Protein AF-0000000078832182 (afdb_homodimer)

Secondary structure (DSSP, 8-state):
------HHHHHHHHHTTT-SEE----SPPPPBHHHHHTT--HHHHHHHHT-B-SPPPTT--HHHHHHHHTTSTT--GGGEEEESSHHHHHHHHHHHH--TT-EEEEEES--THHHHHHHHTT-EEEEEE-BGGGTSB--HHHHHHH--TTEEEEEEESS-TTT-----HHHHHHHHHHHHHHT-EEEEE-TTTT-BSSGGGPPPPHHHH-TTEEEEEESSSTTS-GGG--EEEEES-HHHHHHHHHHHTTTTSS--HHHHHHHHHHHHTHHHHHHHHHHHHHHHHHHHHHHHHH-TTTEE----SBSSEE--EE-SSS-HHHHHHHHHHHH-EE-EEGGGGT--SSBEEEE---TTHHHHHHHHHHHHHHHH-/------HHHHHHHHHTTT-SEE----SPPPPBHHHHHTT--HHHHHHHHT-B-SPPPTT--HHHHHHHHTTSTT--GGGEEEESSHHHHHHHHHHHH--TT-EEEEEES--THHHHHHHHTT-EEEEEE-BGGGTSB--HHHHHHH--TTEEEEEEESS-TTT-----HHHHHHHHHHHHHHT-EEEEE-TTTT-BSSGGGPPPPHHHH-TTEEEEEESSSTTS-GGG--EEEEES-HHHHHHHHHHHTTTTSS--HHHHHHHHHHHHTHHHHHHHHHHHHHHHHHHHHHHHHH-TTTEE----SBSSEE--EE-SSS-HHHHHHHHHHHH-EE-EEGGGGT-SSSBEEEE---TTHHHHHHHHHHHHHHHH-

Organism: Myxococcus xanthus (strain DK1622) (NCBI:txid246197)

Nearest PDB structures (foldseek):
  8fft-assembly2_D  TM=9.452E-01  e=1.404E-37  Dolichospermum flos-aquae
  1xi9-assembly1_C  TM=8.621E-01  e=2.543E-28  Pyrococcus furiosus DSM 3638
  6l1n-assembly1_A  TM=8.353E-01  e=5.484E-27  Bacillus subtilis
  6l1l-assembly1_B  TM=8.359E-01  e=3.767E-26  Bacillus subtilis
  6l1l-assembly1_A  TM=8.232E-01  e=3.547E-26  Bacillus subtilis

pLDDT: mean 96.17, std 4.82, range [64.12, 98.94]

Sequence (746 aa):
MRIPDFKLERYFARWEFAAPYLLCSSDIEGWRMADLLALAGPDERARWEGLTLGYTESTGLPALREEIAALYPGLSPEQVLTFAGAEEALFVLVNVLLGPGDHAVVTWPGYQSLHEVARATGADVTLLRLREEDGWALDLDALRRALTPRTRLLLVNFPHNPTGALLDRAAFDALCELSRERGIHLLSDEVYRLLEYDTRDTLPPAASHTPHGISLGVMSKAFGLAGLRVGWLACRDVELLRRCAAYKDYTTICNSAPSEVLSLIALRAKARVLARSRELLAANLSLLDGFFARHPDTFQWVRPRAGSVAFPRLLRETPVARFTEELREREGVLLLPGDVYDFPGNHFRLGLGRTNLPDALERLERYVVDTSRMRIPDFKLERYFARWEFAAPYLLCSSDIEGWRMADLLALAGPDERARWEGLTLGYTESTGLPALREEIAALYPGLSPEQVLTFAGAEEALFVLVNVLLGPGDHAVVTWPGYQSLHEVARATGADVTLLRLREEDGWALDLDALRRALTPRTRLLLVNFPHNPTGALLDRAAFDALCELSRERGIHLLSDEVYRLLEYDTRDTLPPAASHTPHGISLGVMSKAFGLAGLRVGWLACRDVELLRRCAAYKDYTTICNSAPSEVLSLIALRAKARVLARSRELLAANLSLLDGFFARHPDTFQWVRPRAGSVAFPRLLRETPVARFTEELREREGVLLLPGDVYDFPGNHFRLGLGRTNLPDALERLERYVVDTSR

Solvent-accessible surface area (backbone atoms only — not comparable to full-atom values): 36980 Å² total; per-residue (Å²): 82,74,66,79,70,48,52,60,57,55,51,43,73,69,40,56,87,74,28,86,26,75,38,37,44,67,34,33,57,36,42,45,47,59,66,55,60,70,60,40,50,72,68,51,43,51,50,60,66,66,30,53,24,29,73,48,51,52,57,40,53,67,73,36,29,44,58,55,18,68,75,34,68,92,50,49,39,82,28,35,40,46,29,46,14,43,47,29,37,51,46,40,47,44,32,72,76,41,27,70,76,30,25,33,41,25,51,28,64,35,61,62,65,71,52,47,53,45,40,38,30,49,19,48,72,45,76,41,65,43,36,66,93,61,68,45,34,80,49,64,68,60,49,61,69,66,57,54,97,45,44,49,38,39,41,41,54,46,32,20,55,48,42,1,29,64,71,52,70,67,61,47,50,49,52,44,48,50,25,57,75,68,70,19,38,31,41,34,38,28,40,24,49,89,30,37,75,50,70,93,63,59,70,79,54,39,29,55,72,28,84,43,14,28,25,34,32,39,34,29,29,37,57,12,29,33,5,39,32,40,12,25,41,33,28,69,52,46,67,60,52,50,52,34,52,39,54,34,56,50,35,48,45,39,45,35,39,69,35,49,53,54,49,36,30,44,59,76,37,35,71,61,42,38,48,55,44,51,52,48,36,53,56,41,49,53,53,48,52,52,52,46,66,74,34,61,81,46,34,47,77,63,82,48,51,17,44,29,29,23,44,35,31,49,63,51,89,64,53,30,62,57,54,34,50,49,40,29,74,74,58,26,33,37,51,37,40,28,62,62,44,74,36,90,66,40,23,30,32,35,27,38,25,47,90,60,45,68,62,39,49,52,41,51,48,51,51,52,57,62,65,73,104,80,74,66,79,70,48,52,61,58,54,52,42,72,66,39,57,86,72,29,88,25,74,38,36,44,68,36,31,55,37,41,45,48,58,65,55,59,69,60,40,53,73,70,49,43,50,50,61,67,66,29,54,24,28,72,48,49,50,55,41,55,66,71,37,30,43,58,55,18,68,76,35,67,92,50,49,39,81,28,36,41,46,29,46,14,43,47,29,37,52,43,40,47,43,34,71,74,42,29,70,76,29,26,35,42,24,51,29,63,35,62,61,64,71,51,47,53,44,40,38,30,50,18,48,71,45,74,42,66,44,36,65,93,61,68,44,34,81,49,63,67,60,50,61,68,67,58,53,98,45,44,50,36,37,41,41,54,49,32,21,54,48,42,1,28,64,72,54,68,68,60,47,51,50,51,45,48,51,25,56,76,69,71,18,37,32,40,34,39,28,40,25,50,89,30,37,76,50,70,88,63,60,70,79,54,38,29,56,70,28,84,43,14,29,26,33,32,40,34,30,28,38,56,11,28,33,4,40,31,41,11,25,42,32,28,68,51,46,67,60,52,51,53,35,52,38,53,34,55,50,36,50,44,38,45,36,37,69,35,48,52,53,50,36,33,45,60,77,37,36,70,62,42,38,48,55,45,52,53,50,37,53,56,41,49,54,53,48,52,53,53,44,67,73,34,60,80,46,35,47,76,62,80,50,52,17,44,30,30,23,45,36,26,50,62,52,88,65,53,31,63,57,52,34,50,49,38,29,74,75,60,27,31,36,50,39,40,29,63,62,45,75,43,90,76,40,24,30,32,36,27,38,24,47,91,59,46,66,63,37,48,51,42,52,48,50,52,53,58,62,64,72,103

Foldseek 3Di:
DDFDDQLVVVVCVVAVVVFPAEFFDQAFAADDLVVLLVLFDPVLVCCLVVPDFDDDALQADQLLLQLVQVLAPPFHSLQKGKDLALLLVLLLLLLLFAAAQAEEEEEPLARPSQFRSNVVRNYHYHYQYFDVVVLREGDVVSVVVRDDLRYAEYEYEPVGPAALAHYAAVVVLVVQVVCQVSVHAYEYECQFALFFLPVVRGYRQSQNRHQRYKYKYGCGHLQNHVVLSMIMIGHPPSVSVVSSSVSCCVPPSHGGRNSSSSSSSCSVVVVVSNVVQSVLLVVLLVVVVVLCVVPVQQKDFSRRRTGFKRKIAGNDPDALVVVQVVLCVPQSYHWAAPVSSVDDGSIIMTGRNDNCSVVNSVSSSVSVVVVVD/DDFDDQLVVVVCVVAVVVFPAEFFDQAFAADDLVVLLVLFDPVLVCCLVVPDFDDDALQADQLLLQLVQVLAPPFHSLQKGKDLALLLVLLLLLLLFAAAQAEEEEEPLARPSQFRSNVVRNYHYHYQYQDVVVLREGDVVSVVVRDDLRYAEYEYEPVGPAALAHYAAVSVLVVQVVCQVSVHAYEYECQFQLFFLDVVRGYRASQNRHQRYKYKYGCGHLQNHVVLSMIMIGHPPSVSVVSSSVSCCVPPSHGGRNSSSSSSSCSVVVVVSNVVQSVLLVVLLVVVVVLCVVPVQQWDFSRRRTGFKRKIAGNDPDALVVVQVVLCVPQSYHWAFPVSSVDDGRIIMTGRNDPCSVVNSVSSSVSVVVVVD

Radius of gyration: 26.7 Å; Cα contacts (8 Å, |Δi|>4): 1679; chains: 2; bounding box: 58×74×70 Å

InterPro domains:
  IPR004839 Aminotransferase, class I/classII, large domain [PF00155] (51-352)
  IPR015421 Pyridoxal phosphate-dependent transferase, major domain [G3DSA:3.40.640.10] (54-271)
  IPR015422 Pyridoxal phosphate-dependent transferase, small domain [G3DSA:3.90.1150.10] (21-361)
  IPR015424 Pyridoxal phosphate-dependent transferase [SSF53383] (50-367)

Structure (mmCIF, N/CA/C/O backbone):
data_AF-0000000078832182-model_v1
#
loop_
_entity.id
_entity.type
_entity.pdbx_description
1 polymer 'Aminotransferase, classes I and II'
#
loop_
_atom_site.group_PDB
_atom_site.id
_atom_site.type_symbol
_atom_site.label_atom_id
_atom_site.label_alt_id
_atom_site.label_comp_id
_atom_site.label_asym_id
_atom_site.label_entity_id
_atom_site.label_seq_id
_atom_site.pdbx_PDB_ins_code
_atom_site.Cartn_x
_atom_site.Cartn_y
_atom_site.Cartn_z
_atom_site.occupancy
_atom_site.B_iso_or_equiv
_atom_site.auth_seq_id
_atom_site.auth_comp_id
_atom_site.auth_asym_id
_atom_site.auth_atom_id
_atom_site.pdbx_PDB_model_num
ATOM 1 N N . MET A 1 1 ? 14.844 -2.988 7.617 1 82.75 1 MET A N 1
ATOM 2 C CA . MET A 1 1 ? 14.836 -4.383 7.184 1 82.75 1 MET A CA 1
ATOM 3 C C . MET A 1 1 ? 15.539 -4.543 5.84 1 82.75 1 MET A C 1
ATOM 5 O O . MET A 1 1 ? 15.18 -3.877 4.867 1 82.75 1 MET A O 1
ATOM 9 N N . ARG A 1 2 ? 16.609 -5.266 5.766 1 79.38 2 ARG A N 1
ATOM 10 C CA . ARG A 1 2 ? 17.281 -5.559 4.508 1 79.38 2 ARG A CA 1
ATOM 11 C C . ARG A 1 2 ? 16.703 -6.801 3.846 1 79.38 2 ARG A C 1
ATOM 13 O O . ARG A 1 2 ? 16.594 -7.855 4.477 1 79.38 2 ARG A O 1
ATOM 20 N N . ILE A 1 3 ? 16.141 -6.617 2.672 1 85.19 3 ILE A N 1
ATOM 21 C CA . ILE A 1 3 ? 15.508 -7.703 1.93 1 85.19 3 ILE A CA 1
ATOM 22 C C . ILE A 1 3 ? 16.062 -7.746 0.508 1 85.19 3 ILE A C 1
ATOM 24 O O . ILE A 1 3 ? 16.25 -6.703 -0.121 1 85.19 3 ILE A O 1
ATOM 28 N N . PRO A 1 4 ? 16.422 -8.961 -0.067 1 87.62 4 PRO A N 1
ATOM 29 C CA . PRO A 1 4 ? 16.953 -9.031 -1.424 1 87.62 4 PRO A CA 1
ATOM 30 C C . PRO A 1 4 ? 15.953 -8.594 -2.488 1 87.62 4 PRO A C 1
ATOM 32 O O . PRO A 1 4 ? 14.75 -8.633 -2.254 1 87.62 4 PRO A O 1
ATOM 35 N N . ASP A 1 5 ? 16.516 -8.211 -3.578 1 85.19 5 ASP A N 1
ATOM 36 C CA . ASP A 1 5 ? 15.664 -7.836 -4.699 1 85.19 5 ASP A CA 1
ATOM 37 C C . ASP A 1 5 ? 14.758 -8.992 -5.109 1 85.19 5 ASP A C 1
ATOM 39 O O . ASP A 1 5 ? 15.18 -10.156 -5.086 1 85.19 5 ASP A O 1
ATOM 43 N N . PHE A 1 6 ? 13.586 -8.641 -5.398 1 85.5 6 PHE A N 1
ATOM 44 C CA . PHE A 1 6 ? 12.609 -9.609 -5.883 1 85.5 6 PHE A CA 1
ATOM 45 C C . PHE A 1 6 ? 12.922 -10.023 -7.316 1 85.5 6 PHE A C 1
ATOM 47 O O . PHE A 1 6 ? 12.648 -9.273 -8.258 1 85.5 6 PHE A O 1
ATOM 54 N N . LYS A 1 7 ? 13.398 -11.203 -7.512 1 82.69 7 LYS A N 1
ATOM 55 C CA . LYS A 1 7 ? 13.938 -11.641 -8.789 1 82.69 7 LYS A CA 1
ATOM 56 C C . LYS A 1 7 ? 12.867 -11.625 -9.883 1 82.69 7 LYS A C 1
ATOM 58 O O . LYS A 1 7 ? 13.117 -11.156 -10.992 1 82.69 7 LYS A O 1
ATOM 63 N N . LEU A 1 8 ? 11.734 -12.117 -9.555 1 81.38 8 LEU A N 1
ATOM 64 C CA . LEU A 1 8 ? 10.625 -12.164 -10.5 1 81.38 8 LEU A CA 1
ATOM 65 C C . LEU A 1 8 ? 10.258 -10.766 -10.984 1 81.38 8 LEU A C 1
ATOM 67 O O . LEU A 1 8 ? 10.102 -10.539 -12.188 1 81.38 8 LEU A O 1
ATOM 71 N N . GLU A 1 9 ? 10.203 -9.859 -10.086 1 80.12 9 GLU A N 1
ATOM 72 C CA . GLU A 1 9 ? 9.789 -8.508 -10.445 1 80.12 9 GLU A CA 1
ATOM 73 C C . GLU A 1 9 ? 10.883 -7.785 -11.227 1 80.12 9 GLU A C 1
ATOM 75 O O . GLU A 1 9 ? 10.586 -6.98 -12.117 1 80.12 9 GLU A O 1
ATOM 80 N N . ARG A 1 10 ? 12.109 -8.078 -10.898 1 79.69 10 ARG A N 1
ATOM 81 C CA . ARG A 1 10 ? 13.219 -7.512 -11.664 1 79.69 10 ARG A CA 1
ATOM 82 C C . ARG A 1 10 ? 13.211 -8.031 -13.102 1 79.69 10 ARG A C 1
ATOM 84 O O . ARG A 1 10 ? 13.492 -7.277 -14.039 1 79.69 10 ARG A O 1
ATOM 91 N N . TYR A 1 11 ? 12.867 -9.297 -13.172 1 80.75 11 TYR A N 1
ATOM 92 C CA . TYR A 1 11 ? 12.766 -9.898 -14.492 1 80.75 11 TYR A CA 1
ATOM 93 C C . TYR A 1 11 ? 11.68 -9.219 -15.32 1 80.75 11 TYR A C 1
ATOM 95 O O . TYR A 1 11 ? 11.906 -8.844 -16.469 1 80.75 11 TYR A O 1
ATOM 103 N N . PHE A 1 12 ? 10.547 -8.992 -14.734 1 79.56 12 PHE A N 1
ATOM 104 C CA . PHE A 1 12 ? 9.43 -8.375 -15.438 1 79.56 12 PHE A CA 1
ATOM 105 C C . PHE A 1 12 ? 9.719 -6.918 -15.758 1 79.56 12 PHE A C 1
ATOM 107 O O . PHE A 1 12 ? 9.367 -6.43 -16.828 1 79.56 12 PHE A O 1
ATOM 114 N N . ALA A 1 13 ? 10.289 -6.266 -14.891 1 73.12 13 ALA A N 1
ATOM 115 C CA . ALA A 1 13 ? 10.625 -4.859 -15.109 1 73.12 13 ALA A CA 1
ATOM 116 C C . ALA A 1 13 ? 11.539 -4.695 -16.312 1 73.12 13 ALA A C 1
ATOM 118 O O . ALA A 1 13 ? 11.438 -3.707 -17.047 1 73.12 13 ALA A O 1
ATOM 119 N N . ARG A 1 14 ? 12.32 -5.688 -16.594 1 72.38 14 ARG A N 1
ATOM 120 C CA . ARG A 1 14 ? 13.297 -5.621 -17.672 1 72.38 14 ARG A CA 1
ATOM 121 C C . ARG A 1 14 ? 12.656 -5.965 -19 1 72.38 14 ARG A C 1
ATOM 123 O O . ARG A 1 14 ? 12.969 -5.344 -20.031 1 72.38 14 ARG A O 1
ATOM 130 N N . TRP A 1 15 ? 11.617 -6.824 -18.891 1 77.69 15 TRP A N 1
ATOM 131 C CA . TRP A 1 15 ? 11.336 -7.441 -20.188 1 77.69 15 TRP A CA 1
ATOM 132 C C . TRP A 1 15 ? 9.859 -7.309 -20.547 1 77.69 15 TRP A C 1
ATOM 134 O O . TRP A 1 15 ? 9.484 -7.469 -21.719 1 77.69 15 TRP A O 1
ATOM 144 N N . GLU A 1 16 ? 9.055 -7.051 -19.578 1 73.81 16 GLU A N 1
ATOM 145 C CA . GLU A 1 16 ? 7.609 -7.129 -19.766 1 73.81 16 GLU A CA 1
ATOM 146 C C . GLU A 1 16 ? 7.137 -6.148 -20.828 1 73.81 16 GLU A C 1
ATOM 148 O O . GLU A 1 16 ? 6.297 -6.492 -21.672 1 73.81 16 GLU A O 1
ATOM 153 N N . PHE A 1 17 ? 7.793 -5.055 -20.859 1 69.88 17 PHE A N 1
ATOM 154 C CA . PHE A 1 17 ? 7.324 -4.043 -21.797 1 69.88 17 PHE A CA 1
ATOM 155 C C . PHE A 1 17 ? 8.125 -4.098 -23.094 1 69.88 17 PHE A C 1
ATOM 157 O O . PHE A 1 17 ? 7.773 -3.445 -24.078 1 69.88 17 PHE A O 1
ATOM 164 N N . ALA A 1 18 ? 9.055 -4.961 -23.094 1 73.81 18 ALA A N 1
ATOM 165 C CA . ALA A 1 18 ? 9.891 -5.105 -24.297 1 73.81 18 ALA A CA 1
ATOM 166 C C . ALA A 1 18 ? 9.43 -6.285 -25.141 1 73.81 18 ALA A C 1
ATOM 168 O O . ALA A 1 18 ? 9.812 -6.402 -26.312 1 73.81 18 ALA A O 1
ATOM 169 N N . ALA A 1 19 ? 8.594 -7.137 -24.547 1 83.81 19 ALA A N 1
ATOM 170 C CA . ALA A 1 19 ? 8.125 -8.32 -25.25 1 83.81 19 ALA A CA 1
ATOM 171 C C . ALA A 1 19 ? 6.652 -8.195 -25.625 1 83.81 19 ALA A C 1
ATOM 173 O O . ALA A 1 19 ? 5.797 -8.055 -24.75 1 83.81 19 ALA A O 1
ATOM 174 N N . PRO A 1 20 ? 6.41 -8.359 -26.891 1 85.94 20 PRO A N 1
ATOM 175 C CA . PRO A 1 20 ? 5.027 -8.188 -27.344 1 85.94 20 PRO A CA 1
ATOM 176 C C . PRO A 1 20 ? 4.109 -9.312 -26.875 1 85.94 20 PRO A C 1
ATOM 178 O O . PRO A 1 20 ? 2.893 -9.125 -26.781 1 85.94 20 PRO A O 1
ATOM 181 N N . TYR A 1 21 ? 4.668 -10.523 -26.578 1 94.56 21 TYR A N 1
ATOM 182 C CA . TYR A 1 21 ? 3.854 -11.656 -26.172 1 94.56 21 TYR A CA 1
ATOM 183 C C . TYR A 1 21 ? 4.27 -12.156 -24.797 1 94.56 21 TYR A C 1
ATOM 185 O O . TYR A 1 21 ? 5.348 -12.727 -24.625 1 94.56 21 TYR A O 1
ATOM 193 N N . LEU A 1 22 ? 3.348 -11.945 -23.859 1 94.06 22 LEU A N 1
ATOM 194 C CA . LEU A 1 22 ? 3.592 -12.406 -22.484 1 94.06 22 LEU A CA 1
ATOM 195 C C . LEU A 1 22 ? 2.984 -13.789 -22.266 1 94.06 22 LEU A C 1
ATOM 197 O O . LEU A 1 22 ? 1.762 -13.938 -22.25 1 94.06 22 LEU A O 1
ATOM 201 N N . LEU A 1 23 ? 3.826 -14.766 -22.109 1 97 23 LEU A N 1
ATOM 202 C CA . LEU A 1 23 ? 3.361 -16.141 -21.922 1 97 23 LEU A CA 1
ATOM 203 C C . LEU A 1 23 ? 3.754 -16.656 -20.547 1 97 23 LEU A C 1
ATOM 205 O O . LEU A 1 23 ? 3.932 -17.859 -20.359 1 97 23 LEU A O 1
ATOM 209 N N . CYS A 1 24 ? 3.98 -15.688 -19.594 1 95.94 24 CYS A N 1
ATOM 210 C CA . CYS A 1 24 ? 4.414 -16.125 -18.281 1 95.94 24 CYS A CA 1
ATOM 211 C C . CYS A 1 24 ? 3.623 -15.398 -17.188 1 95.94 24 CYS A C 1
ATOM 213 O O . CYS A 1 24 ? 3.936 -15.523 -16 1 95.94 24 CYS A O 1
ATOM 215 N N . SER A 1 25 ? 2.605 -14.617 -17.531 1 94.94 25 SER A N 1
ATOM 216 C CA . SER A 1 25 ? 1.843 -13.844 -16.562 1 94.94 25 SER A CA 1
ATOM 217 C C . SER A 1 25 ? 1.139 -14.758 -15.562 1 94.94 25 SER A C 1
ATOM 219 O O . SER A 1 25 ? 0.649 -15.828 -15.93 1 94.94 25 SER A O 1
ATOM 221 N N . SER A 1 26 ? 1.091 -14.242 -14.352 1 96.5 26 SER A N 1
ATOM 222 C CA . SER A 1 26 ? 0.511 -15.07 -13.297 1 96.5 26 SER A CA 1
ATOM 223 C C . SER A 1 26 ? -0.976 -14.773 -13.125 1 96.5 26 SER A C 1
ATOM 225 O O . SER A 1 26 ? -1.695 -15.547 -12.484 1 96.5 26 SER A O 1
ATOM 227 N N . ASP A 1 27 ? -1.436 -13.672 -13.664 1 97 27 ASP A N 1
ATOM 228 C CA . ASP A 1 27 ? -2.809 -13.219 -13.453 1 97 27 ASP A CA 1
ATOM 229 C C . ASP A 1 27 ? -3.672 -13.484 -14.68 1 97 27 ASP A C 1
ATOM 231 O O . ASP A 1 27 ? -3.154 -13.812 -15.75 1 97 27 ASP A O 1
ATOM 235 N N . ILE A 1 28 ? -4.969 -13.438 -14.461 1 97.88 28 ILE A N 1
ATOM 236 C CA . ILE A 1 28 ? -5.941 -13.422 -15.547 1 97.88 28 ILE A CA 1
ATOM 237 C C . ILE A 1 28 ? -5.957 -12.039 -16.203 1 97.88 28 ILE A C 1
ATOM 239 O O . ILE A 1 28 ? -5.863 -11.023 -15.516 1 97.88 28 ILE A O 1
ATOM 243 N N . GLU A 1 29 ? -6.086 -12.055 -17.516 1 97.44 29 GLU A N 1
ATOM 244 C CA . GLU A 1 29 ? -6.168 -10.789 -18.234 1 97.44 29 GLU A CA 1
ATOM 245 C C . GLU A 1 29 ? -7.16 -9.836 -17.562 1 97.44 29 GLU A C 1
ATOM 247 O O . GLU A 1 29 ? -8.273 -10.242 -17.219 1 97.44 29 GLU A O 1
ATOM 252 N N . GLY A 1 30 ? -6.766 -8.625 -17.375 1 98.19 30 GLY A N 1
ATOM 253 C CA . GLY A 1 30 ? -7.547 -7.66 -16.625 1 98.19 30 GLY A CA 1
ATOM 254 C C . GLY A 1 30 ? -8.836 -7.262 -17.312 1 98.19 30 GLY A C 1
ATOM 255 O O . GLY A 1 30 ? -8.875 -7.152 -18.547 1 98.19 30 GLY A O 1
ATOM 256 N N . TRP A 1 31 ? -9.852 -7.023 -16.562 1 98.62 31 TRP A N 1
ATOM 257 C CA . TRP A 1 31 ? -11.117 -6.492 -17.062 1 98.62 31 TRP A CA 1
ATOM 258 C C . TRP A 1 31 ? -10.938 -5.086 -17.609 1 98.62 31 TRP A C 1
ATOM 260 O O . TRP A 1 31 ? -10.141 -4.305 -17.094 1 98.62 31 TRP A O 1
ATOM 270 N N . ARG A 1 32 ? -11.695 -4.793 -18.719 1 98.5 32 ARG A N 1
ATOM 271 C CA . ARG A 1 32 ? -11.953 -3.381 -18.984 1 98.5 32 ARG A CA 1
ATOM 272 C C . ARG A 1 32 ? -12.836 -2.777 -17.891 1 98.5 32 ARG A C 1
ATOM 274 O O . ARG A 1 32 ? -13.852 -3.359 -17.516 1 98.5 32 ARG A O 1
ATOM 281 N N . MET A 1 33 ? -12.445 -1.616 -17.359 1 98.81 33 MET A N 1
ATOM 282 C CA . MET A 1 33 ? -13.195 -1.015 -16.25 1 98.81 33 MET A CA 1
ATOM 283 C C . MET A 1 33 ? -14.656 -0.812 -16.641 1 98.81 33 MET A C 1
ATOM 285 O O . MET A 1 33 ? -15.562 -1.089 -15.852 1 98.81 33 MET A O 1
ATOM 289 N N . ALA A 1 34 ? -14.898 -0.363 -17.891 1 98.56 34 ALA A N 1
ATOM 290 C CA . ALA A 1 34 ? -16.25 -0.117 -18.375 1 98.56 34 ALA A CA 1
ATOM 291 C C . ALA A 1 34 ? -17.094 -1.393 -18.328 1 98.56 34 ALA A C 1
ATOM 293 O O . ALA A 1 34 ? -18.281 -1.353 -18.016 1 98.56 34 ALA A O 1
ATOM 294 N N . ASP A 1 35 ? -16.5 -2.529 -18.688 1 98.75 35 ASP A N 1
ATOM 295 C CA . ASP A 1 35 ? -17.203 -3.805 -18.688 1 98.75 35 ASP A CA 1
ATOM 296 C C . ASP A 1 35 ? -17.547 -4.242 -17.266 1 98.75 35 ASP A C 1
ATOM 298 O O . ASP A 1 35 ? -18.609 -4.801 -17.016 1 98.75 35 ASP A O 1
ATOM 302 N N . LEU A 1 36 ? -16.641 -4.031 -16.328 1 98.81 36 LEU A N 1
ATOM 303 C CA . LEU A 1 36 ? -16.906 -4.352 -14.93 1 98.81 36 LEU A CA 1
ATOM 304 C C . LEU A 1 36 ? -18.031 -3.473 -14.391 1 98.81 36 LEU A C 1
ATOM 306 O O . LEU A 1 36 ? -18.938 -3.963 -13.703 1 98.81 36 LEU A O 1
ATOM 310 N N . LEU A 1 37 ? -17.953 -2.152 -14.695 1 98.75 37 LEU A N 1
ATOM 311 C CA . LEU A 1 37 ? -18.953 -1.2 -14.227 1 98.75 37 LEU A CA 1
ATOM 312 C C . LEU A 1 37 ? -20.344 -1.574 -14.734 1 98.75 37 LEU A C 1
ATOM 314 O O . LEU A 1 37 ? -21.344 -1.32 -14.062 1 98.75 37 LEU A O 1
ATOM 318 N N . ALA A 1 38 ? -20.391 -2.199 -15.891 1 98.75 38 ALA A N 1
ATOM 319 C CA . ALA A 1 38 ? -21.672 -2.609 -16.484 1 98.75 38 ALA A CA 1
ATOM 320 C C . ALA A 1 38 ? -22.328 -3.697 -15.648 1 98.75 38 ALA A C 1
ATOM 322 O O . ALA A 1 38 ? -23.531 -3.945 -15.789 1 98.75 38 ALA A O 1
ATOM 323 N N . LEU A 1 39 ? -21.594 -4.352 -14.703 1 98.75 39 LEU A N 1
ATOM 324 C CA . LEU A 1 39 ? -22.125 -5.414 -13.859 1 98.75 39 LEU A CA 1
ATOM 325 C C . LEU A 1 39 ? -22.734 -4.84 -12.578 1 98.75 39 LEU A C 1
ATOM 327 O O . LEU A 1 39 ? -23.344 -5.566 -11.797 1 98.75 39 LEU A O 1
ATOM 331 N N . ALA A 1 40 ? -22.609 -3.559 -12.344 1 98.75 40 ALA A N 1
ATOM 332 C CA . ALA A 1 40 ? -22.984 -2.938 -11.078 1 98.75 40 ALA A CA 1
ATOM 333 C C . ALA A 1 40 ? -24.5 -2.963 -10.891 1 98.75 40 ALA A C 1
ATOM 335 O O . ALA A 1 40 ? -25.25 -2.611 -11.805 1 98.75 40 ALA A O 1
ATOM 336 N N . GLY A 1 41 ? -24.922 -3.393 -9.695 1 98.5 41 GLY A N 1
ATOM 337 C CA . GLY A 1 41 ? -26.297 -3.207 -9.297 1 98.5 41 GLY A CA 1
ATOM 338 C C . GLY A 1 41 ? -26.594 -1.8 -8.812 1 98.5 41 GLY A C 1
ATOM 339 O O . GLY A 1 41 ? -25.734 -0.924 -8.867 1 98.5 41 GLY A O 1
ATOM 340 N N . PRO A 1 42 ? -27.828 -1.527 -8.344 1 98.31 42 PRO A N 1
ATOM 341 C CA . PRO A 1 42 ? -28.234 -0.175 -7.957 1 98.31 42 PRO A CA 1
ATOM 342 C C . PRO A 1 42 ? -27.391 0.393 -6.812 1 98.31 42 PRO A C 1
ATOM 344 O O . PRO A 1 42 ? -27 1.562 -6.848 1 98.31 42 PRO A O 1
ATOM 347 N N . ASP A 1 43 ? -27.125 -0.406 -5.824 1 98.5 43 ASP A N 1
ATOM 348 C CA . ASP A 1 43 ? -26.344 0.06 -4.676 1 98.5 43 ASP A CA 1
ATOM 349 C C . ASP A 1 43 ? -24.922 0.434 -5.086 1 98.5 43 ASP A C 1
ATOM 351 O O . ASP A 1 43 ? -24.438 1.506 -4.73 1 98.5 43 ASP A O 1
ATOM 355 N N . GLU A 1 44 ? -24.266 -0.498 -5.863 1 98.38 44 GLU A N 1
ATOM 356 C CA . GLU A 1 44 ? -22.891 -0.255 -6.309 1 98.38 44 GLU A CA 1
ATOM 357 C C . GLU A 1 44 ? -22.812 0.966 -7.219 1 98.38 44 GLU A C 1
ATOM 359 O O . GLU A 1 44 ? -21.875 1.75 -7.137 1 98.38 44 GLU A O 1
ATOM 364 N N . ARG A 1 45 ? -23.828 1.102 -8.094 1 98.31 45 ARG A N 1
ATOM 365 C CA . ARG A 1 45 ? -23.875 2.248 -8.992 1 98.31 45 ARG A CA 1
ATOM 366 C C . ARG A 1 45 ? -23.984 3.555 -8.211 1 98.31 45 ARG A C 1
ATOM 368 O O . ARG A 1 45 ? -23.297 4.531 -8.531 1 98.31 45 ARG A O 1
ATOM 375 N N . ALA A 1 46 ? -24.828 3.572 -7.23 1 98.62 46 ALA A N 1
ATOM 376 C CA . ALA A 1 46 ? -24.984 4.758 -6.391 1 98.62 46 ALA A CA 1
ATOM 377 C C . ALA A 1 46 ? -23.688 5.094 -5.668 1 98.62 46 ALA A C 1
ATOM 379 O O . ALA A 1 46 ? -23.312 6.262 -5.566 1 98.62 46 ALA A O 1
ATOM 380 N N . ARG A 1 47 ? -23.016 4.105 -5.152 1 98.5 47 ARG A N 1
ATOM 381 C CA . ARG A 1 47 ? -21.719 4.305 -4.488 1 98.5 47 ARG A CA 1
ATOM 382 C C . ARG A 1 47 ? -20.688 4.867 -5.453 1 98.5 47 ARG A C 1
ATOM 384 O O . ARG A 1 47 ? -19.922 5.758 -5.094 1 98.5 47 ARG A O 1
ATOM 391 N N . TRP A 1 48 ? -20.688 4.293 -6.66 1 98.69 48 TRP A N 1
ATOM 392 C CA . TRP A 1 48 ? -19.719 4.703 -7.668 1 98.69 48 TRP A CA 1
ATOM 393 C C . TRP A 1 48 ? -19.969 6.148 -8.102 1 98.69 48 TRP A C 1
ATOM 395 O O . TRP A 1 48 ? -19.031 6.957 -8.125 1 98.69 48 TRP A O 1
ATOM 405 N N . GLU A 1 49 ? -21.172 6.473 -8.383 1 98.19 49 GLU A N 1
ATOM 406 C CA . GLU A 1 49 ? -21.531 7.801 -8.875 1 98.19 49 GLU A CA 1
ATOM 407 C C . GLU A 1 49 ? -21.406 8.852 -7.777 1 98.19 49 GLU A C 1
ATOM 409 O O . GLU A 1 49 ? -21.141 10.023 -8.055 1 98.19 49 GLU A O 1
ATOM 414 N N . GLY A 1 50 ? -21.609 8.484 -6.512 1 98.44 50 GLY A N 1
ATOM 415 C CA . GLY A 1 50 ? -21.547 9.398 -5.379 1 98.44 50 GLY A CA 1
ATOM 416 C C . GLY A 1 50 ? -20.203 9.352 -4.66 1 98.44 50 GLY A C 1
ATOM 417 O O . GLY A 1 50 ? -20.047 9.945 -3.588 1 98.44 50 GLY A O 1
ATOM 418 N N . LEU A 1 51 ? -19.234 8.727 -5.258 1 98.62 51 LEU A N 1
ATOM 419 C CA . LEU A 1 51 ? -17.969 8.438 -4.574 1 98.62 51 LEU A CA 1
ATOM 420 C C . LEU A 1 51 ? -17.219 9.727 -4.262 1 98.62 51 LEU A C 1
ATOM 422 O O . LEU A 1 51 ? -17.078 10.594 -5.129 1 98.62 51 LEU A O 1
ATOM 426 N N . THR A 1 52 ? -16.797 9.875 -3.002 1 98 52 THR A N 1
ATOM 427 C CA . THR A 1 52 ? -15.891 10.93 -2.584 1 98 52 THR A CA 1
ATOM 428 C C . THR A 1 52 ? -14.469 10.391 -2.434 1 98 52 THR A C 1
ATOM 430 O O . THR A 1 52 ? -14.273 9.266 -1.984 1 98 52 THR A O 1
ATOM 433 N N . LEU A 1 53 ? -13.562 11.188 -2.811 1 98.5 53 LEU A N 1
ATOM 434 C CA . LEU A 1 53 ? -12.172 10.75 -2.883 1 98.5 53 LEU A CA 1
ATOM 435 C C . LEU A 1 53 ? -11.391 11.195 -1.651 1 98.5 53 LEU A C 1
ATOM 437 O O . LEU A 1 53 ? -10.25 11.656 -1.765 1 98.5 53 LEU A O 1
ATOM 441 N N . GLY A 1 54 ? -12 11.148 -0.415 1 96.88 54 GLY A N 1
ATOM 442 C CA . GLY A 1 54 ? -11.328 11.242 0.869 1 96.88 54 GLY A CA 1
ATOM 443 C C . GLY A 1 54 ? -10.82 9.906 1.378 1 96.88 54 GLY A C 1
ATOM 444 O O . GLY A 1 54 ? -10.977 8.883 0.709 1 96.88 54 GLY A O 1
ATOM 445 N N . TYR A 1 55 ? -10.188 9.883 2.506 1 94.62 55 TYR A N 1
ATOM 446 C CA . TYR A 1 55 ? -9.711 8.648 3.117 1 94.62 55 TYR A CA 1
ATOM 447 C C . TYR A 1 55 ? -10.852 7.645 3.285 1 94.62 55 TYR A C 1
ATOM 449 O O . TYR A 1 55 ? -11.992 8.031 3.531 1 94.62 55 TYR A O 1
ATOM 457 N N . THR A 1 56 ? -10.516 6.418 3.143 1 95.31 56 THR A N 1
ATOM 458 C CA . THR A 1 56 ? -11.453 5.336 3.432 1 95.31 56 THR A CA 1
ATOM 459 C C . THR A 1 56 ? -11.188 4.75 4.816 1 95.31 56 THR A C 1
ATOM 461 O O . THR A 1 56 ? -10.258 5.168 5.504 1 95.31 56 THR A O 1
ATOM 464 N N . GLU A 1 57 ? -12.102 3.875 5.219 1 93.94 57 GLU A N 1
ATOM 465 C CA . GLU A 1 57 ? -11.844 3.166 6.469 1 93.94 57 GLU A CA 1
ATOM 466 C C . GLU A 1 57 ? -10.594 2.303 6.367 1 93.94 57 GLU A C 1
ATOM 468 O O . GLU A 1 57 ? -10.398 1.596 5.379 1 93.94 57 GLU A O 1
ATOM 473 N N . SER A 1 58 ? -9.781 2.336 7.383 1 94.5 58 SER A N 1
ATOM 474 C CA . SER A 1 58 ? -8.508 1.633 7.383 1 94.5 58 SER A CA 1
ATOM 475 C C . SER A 1 58 ? -8.695 0.132 7.195 1 94.5 58 SER A C 1
ATOM 477 O O . SER A 1 58 ? -7.855 -0.538 6.594 1 94.5 58 SER A O 1
ATOM 479 N N . THR A 1 59 ? -9.828 -0.418 7.727 1 95.88 59 THR A N 1
ATOM 480 C CA . THR A 1 59 ? -10.062 -1.856 7.652 1 95.88 59 THR A CA 1
ATOM 481 C C . THR A 1 59 ? -10.633 -2.244 6.293 1 95.88 59 THR A C 1
ATOM 483 O O . THR A 1 59 ? -10.609 -3.418 5.914 1 95.88 59 THR A O 1
ATOM 486 N N . GLY A 1 60 ? -11.195 -1.295 5.598 1 96.94 60 GLY A N 1
ATOM 487 C CA . GLY A 1 60 ? -11.867 -1.514 4.324 1 96.94 60 GLY A CA 1
ATOM 488 C C . GLY A 1 60 ? -13.32 -1.083 4.336 1 96.94 60 GLY A C 1
ATOM 489 O O . GLY A 1 60 ? -13.93 -0.961 5.402 1 96.94 60 GLY A O 1
ATOM 490 N N . LEU A 1 61 ? -13.875 -0.808 3.18 1 97.94 61 LEU A N 1
ATOM 491 C CA . LEU A 1 61 ? -15.289 -0.506 3.014 1 97.94 61 LEU A CA 1
ATOM 492 C C . LEU A 1 61 ? -16.156 -1.591 3.648 1 97.94 61 LEU A C 1
ATOM 494 O O . LEU A 1 61 ? -16 -2.775 3.344 1 97.94 61 LEU A O 1
ATOM 498 N N . PRO A 1 62 ? -17.031 -1.215 4.578 1 97.69 62 PRO A N 1
ATOM 499 C CA . PRO A 1 62 ? -17.828 -2.219 5.297 1 97.69 62 PRO A CA 1
ATOM 500 C C . PRO A 1 62 ? -18.547 -3.18 4.355 1 97.69 62 PRO A C 1
ATOM 502 O O . PRO A 1 62 ? -18.484 -4.398 4.547 1 97.69 62 PRO A O 1
ATOM 505 N N . ALA A 1 63 ? -19.172 -2.668 3.32 1 98.69 63 ALA A N 1
ATOM 506 C CA . ALA A 1 63 ? -19.875 -3.518 2.365 1 98.69 63 ALA A CA 1
ATOM 507 C C . ALA A 1 63 ? -18.906 -4.477 1.667 1 98.69 63 ALA A C 1
ATOM 509 O O . ALA A 1 63 ? -19.281 -5.613 1.36 1 98.69 63 ALA A O 1
ATOM 510 N N . LEU A 1 64 ? -17.719 -4.023 1.412 1 98.88 64 LEU A N 1
ATOM 511 C CA . LEU A 1 64 ? -16.703 -4.871 0.799 1 98.88 64 LEU A CA 1
ATOM 512 C C . LEU A 1 64 ? -16.281 -5.988 1.75 1 98.88 64 LEU A C 1
ATOM 514 O O . LEU A 1 64 ? -16.156 -7.145 1.341 1 98.88 64 LEU A O 1
ATOM 518 N N . ARG A 1 65 ? -16.031 -5.648 3.008 1 98.81 65 ARG A N 1
ATOM 519 C CA . ARG A 1 65 ? -15.648 -6.641 4.008 1 98.81 65 ARG A CA 1
ATOM 520 C C . ARG A 1 65 ? -16.734 -7.703 4.172 1 98.81 65 ARG A C 1
ATOM 522 O O . ARG A 1 65 ? -16.438 -8.875 4.402 1 98.81 65 ARG A O 1
ATOM 529 N N . GLU A 1 66 ? -17.984 -7.258 4.043 1 98.81 66 GLU A N 1
ATOM 530 C CA . GLU A 1 66 ? -19.094 -8.203 4.094 1 98.81 66 GLU A CA 1
ATOM 531 C C . GLU A 1 66 ? -19.016 -9.211 2.949 1 98.81 66 GLU A C 1
ATOM 533 O O . GLU A 1 66 ? -19.156 -10.414 3.162 1 98.81 66 GLU A O 1
ATOM 538 N N . GLU A 1 67 ? -18.797 -8.727 1.75 1 98.88 67 GLU A N 1
ATOM 539 C CA . GLU A 1 67 ? -18.719 -9.609 0.589 1 98.88 67 GLU A CA 1
ATOM 540 C C . GLU A 1 67 ? -17.5 -10.516 0.666 1 98.88 67 GLU A C 1
ATOM 542 O O . GLU A 1 67 ? -17.562 -11.68 0.252 1 98.88 67 GLU A O 1
ATOM 547 N N . ILE A 1 68 ? -16.375 -10.016 1.182 1 98.94 68 ILE A N 1
ATOM 548 C CA . ILE A 1 68 ? -15.188 -10.844 1.341 1 98.94 68 ILE A CA 1
ATOM 549 C C . ILE A 1 68 ? -15.453 -11.93 2.383 1 98.94 68 ILE A C 1
ATOM 551 O O . ILE A 1 68 ? -15.117 -13.094 2.17 1 98.94 68 ILE A O 1
ATOM 555 N N . ALA A 1 69 ? -16.031 -11.539 3.504 1 98.88 69 ALA A N 1
ATOM 556 C CA . ALA A 1 69 ? -16.328 -12.5 4.562 1 98.88 69 ALA A CA 1
ATOM 557 C C . ALA A 1 69 ? -17.203 -13.641 4.039 1 98.88 69 ALA A C 1
ATOM 559 O O . ALA A 1 69 ? -17.078 -14.781 4.473 1 98.88 69 ALA A O 1
ATOM 560 N N . ALA A 1 70 ? -18.062 -13.352 3.115 1 98.62 70 ALA A N 1
ATOM 561 C CA . ALA A 1 70 ? -18.984 -14.336 2.559 1 98.62 70 ALA A CA 1
ATOM 562 C C . ALA A 1 70 ? -18.234 -15.43 1.806 1 98.62 70 ALA A C 1
ATOM 564 O O . ALA A 1 70 ? -18.766 -16.516 1.565 1 98.62 70 ALA A O 1
ATOM 565 N N . LEU A 1 71 ? -17.016 -15.219 1.427 1 98.44 71 LEU A N 1
ATOM 566 C CA . LEU A 1 71 ? -16.188 -16.234 0.774 1 98.44 71 LEU A CA 1
ATOM 567 C C . LEU A 1 71 ? -15.68 -17.25 1.788 1 98.44 71 LEU A C 1
ATOM 569 O O . LEU A 1 71 ? -15.172 -18.312 1.409 1 98.44 71 LEU A O 1
ATOM 573 N N . TYR A 1 72 ? -15.766 -16.938 3.045 1 98.56 72 TYR A N 1
ATOM 574 C CA . TYR A 1 72 ? -15.195 -17.734 4.121 1 98.56 72 TYR A CA 1
ATOM 575 C C . TYR A 1 72 ? -16.266 -18.188 5.102 1 98.56 72 TYR A C 1
ATOM 577 O O . TYR A 1 72 ? -16.5 -17.531 6.125 1 98.56 72 TYR A O 1
ATOM 585 N N . PRO A 1 73 ? -16.828 -19.406 4.867 1 97.88 73 PRO A N 1
ATOM 586 C CA . PRO A 1 73 ? -17.891 -19.891 5.758 1 97.88 73 PRO A CA 1
ATOM 587 C C . PRO A 1 73 ? -17.5 -19.828 7.23 1 97.88 73 PRO A C 1
ATOM 589 O O . PRO A 1 73 ? -16.422 -20.297 7.605 1 97.88 73 PRO A O 1
ATOM 592 N N . GLY A 1 74 ? -18.375 -19.141 7.977 1 97.75 74 GLY A N 1
ATOM 593 C CA . GLY A 1 74 ? -18.156 -19.078 9.414 1 97.75 74 GLY A CA 1
ATOM 594 C C . GLY A 1 74 ? -17.484 -17.812 9.875 1 97.75 74 GLY A C 1
ATOM 595 O O . GLY A 1 74 ? -17.375 -17.547 11.078 1 97.75 74 GLY A O 1
ATOM 596 N N . LEU A 1 75 ? -17.047 -17.016 8.961 1 98.38 75 LEU A N 1
ATOM 597 C CA . LEU A 1 75 ? -16.391 -15.766 9.344 1 98.38 75 LEU A CA 1
ATOM 598 C C . LEU A 1 75 ? -17.344 -14.578 9.203 1 98.38 75 LEU A C 1
ATOM 600 O O . LEU A 1 75 ? -18.281 -14.625 8.406 1 98.38 75 LEU A O 1
ATOM 604 N N . SER A 1 76 ? -17.125 -13.562 10.047 1 98.56 76 SER A N 1
ATOM 605 C CA . SER A 1 76 ? -17.828 -12.281 9.977 1 98.56 76 SER A CA 1
ATOM 606 C C . SER A 1 76 ? -16.922 -11.203 9.375 1 98.56 76 SER A C 1
ATOM 608 O O . SER A 1 76 ? -15.719 -11.406 9.219 1 98.56 76 SER A O 1
ATOM 610 N N . PRO A 1 77 ? -17.516 -10.07 8.992 1 98.56 77 PRO A N 1
ATOM 611 C CA . PRO A 1 77 ? -16.719 -8.992 8.414 1 98.56 77 PRO A CA 1
ATOM 612 C C . PRO A 1 77 ? -15.594 -8.523 9.336 1 98.56 77 PRO A C 1
ATOM 614 O O . PRO A 1 77 ? -14.547 -8.078 8.867 1 98.56 77 PRO A O 1
ATOM 617 N N . GLU A 1 78 ? -15.758 -8.633 10.656 1 97.88 78 GLU A N 1
ATOM 618 C CA . GLU A 1 78 ? -14.742 -8.227 11.617 1 97.88 78 GLU A CA 1
ATOM 619 C C . GLU A 1 78 ? -13.5 -9.109 11.516 1 97.88 78 GLU A C 1
ATOM 621 O O . GLU A 1 78 ? -12.43 -8.75 12.016 1 97.88 78 GLU A O 1
ATOM 626 N N . GLN A 1 79 ? -13.656 -10.227 10.852 1 98.75 79 GLN A N 1
ATOM 627 C CA . GLN A 1 79 ? -12.578 -11.203 10.711 1 98.75 79 GLN A CA 1
ATOM 628 C C . GLN A 1 79 ? -11.93 -11.109 9.328 1 98.75 79 GLN A C 1
ATOM 630 O O . GLN A 1 79 ? -11.328 -12.078 8.852 1 98.75 79 GLN A O 1
ATOM 635 N N . VAL A 1 80 ? -12.133 -9.938 8.711 1 98.88 80 VAL A N 1
ATOM 636 C CA . VAL A 1 80 ? -11.523 -9.617 7.426 1 98.88 80 VAL A CA 1
ATOM 637 C C . VAL A 1 80 ? -10.82 -8.266 7.508 1 98.88 80 VAL A C 1
ATOM 639 O O . VAL A 1 80 ? -11.383 -7.293 8.008 1 98.88 80 VAL A O 1
ATOM 642 N N . LEU A 1 81 ? -9.57 -8.188 7.086 1 98.88 81 LEU A N 1
ATOM 643 C CA . LEU A 1 81 ? -8.812 -6.945 6.957 1 98.88 81 LEU A CA 1
ATOM 644 C C . LEU A 1 81 ? -8.289 -6.777 5.535 1 98.88 81 LEU A C 1
ATOM 646 O O . LEU A 1 81 ? -7.633 -7.676 5 1 98.88 81 LEU A O 1
ATOM 650 N N . THR A 1 82 ? -8.633 -5.641 4.906 1 98.88 82 THR A N 1
ATOM 651 C CA . THR A 1 82 ? -8.227 -5.438 3.521 1 98.88 82 THR A CA 1
ATOM 652 C C . THR A 1 82 ? -6.887 -4.715 3.453 1 98.88 82 THR A C 1
ATOM 654 O O . THR A 1 82 ? -6.48 -4.051 4.41 1 98.88 82 THR A O 1
ATOM 657 N N . PHE A 1 83 ? -6.191 -4.883 2.357 1 98.81 83 PHE A N 1
ATOM 658 C CA . PHE A 1 83 ? -4.871 -4.328 2.1 1 98.81 83 PHE A CA 1
ATOM 659 C C . PHE A 1 83 ? -4.738 -3.898 0.642 1 98.81 83 PHE A C 1
ATOM 661 O O . PHE A 1 83 ? -5.598 -4.215 -0.183 1 98.81 83 PHE A O 1
ATOM 668 N N . ALA A 1 84 ? -3.662 -3.143 0.353 1 98.56 84 ALA A N 1
ATOM 669 C CA . ALA A 1 84 ? -3.307 -2.803 -1.022 1 98.56 84 ALA A CA 1
ATOM 670 C C . ALA A 1 84 ? -2.652 -3.988 -1.729 1 98.56 84 ALA A C 1
ATOM 672 O O . ALA A 1 84 ? -1.48 -3.926 -2.104 1 98.56 84 ALA A O 1
ATOM 673 N N . GLY A 1 85 ? -3.445 -5.035 -1.958 1 98.44 85 GLY A N 1
ATOM 674 C CA . GLY A 1 85 ? -2.977 -6.27 -2.57 1 98.44 85 GLY A CA 1
ATOM 675 C C . GLY A 1 85 ? -2.549 -7.312 -1.558 1 98.44 85 GLY A C 1
ATOM 676 O O . GLY A 1 85 ? -2.412 -7.016 -0.37 1 98.44 85 GLY A O 1
ATOM 677 N N . ALA A 1 86 ? -2.328 -8.547 -2.055 1 98.56 86 ALA A N 1
ATOM 678 C CA . ALA A 1 86 ? -1.899 -9.656 -1.2 1 98.56 86 ALA A CA 1
ATOM 679 C C . ALA A 1 86 ? -0.469 -9.445 -0.711 1 98.56 86 ALA A C 1
ATOM 681 O O . ALA A 1 86 ? -0.112 -9.883 0.387 1 98.56 86 ALA A O 1
ATOM 682 N N . GLU A 1 87 ? 0.316 -8.766 -1.503 1 97.81 87 GLU A N 1
ATOM 683 C CA . GLU A 1 87 ? 1.713 -8.523 -1.151 1 97.81 87 GLU A CA 1
ATOM 684 C C . GLU A 1 87 ? 1.827 -7.762 0.165 1 97.81 87 GLU A C 1
ATOM 686 O O . GLU A 1 87 ? 2.602 -8.148 1.045 1 97.81 87 GLU A O 1
ATOM 691 N N . GLU A 1 88 ? 1.015 -6.723 0.302 1 98.69 88 GLU A N 1
ATOM 692 C CA . GLU A 1 88 ? 1.048 -5.949 1.543 1 98.69 88 GLU A CA 1
ATOM 693 C C . GLU A 1 88 ? 0.553 -6.785 2.723 1 98.69 88 GLU A C 1
ATOM 695 O O . GLU A 1 88 ? 1.104 -6.703 3.822 1 98.69 88 GLU A O 1
ATOM 700 N N . ALA A 1 89 ? -0.5 -7.547 2.502 1 98.88 89 ALA A N 1
ATOM 701 C CA . ALA A 1 89 ? -1.052 -8.391 3.555 1 98.88 89 ALA A CA 1
ATOM 702 C C . ALA A 1 89 ? 0.002 -9.359 4.086 1 98.88 89 ALA A C 1
ATOM 704 O O . ALA A 1 89 ? 0.163 -9.508 5.301 1 98.88 89 ALA A O 1
ATOM 705 N N . LEU A 1 90 ? 0.704 -10 3.162 1 98.75 90 LEU A N 1
ATOM 706 C CA . LEU A 1 90 ? 1.763 -10.938 3.52 1 98.75 90 LEU A CA 1
ATOM 707 C C . LEU A 1 90 ? 2.879 -10.227 4.281 1 98.75 90 LEU A C 1
ATOM 709 O O . LEU A 1 90 ? 3.32 -10.711 5.328 1 98.75 90 LEU A O 1
ATOM 713 N N . PHE A 1 91 ? 3.324 -9.086 3.742 1 98.75 91 PHE A N 1
ATOM 714 C CA . PHE A 1 91 ? 4.402 -8.305 4.348 1 98.75 91 PHE A CA 1
ATOM 715 C C . PHE A 1 91 ? 4.062 -7.938 5.785 1 98.75 91 PHE A C 1
ATOM 717 O O . PHE A 1 91 ? 4.867 -8.148 6.695 1 98.75 91 PHE A O 1
ATOM 724 N N . VAL A 1 92 ? 2.852 -7.441 6.004 1 98.69 92 VAL A N 1
ATOM 725 C CA . VAL A 1 92 ? 2.393 -6.973 7.309 1 98.69 92 VAL A CA 1
ATOM 726 C C . VAL A 1 92 ? 2.248 -8.164 8.258 1 98.69 92 VAL A C 1
ATOM 728 O O . VAL A 1 92 ? 2.785 -8.141 9.367 1 98.69 92 VAL A O 1
ATOM 731 N N . LEU A 1 93 ? 1.586 -9.203 7.836 1 98.81 93 LEU A N 1
ATOM 732 C CA . LEU A 1 93 ? 1.318 -10.352 8.695 1 98.81 93 LEU A CA 1
ATOM 733 C C . LEU A 1 93 ? 2.619 -10.977 9.195 1 98.81 93 LEU A C 1
ATOM 735 O O . LEU A 1 93 ? 2.758 -11.273 10.383 1 98.81 93 LEU A O 1
ATOM 739 N N . VAL A 1 94 ? 3.516 -11.203 8.281 1 98.62 94 VAL A N 1
ATOM 740 C CA . VAL A 1 94 ? 4.762 -11.883 8.609 1 98.62 94 VAL A CA 1
ATOM 741 C C . VAL A 1 94 ? 5.57 -11.031 9.586 1 98.62 94 VAL A C 1
ATOM 743 O O . VAL A 1 94 ? 6.141 -11.547 10.547 1 98.62 94 VAL A O 1
ATOM 746 N N . ASN A 1 95 ? 5.598 -9.719 9.398 1 98.12 95 ASN A N 1
ATOM 747 C CA . ASN A 1 95 ? 6.305 -8.836 10.32 1 98.12 95 ASN A CA 1
ATOM 748 C C . ASN A 1 95 ? 5.652 -8.828 11.695 1 98.12 95 ASN A C 1
ATOM 750 O O . ASN A 1 95 ? 6.332 -8.641 12.711 1 98.12 95 ASN A O 1
ATOM 754 N N . VAL A 1 96 ? 4.359 -9 11.734 1 98.06 96 VAL A N 1
ATOM 755 C CA . VAL A 1 96 ? 3.629 -9.008 12.992 1 98.06 96 VAL A CA 1
ATOM 756 C C . VAL A 1 96 ? 3.891 -10.32 13.734 1 98.06 96 VAL A C 1
ATOM 758 O O . VAL A 1 96 ? 3.982 -10.328 14.969 1 98.06 96 VAL A O 1
ATOM 761 N N . LEU A 1 97 ? 4.086 -11.422 13.031 1 98.12 97 LEU A N 1
ATOM 762 C CA . LEU A 1 97 ? 4.105 -12.742 13.641 1 98.12 97 LEU A CA 1
ATOM 763 C C . LEU A 1 97 ? 5.531 -13.18 13.953 1 98.12 97 LEU A C 1
ATOM 765 O O . LEU A 1 97 ? 5.758 -13.945 14.898 1 98.12 97 LEU A O 1
ATOM 769 N N . LEU A 1 98 ? 6.496 -12.719 13.125 1 98.19 98 LEU A N 1
ATOM 770 C CA . LEU A 1 98 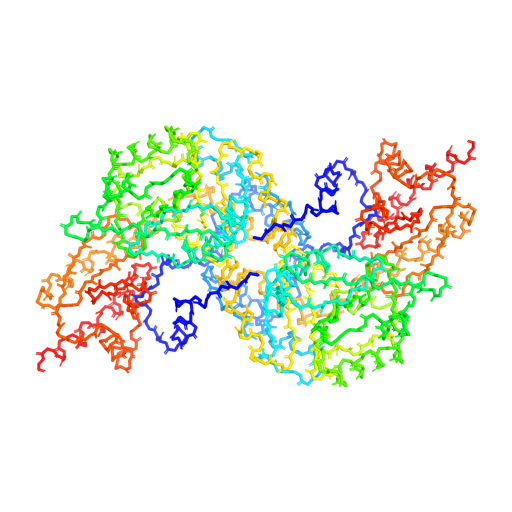? 7.816 -13.336 13.211 1 98.19 98 LEU A CA 1
ATOM 771 C C . LEU A 1 98 ? 8.867 -12.312 13.641 1 98.19 98 LEU A C 1
ATOM 773 O O . LEU A 1 98 ? 8.656 -11.102 13.484 1 98.19 98 LEU A O 1
ATOM 777 N N . GLY A 1 99 ? 9.945 -12.719 14.133 1 96.94 99 GLY A N 1
ATOM 778 C CA . GLY A 1 99 ? 11.148 -11.992 14.508 1 96.94 99 GLY A CA 1
ATOM 779 C C . GLY A 1 99 ? 12.32 -12.906 14.82 1 96.94 99 GLY A C 1
ATOM 780 O O . GLY A 1 99 ? 12.25 -14.117 14.602 1 96.94 99 GLY A O 1
ATOM 781 N N . PRO A 1 100 ? 13.469 -12.266 15.289 1 96.5 100 PRO A N 1
ATOM 782 C CA . PRO A 1 100 ? 14.617 -13.086 15.672 1 96.5 100 PRO A CA 1
ATOM 783 C C . PRO A 1 100 ? 14.258 -14.172 16.688 1 96.5 100 PRO A C 1
ATOM 785 O O . PRO A 1 100 ? 13.562 -13.906 17.656 1 96.5 100 PRO A O 1
ATOM 788 N N . GLY A 1 101 ? 14.656 -15.398 16.406 1 97.56 101 GLY A N 1
ATOM 789 C CA . GLY A 1 101 ? 14.391 -16.516 17.281 1 97.56 101 GLY A CA 1
ATOM 790 C C . GLY A 1 101 ? 13.219 -17.375 16.828 1 97.56 101 GLY A C 1
ATOM 791 O O . GLY A 1 101 ? 13.062 -18.516 17.281 1 97.56 101 GLY A O 1
ATOM 792 N N . ASP A 1 102 ? 12.43 -16.859 15.906 1 98.25 102 ASP A N 1
ATOM 793 C CA . ASP A 1 102 ? 11.297 -17.609 15.375 1 98.25 102 ASP A CA 1
ATOM 794 C C . ASP A 1 102 ? 11.711 -18.438 14.164 1 98.25 102 ASP A C 1
ATOM 796 O O . ASP A 1 102 ? 12.805 -18.266 13.633 1 98.25 102 ASP A O 1
ATOM 800 N N . HIS A 1 103 ? 10.867 -19.422 13.844 1 98.81 103 HIS A N 1
ATOM 801 C CA . HIS A 1 103 ? 11.086 -20.312 12.711 1 98.81 103 HIS A CA 1
ATOM 802 C C . HIS A 1 103 ? 9.82 -20.453 11.867 1 98.81 103 HIS A C 1
ATOM 804 O O . HIS A 1 103 ? 8.711 -20.516 12.398 1 98.81 103 HIS A O 1
ATOM 810 N N . ALA A 1 104 ? 9.984 -20.359 10.555 1 98.81 104 ALA A N 1
ATOM 811 C CA . ALA A 1 104 ? 8.898 -20.594 9.602 1 98.81 104 ALA A CA 1
ATOM 812 C C . ALA A 1 104 ? 9.25 -21.703 8.625 1 98.81 104 ALA A C 1
ATOM 814 O O . ALA A 1 104 ? 10.422 -21.906 8.289 1 98.81 104 ALA A O 1
ATOM 815 N N . VAL A 1 105 ? 8.234 -22.469 8.203 1 98.88 105 VAL A N 1
ATOM 816 C CA . VAL A 1 105 ? 8.352 -23.438 7.121 1 98.88 105 VAL A CA 1
ATOM 817 C C . VAL A 1 105 ? 7.52 -22.984 5.926 1 98.88 105 VAL A C 1
ATOM 819 O O . VAL A 1 105 ? 6.348 -22.625 6.07 1 98.88 105 VAL A O 1
ATOM 822 N N . VAL A 1 106 ? 8.125 -22.938 4.719 1 98.62 106 VAL A N 1
ATOM 823 C CA . VAL A 1 106 ? 7.5 -22.359 3.531 1 98.62 106 VAL A CA 1
ATOM 824 C C . VAL A 1 106 ? 7.582 -23.359 2.375 1 98.62 106 VAL A C 1
ATOM 826 O O . VAL A 1 106 ? 8.633 -23.969 2.145 1 98.62 106 VAL A O 1
ATOM 829 N N . THR A 1 107 ? 6.516 -23.547 1.663 1 97.81 107 THR A N 1
ATOM 830 C CA . THR A 1 107 ? 6.539 -24.406 0.48 1 97.81 107 THR A CA 1
ATOM 831 C C . THR A 1 107 ? 7.488 -23.828 -0.574 1 97.81 107 THR A C 1
ATOM 833 O O . THR A 1 107 ? 7.594 -22.609 -0.731 1 97.81 107 THR A O 1
ATOM 836 N N . TRP A 1 108 ? 8.102 -24.734 -1.372 1 97.06 108 TRP A N 1
ATOM 837 C CA . TRP A 1 108 ? 9.102 -24.391 -2.365 1 97.06 108 TRP A CA 1
ATOM 838 C C . TRP A 1 108 ? 9.07 -25.344 -3.549 1 97.06 108 TRP A C 1
ATOM 840 O O . TRP A 1 108 ? 8.914 -26.562 -3.369 1 97.06 108 TRP A O 1
ATOM 850 N N . PRO A 1 109 ? 9.234 -24.922 -4.906 1 96.19 109 PRO A N 1
ATOM 851 C CA . PRO A 1 109 ? 9.406 -23.516 -5.289 1 96.19 109 PRO A CA 1
ATOM 852 C C . PRO A 1 109 ? 8.195 -22.656 -4.938 1 96.19 109 PRO A C 1
ATOM 854 O O . PRO A 1 109 ? 7.129 -23.188 -4.613 1 96.19 109 PRO A O 1
ATOM 857 N N . GLY A 1 110 ? 8.406 -21.359 -4.867 1 95.31 110 GLY A N 1
ATOM 858 C CA . GLY A 1 110 ? 7.297 -20.484 -4.523 1 95.31 110 GLY A CA 1
ATOM 859 C C . GLY A 1 110 ? 7.609 -19.016 -4.727 1 95.31 110 GLY A C 1
ATOM 860 O O . GLY A 1 110 ? 8.75 -18.656 -5.027 1 95.31 110 GLY A O 1
ATOM 861 N N . TYR A 1 111 ? 6.566 -18.281 -4.641 1 94.19 111 TYR A N 1
ATOM 862 C CA . TYR A 1 111 ? 6.668 -16.828 -4.73 1 94.19 111 TYR A CA 1
ATOM 863 C C . TYR A 1 111 ? 7.656 -16.297 -3.705 1 94.19 111 TYR A C 1
ATOM 865 O O . TYR A 1 111 ? 7.582 -16.625 -2.521 1 94.19 111 TYR A O 1
ATOM 873 N N . GLN A 1 112 ? 8.578 -15.5 -4.066 1 94.75 112 GLN A N 1
ATOM 874 C CA . GLN A 1 112 ? 9.758 -15.094 -3.303 1 94.75 112 GLN A CA 1
ATOM 875 C C . GLN A 1 112 ? 9.359 -14.43 -1.991 1 94.75 112 GLN A C 1
ATOM 877 O O . GLN A 1 112 ? 10.031 -14.594 -0.972 1 94.75 112 GLN A O 1
ATOM 882 N N . SER A 1 113 ? 8.328 -13.656 -1.984 1 95.88 113 SER A N 1
ATOM 883 C CA . SER A 1 113 ? 7.906 -12.914 -0.8 1 95.88 113 SER A CA 1
ATOM 884 C C . SER A 1 113 ? 7.547 -13.859 0.342 1 95.88 113 SER A C 1
ATOM 886 O O . SER A 1 113 ? 7.684 -13.5 1.515 1 95.88 113 SER A O 1
ATOM 888 N N . LEU A 1 114 ? 7.145 -15.055 0.044 1 97.12 114 LEU A N 1
ATOM 889 C CA . LEU A 1 114 ? 6.695 -16 1.063 1 97.12 114 LEU A CA 1
ATOM 890 C C . LEU A 1 114 ? 7.844 -16.391 1.981 1 97.12 114 LEU A C 1
ATOM 892 O O . LEU A 1 114 ? 7.629 -16.703 3.156 1 97.12 114 LEU A O 1
ATOM 896 N N . HIS A 1 115 ? 9.094 -16.422 1.447 1 97.31 115 HIS A N 1
ATOM 897 C CA . HIS A 1 115 ? 10.188 -16.875 2.297 1 97.31 115 HIS A CA 1
ATOM 898 C C . HIS A 1 115 ? 11.148 -15.727 2.609 1 97.31 115 HIS A C 1
ATOM 900 O O . HIS A 1 115 ? 11.742 -15.688 3.688 1 97.31 115 HIS A O 1
ATOM 906 N N . GLU A 1 116 ? 11.273 -14.727 1.684 1 97.12 116 GLU A N 1
ATOM 907 C CA . GLU A 1 116 ? 12.266 -13.68 1.895 1 97.12 116 GLU A CA 1
ATOM 908 C C . GLU A 1 116 ? 11.797 -12.672 2.939 1 97.12 116 GLU A C 1
ATOM 910 O O . GLU A 1 116 ? 12.602 -12.125 3.691 1 97.12 116 GLU A O 1
ATOM 915 N N . VAL A 1 117 ? 10.5 -12.352 3.002 1 97.75 117 VAL A N 1
ATOM 916 C CA . VAL A 1 117 ? 10 -11.461 4.043 1 97.75 117 VAL A CA 1
ATOM 917 C C . VAL A 1 117 ? 10.242 -12.078 5.418 1 97.75 117 VAL A C 1
ATOM 919 O O . VAL A 1 117 ? 10.688 -11.398 6.344 1 97.75 117 VAL A O 1
ATOM 922 N N . ALA A 1 118 ? 9.922 -13.406 5.539 1 97.81 118 ALA A N 1
ATOM 923 C CA . ALA A 1 118 ? 10.172 -14.109 6.793 1 97.81 118 ALA A CA 1
ATOM 924 C C . ALA A 1 118 ? 11.641 -14.031 7.188 1 97.81 118 ALA A C 1
ATOM 926 O O . ALA A 1 118 ? 11.969 -13.719 8.336 1 97.81 118 ALA A O 1
ATOM 927 N N . ARG A 1 119 ? 12.555 -14.273 6.23 1 97.56 119 ARG A N 1
ATOM 928 C CA . ARG A 1 119 ? 13.984 -14.203 6.504 1 97.56 119 ARG A CA 1
ATOM 929 C C . ARG A 1 119 ? 14.391 -12.805 6.957 1 97.56 119 ARG A C 1
ATOM 931 O O . ARG A 1 119 ? 15.219 -12.656 7.855 1 97.56 119 ARG A O 1
ATOM 938 N N . ALA A 1 120 ? 13.781 -11.844 6.355 1 96.31 120 ALA A N 1
ATOM 939 C CA . ALA A 1 120 ? 14.148 -10.453 6.605 1 96.31 120 ALA A CA 1
ATOM 940 C C . ALA A 1 120 ? 13.758 -10.031 8.016 1 96.31 120 ALA A C 1
ATOM 942 O O . ALA A 1 120 ? 14.289 -9.055 8.547 1 96.31 120 ALA A O 1
ATOM 943 N N . THR A 1 121 ? 12.812 -10.703 8.656 1 96.5 121 THR A N 1
ATOM 944 C CA . THR A 1 121 ? 12.43 -10.398 10.031 1 96.5 121 THR A CA 1
ATOM 945 C C . THR A 1 121 ? 13.492 -10.891 11.008 1 96.5 121 THR A C 1
ATOM 947 O O . THR A 1 121 ? 13.461 -10.539 12.195 1 96.5 121 THR A O 1
ATOM 950 N N . GLY A 1 122 ? 14.414 -11.734 10.547 1 96.31 122 GLY A N 1
ATOM 951 C CA . GLY A 1 122 ? 15.406 -12.375 11.391 1 96.31 122 GLY A CA 1
ATOM 952 C C . GLY A 1 122 ? 15.047 -13.805 11.766 1 96.31 122 GLY A C 1
ATOM 953 O O . GLY A 1 122 ? 15.812 -14.484 12.453 1 96.31 122 GLY A O 1
ATOM 954 N N . ALA A 1 123 ? 13.914 -14.281 11.273 1 97.88 123 ALA A N 1
ATOM 955 C CA . ALA A 1 123 ? 13.492 -15.648 11.555 1 97.88 123 ALA A CA 1
ATOM 956 C C . ALA A 1 123 ? 14.266 -16.641 10.695 1 97.88 123 ALA A C 1
ATOM 958 O O . ALA A 1 123 ? 14.758 -16.297 9.617 1 97.88 123 ALA A O 1
ATOM 959 N N . ASP A 1 124 ? 14.391 -17.859 11.242 1 98.5 124 ASP A N 1
ATOM 960 C CA . ASP A 1 124 ? 14.875 -18.969 10.43 1 98.5 124 ASP A CA 1
ATOM 961 C C . ASP A 1 124 ? 13.781 -19.469 9.484 1 98.5 124 ASP A C 1
ATOM 963 O O . ASP A 1 124 ? 12.609 -19.5 9.852 1 98.5 124 ASP A O 1
ATOM 967 N N . VAL A 1 125 ? 14.188 -19.828 8.258 1 98.56 125 VAL A N 1
ATOM 968 C CA . VAL A 1 125 ? 13.211 -20.312 7.281 1 98.56 125 VAL A CA 1
ATOM 969 C C . VAL A 1 125 ? 13.664 -21.656 6.711 1 98.56 125 VAL A C 1
ATOM 971 O O . VAL A 1 125 ? 14.797 -21.781 6.246 1 98.56 125 VAL A O 1
ATOM 974 N N . THR A 1 126 ? 12.836 -22.641 6.832 1 98.75 126 THR A N 1
ATOM 975 C CA . THR A 1 126 ? 13.016 -23.922 6.148 1 98.75 126 THR A CA 1
ATOM 976 C C . THR A 1 126 ? 12.133 -24 4.906 1 98.75 126 THR A C 1
ATOM 978 O O . THR A 1 126 ? 10.922 -23.812 4.988 1 98.75 126 THR A O 1
ATOM 981 N N . LEU A 1 127 ? 12.773 -24.25 3.777 1 98.06 127 LEU A N 1
ATOM 982 C CA . LEU A 1 127 ? 12.031 -24.438 2.537 1 98.06 127 LEU A CA 1
ATOM 983 C C . LEU A 1 127 ? 11.586 -25.891 2.402 1 98.06 127 LEU A C 1
ATOM 985 O O . LEU A 1 127 ? 12.406 -26.812 2.459 1 98.06 127 LEU A O 1
ATOM 989 N N . LEU A 1 128 ? 10.305 -26.078 2.277 1 97.81 128 LEU A N 1
ATOM 990 C CA . LEU A 1 128 ? 9.711 -27.391 2.105 1 97.81 128 LEU A CA 1
ATOM 991 C C . LEU A 1 128 ? 9.516 -27.719 0.627 1 97.81 128 LEU A C 1
ATOM 993 O O . LEU A 1 128 ? 8.562 -27.234 0.007 1 97.81 128 LEU A O 1
ATOM 997 N N . ARG A 1 129 ? 10.297 -28.578 0.144 1 96.31 129 ARG A N 1
ATOM 998 C CA . ARG A 1 129 ? 10.297 -28.891 -1.279 1 96.31 129 ARG A CA 1
ATOM 999 C C . ARG A 1 129 ? 9.055 -29.703 -1.656 1 96.31 129 ARG A C 1
ATOM 1001 O O . ARG A 1 129 ? 8.734 -30.703 -1.011 1 96.31 129 ARG A O 1
ATOM 1008 N N . LEU A 1 130 ? 8.359 -29.203 -2.658 1 95.12 130 LEU A N 1
ATOM 1009 C CA . LEU A 1 130 ? 7.305 -30.016 -3.266 1 95.12 130 LEU A CA 1
ATOM 1010 C C . LEU A 1 130 ? 7.887 -31.031 -4.23 1 95.12 130 LEU A C 1
ATOM 1012 O O . LEU A 1 130 ? 8.898 -30.766 -4.887 1 95.12 130 LEU A O 1
ATOM 1016 N N . ARG A 1 131 ? 7.254 -32.125 -4.309 1 90.12 131 ARG A N 1
ATOM 1017 C CA . ARG A 1 131 ? 7.82 -33.25 -5.047 1 90.12 131 ARG A CA 1
ATOM 1018 C C . ARG A 1 131 ? 7.227 -33.344 -6.449 1 90.12 131 ARG A C 1
ATOM 1020 O O . ARG A 1 131 ? 6.102 -33.812 -6.625 1 90.12 131 ARG A O 1
ATOM 1027 N N . GLU A 1 132 ? 8.031 -33 -7.414 1 88.12 132 GLU A N 1
ATOM 1028 C CA . GLU A 1 132 ? 7.59 -33.062 -8.805 1 88.12 132 GLU A CA 1
ATOM 1029 C C . GLU A 1 132 ? 7.168 -34.469 -9.203 1 88.12 132 GLU A C 1
ATOM 1031 O O . GLU A 1 132 ? 6.18 -34.656 -9.914 1 88.12 132 GLU A O 1
ATOM 1036 N N . GLU A 1 133 ? 7.895 -35.469 -8.789 1 87.12 133 GLU A N 1
ATOM 1037 C CA . GLU A 1 133 ? 7.684 -36.844 -9.148 1 87.12 133 GLU A CA 1
ATOM 1038 C C . GLU A 1 133 ? 6.32 -37.344 -8.68 1 87.12 133 GLU A C 1
ATOM 1040 O O . GLU A 1 133 ? 5.809 -38.344 -9.188 1 87.12 133 GLU A O 1
ATOM 1045 N N . ASP A 1 134 ? 5.793 -36.688 -7.762 1 89.12 134 ASP A N 1
ATOM 1046 C CA . ASP A 1 134 ? 4.48 -37.031 -7.242 1 89.12 134 ASP A CA 1
ATOM 1047 C C . ASP A 1 134 ? 3.445 -35.969 -7.562 1 89.12 134 ASP A C 1
ATOM 1049 O O . ASP A 1 134 ? 2.559 -35.688 -6.754 1 89.12 134 ASP A O 1
ATOM 1053 N N . GLY A 1 135 ? 3.625 -35.219 -8.68 1 89.75 135 GLY A N 1
ATOM 1054 C CA . GLY A 1 135 ? 2.682 -34.188 -9.094 1 89.75 135 GLY A CA 1
ATOM 1055 C C . GLY A 1 135 ? 2.738 -32.969 -8.227 1 89.75 135 GLY A C 1
ATOM 1056 O O . GLY A 1 135 ? 1.708 -32.344 -7.957 1 89.75 135 GLY A O 1
ATOM 1057 N N . TRP A 1 136 ? 3.908 -32.75 -7.672 1 94.38 136 TRP A N 1
ATOM 1058 C CA . TRP A 1 136 ? 4.156 -31.578 -6.824 1 94.38 136 TRP A CA 1
ATOM 1059 C C . TRP A 1 136 ? 3.389 -31.688 -5.512 1 94.38 136 TRP A C 1
ATOM 1061 O O . TRP A 1 136 ? 2.914 -30.672 -4.98 1 94.38 136 TRP A O 1
ATOM 1071 N N . ALA A 1 137 ? 3.211 -32.844 -5.004 1 93.12 137 ALA A N 1
ATOM 1072 C CA . ALA A 1 137 ? 2.496 -33.094 -3.754 1 93.12 137 ALA A CA 1
ATOM 1073 C C . ALA A 1 137 ? 3.285 -32.594 -2.555 1 93.12 137 ALA A C 1
ATOM 1075 O O . ALA A 1 137 ? 4.516 -32.5 -2.607 1 93.12 137 ALA A O 1
ATOM 1076 N N . LEU A 1 138 ? 2.539 -32.25 -1.532 1 95.31 138 LEU A N 1
ATOM 1077 C CA . LEU A 1 138 ? 3.133 -31.875 -0.255 1 95.31 138 LEU A CA 1
ATOM 1078 C C . LEU A 1 138 ? 3.637 -33.094 0.498 1 95.31 138 LEU A C 1
ATOM 1080 O O . LEU A 1 138 ? 2.912 -34.094 0.639 1 95.31 138 LEU A O 1
ATOM 1084 N N . ASP A 1 139 ? 4.836 -33.062 0.916 1 94.69 139 ASP A N 1
ATOM 1085 C CA . ASP A 1 139 ? 5.41 -34.156 1.729 1 94.69 139 ASP A CA 1
ATOM 1086 C C . ASP A 1 139 ? 5.195 -33.875 3.217 1 94.69 139 ASP A C 1
ATOM 1088 O O . ASP A 1 139 ? 6.02 -33.219 3.863 1 94.69 139 ASP A O 1
ATOM 1092 N N . LEU A 1 140 ? 4.215 -34.531 3.791 1 96.06 140 LEU A N 1
ATOM 1093 C CA . LEU A 1 140 ? 3.834 -34.281 5.18 1 96.06 140 LEU A CA 1
ATOM 1094 C C . LEU A 1 140 ? 4.91 -34.781 6.137 1 96.06 140 LEU A C 1
ATOM 1096 O O . LEU A 1 140 ? 5.117 -34.188 7.203 1 96.06 140 LEU A O 1
ATOM 1100 N N . ASP A 1 141 ? 5.555 -35.875 5.746 1 96.44 141 ASP A N 1
ATOM 1101 C CA . ASP A 1 141 ? 6.637 -36.375 6.586 1 96.44 141 ASP A CA 1
ATOM 1102 C C . ASP A 1 141 ? 7.805 -35.375 6.625 1 96.44 141 ASP A C 1
ATOM 1104 O O . ASP A 1 141 ? 8.375 -35.125 7.691 1 96.44 141 ASP A O 1
ATOM 1108 N N . ALA A 1 142 ? 8.148 -34.906 5.461 1 96.94 142 ALA A N 1
ATOM 1109 C CA . ALA A 1 142 ? 9.188 -33.875 5.41 1 96.94 142 ALA A CA 1
ATOM 1110 C C . ALA A 1 142 ? 8.797 -32.656 6.23 1 96.94 142 ALA A C 1
ATOM 1112 O O . ALA A 1 142 ? 9.641 -32.031 6.887 1 96.94 142 ALA A O 1
ATOM 1113 N N . LEU A 1 143 ? 7.535 -32.281 6.191 1 97.88 143 LEU A N 1
ATOM 1114 C CA . LEU A 1 143 ? 7.027 -31.156 6.977 1 97.88 143 LEU A CA 1
ATOM 1115 C C . LEU A 1 143 ? 7.207 -31.422 8.469 1 97.88 143 LEU A C 1
ATOM 1117 O O . LEU A 1 143 ? 7.719 -30.562 9.195 1 97.88 143 LEU A O 1
ATOM 1121 N N . ARG A 1 144 ? 6.824 -32.562 8.898 1 97.69 144 ARG A N 1
ATOM 1122 C CA . ARG A 1 144 ? 6.945 -32.906 10.312 1 97.69 144 ARG A CA 1
ATOM 1123 C C . ARG A 1 144 ? 8.398 -32.844 10.766 1 97.69 144 ARG A C 1
ATOM 1125 O O . ARG A 1 144 ? 8.688 -32.375 11.867 1 97.69 144 ARG A O 1
ATOM 1132 N N . ARG A 1 145 ? 9.258 -33.281 9.898 1 97.81 145 ARG A N 1
ATOM 1133 C CA . ARG A 1 145 ? 10.68 -33.281 10.227 1 97.81 145 ARG A CA 1
ATOM 1134 C C . ARG A 1 145 ? 11.234 -31.859 10.281 1 97.81 145 ARG A C 1
ATOM 1136 O O . ARG A 1 145 ? 12.211 -31.594 10.992 1 97.81 145 ARG A O 1
ATOM 1143 N N . ALA A 1 146 ? 10.625 -31 9.539 1 98.06 146 ALA A N 1
ATOM 1144 C CA . ALA A 1 146 ? 11.109 -29.625 9.438 1 98.06 146 ALA A CA 1
ATOM 1145 C C . ALA A 1 146 ? 10.68 -28.797 10.648 1 98.06 146 ALA A C 1
ATOM 1147 O O . ALA A 1 146 ? 11.266 -27.75 10.938 1 98.06 146 ALA A O 1
ATOM 1148 N N . LEU A 1 147 ? 9.703 -29.219 11.398 1 97.94 147 LEU A N 1
ATOM 1149 C CA . LEU A 1 147 ? 9.164 -28.453 12.523 1 97.94 147 LEU A CA 1
ATOM 1150 C C . LEU A 1 147 ? 10.125 -28.484 13.703 1 97.94 147 LEU A C 1
ATOM 1152 O O . LEU A 1 147 ? 10.773 -29.516 13.961 1 97.94 147 LEU A O 1
ATOM 1156 N N . THR A 1 148 ? 10.289 -27.406 14.328 1 97.88 148 THR A N 1
ATOM 1157 C CA . THR A 1 148 ? 11.055 -27.25 15.562 1 97.88 148 THR A CA 1
ATOM 1158 C C . THR A 1 148 ? 10.203 -26.594 16.656 1 97.88 148 THR A C 1
ATOM 1160 O O . THR A 1 148 ? 9.117 -26.094 16.375 1 97.88 148 THR A O 1
ATOM 1163 N N . PRO A 1 149 ? 10.641 -26.594 17.906 1 97.38 149 PRO A N 1
ATOM 1164 C CA . PRO A 1 149 ? 9.891 -25.922 18.969 1 97.38 149 PRO A CA 1
ATOM 1165 C C . PRO A 1 149 ? 9.734 -24.422 18.734 1 97.38 149 PRO A C 1
ATOM 1167 O O . PRO A 1 149 ? 8.875 -23.781 19.359 1 97.38 149 PRO A O 1
ATOM 1170 N N . ARG A 1 150 ? 10.562 -23.891 17.844 1 98 150 ARG A N 1
ATOM 1171 C CA . ARG A 1 150 ? 10.539 -22.453 17.578 1 98 150 ARG A CA 1
ATOM 1172 C C . ARG A 1 150 ? 9.656 -22.141 16.391 1 98 150 ARG A C 1
ATOM 1174 O O . ARG A 1 150 ? 9.469 -20.969 16.047 1 98 150 ARG A O 1
ATOM 1181 N N . THR A 1 151 ? 9.047 -23.172 15.742 1 98.69 151 THR A N 1
ATOM 1182 C CA . THR A 1 151 ? 8.219 -22.922 14.57 1 98.69 151 THR A CA 1
ATOM 1183 C C . THR A 1 151 ? 6.938 -22.188 14.961 1 98.69 151 THR A C 1
ATOM 1185 O O . THR A 1 151 ? 6.188 -22.656 15.82 1 98.69 151 THR A O 1
ATOM 1188 N N . ARG A 1 152 ? 6.719 -21.016 14.297 1 98.38 152 ARG A N 1
ATOM 1189 C CA . ARG A 1 152 ? 5.57 -20.188 14.625 1 98.38 152 ARG A CA 1
ATOM 1190 C C . ARG A 1 152 ? 4.617 -20.062 13.438 1 98.38 152 ARG A C 1
ATOM 1192 O O . ARG A 1 152 ? 3.441 -19.75 13.617 1 98.38 152 ARG A O 1
ATOM 1199 N N . LEU A 1 153 ? 5.156 -20.328 12.242 1 98.75 153 LEU A N 1
ATOM 1200 C CA . LEU A 1 153 ? 4.375 -20.047 11.047 1 98.75 153 LEU A CA 1
ATOM 1201 C C . LEU A 1 153 ? 4.652 -21.062 9.953 1 98.75 153 LEU A C 1
ATOM 1203 O O . LEU A 1 153 ? 5.809 -21.359 9.656 1 98.75 153 LEU A O 1
ATOM 1207 N N . LEU A 1 154 ? 3.602 -21.703 9.445 1 98.69 154 LEU A N 1
ATOM 1208 C CA . LEU A 1 154 ? 3.605 -22.484 8.211 1 98.69 154 LEU A CA 1
ATOM 1209 C C . LEU A 1 154 ? 3.018 -21.672 7.059 1 98.69 154 LEU A C 1
ATOM 1211 O O . LEU A 1 154 ? 1.886 -21.188 7.145 1 98.69 154 LEU A O 1
ATOM 1215 N N . LEU A 1 155 ? 3.789 -21.453 5.992 1 98.69 155 LEU A N 1
ATOM 1216 C CA . LEU A 1 155 ? 3.344 -20.734 4.805 1 98.69 155 LEU A CA 1
ATOM 1217 C C . LEU A 1 155 ? 3.188 -21.688 3.619 1 98.69 155 LEU A C 1
ATOM 1219 O O . LEU A 1 155 ? 4.172 -22.25 3.135 1 98.69 155 LEU A O 1
ATOM 1223 N N . VAL A 1 156 ? 1.982 -21.859 3.17 1 98.31 156 VAL A N 1
ATOM 1224 C CA . VAL A 1 156 ? 1.731 -22.719 2.025 1 98.31 156 VAL A CA 1
ATOM 1225 C C . VAL A 1 156 ? 0.973 -21.953 0.948 1 98.31 156 VAL A C 1
ATOM 1227 O O . VAL A 1 156 ? 0.254 -21 1.248 1 98.31 156 VAL A O 1
ATOM 1230 N N . ASN A 1 157 ? 1.173 -22.312 -0.23 1 98.31 157 ASN A N 1
ATOM 1231 C CA . ASN A 1 157 ? 0.499 -21.703 -1.371 1 98.31 157 ASN A CA 1
ATOM 1232 C C . ASN A 1 157 ? -0.158 -22.75 -2.262 1 98.31 157 ASN A C 1
ATOM 1234 O O . ASN A 1 157 ? 0.528 -23.484 -2.979 1 98.31 157 ASN A O 1
ATOM 1238 N N . PHE A 1 158 ? -1.462 -22.859 -2.23 1 97.75 158 PHE A N 1
ATOM 1239 C CA . PHE A 1 158 ? -2.273 -23.734 -3.076 1 97.75 158 PHE A CA 1
ATOM 1240 C C . PHE A 1 158 ? -3.611 -23.078 -3.396 1 97.75 158 PHE A C 1
ATOM 1242 O O . PHE A 1 158 ? -4.336 -22.656 -2.492 1 97.75 158 PHE A O 1
ATOM 1249 N N . PRO A 1 159 ? -4.07 -23.031 -4.672 1 97.69 159 PRO A N 1
ATOM 1250 C CA . PRO A 1 159 ? -3.348 -23.5 -5.855 1 97.69 159 PRO A CA 1
ATOM 1251 C C . PRO A 1 159 ? -1.946 -22.906 -5.969 1 97.69 159 PRO A C 1
ATOM 1253 O O . PRO A 1 159 ? -1.734 -21.75 -5.605 1 97.69 159 PRO A O 1
ATOM 1256 N N . HIS A 1 160 ? -1.069 -23.734 -6.465 1 98.06 160 HIS A N 1
ATOM 1257 C CA . HIS A 1 160 ? 0.349 -23.453 -6.262 1 98.06 160 HIS A CA 1
ATOM 1258 C C . HIS A 1 160 ? 0.934 -22.672 -7.426 1 98.06 160 HIS A C 1
ATOM 1260 O O . HIS A 1 160 ? 0.66 -22.969 -8.586 1 98.06 160 HIS A O 1
ATOM 1266 N N . ASN A 1 161 ? 1.574 -21.594 -7.227 1 97.5 161 ASN A N 1
ATOM 1267 C CA . ASN A 1 161 ? 2.477 -20.891 -8.133 1 97.5 161 ASN A CA 1
ATOM 1268 C C . ASN A 1 161 ? 3.932 -21.297 -7.898 1 97.5 161 ASN A C 1
ATOM 1270 O O . ASN A 1 161 ? 4.469 -21.078 -6.812 1 97.5 161 ASN A O 1
ATOM 1274 N N . PRO A 1 162 ? 4.543 -21.969 -8.75 1 97.19 162 PRO A N 1
ATOM 1275 C CA . PRO A 1 162 ? 4.277 -21.812 -10.18 1 97.19 162 PRO A CA 1
ATOM 1276 C C . PRO A 1 162 ? 3.68 -23.078 -10.805 1 97.19 162 PRO A C 1
ATOM 1278 O O . PRO A 1 162 ? 3.422 -23.109 -12.016 1 97.19 162 PRO A O 1
ATOM 1281 N N . THR A 1 163 ? 3.338 -24.094 -10.078 1 97.31 163 THR A N 1
ATOM 1282 C CA . THR A 1 163 ? 3.152 -25.406 -10.68 1 97.31 163 THR A CA 1
ATOM 1283 C C . THR A 1 163 ? 1.688 -25.625 -11.055 1 97.31 163 THR A C 1
ATOM 1285 O O . THR A 1 163 ? 1.37 -26.531 -11.828 1 97.31 163 THR A O 1
ATOM 1288 N N . GLY A 1 164 ? 0.83 -24.875 -10.445 1 97.44 164 GLY A N 1
ATOM 1289 C CA . GLY A 1 164 ? -0.592 -25.109 -10.648 1 97.44 164 GLY A CA 1
ATOM 1290 C C . GLY A 1 164 ? -1.114 -26.312 -9.875 1 97.44 164 GLY A C 1
ATOM 1291 O O . GLY A 1 164 ? -2.25 -26.75 -10.078 1 97.44 164 GLY A O 1
ATOM 1292 N N . ALA A 1 165 ? -0.366 -26.812 -8.969 1 96.38 165 ALA A N 1
ATOM 1293 C CA . ALA A 1 165 ? -0.737 -28 -8.188 1 96.38 165 ALA A CA 1
ATOM 1294 C C . ALA A 1 165 ? -1.773 -27.641 -7.125 1 96.38 165 ALA A C 1
ATOM 1296 O O . ALA A 1 165 ? -1.925 -26.484 -6.754 1 96.38 165 ALA A O 1
ATOM 1297 N N . LEU A 1 166 ? -2.494 -28.688 -6.684 1 95.69 166 LEU A N 1
ATOM 1298 C CA . LEU A 1 166 ? -3.459 -28.609 -5.59 1 95.69 166 LEU A CA 1
ATOM 1299 C C . LEU A 1 166 ? -3.164 -29.672 -4.531 1 95.69 166 LEU A C 1
ATOM 1301 O O . LEU A 1 166 ? -2.736 -30.781 -4.859 1 95.69 166 LEU A O 1
ATOM 1305 N N . LEU A 1 167 ? -3.416 -29.25 -3.414 1 94.19 167 LEU A N 1
ATOM 1306 C CA . LEU A 1 167 ? -3.43 -30.266 -2.365 1 94.19 167 LEU A CA 1
ATOM 1307 C C . LEU A 1 167 ? -4.707 -31.094 -2.428 1 94.19 167 LEU A C 1
ATOM 1309 O O . LEU A 1 167 ? -5.785 -30.562 -2.717 1 94.19 167 LEU A O 1
ATOM 1313 N N . ASP A 1 168 ? -4.578 -32.375 -2.186 1 91.44 168 ASP A N 1
ATOM 1314 C CA . ASP A 1 168 ? -5.824 -33.094 -1.999 1 91.44 168 ASP A CA 1
ATOM 1315 C C . ASP A 1 168 ? -6.402 -32.844 -0.608 1 91.44 168 ASP A C 1
ATOM 1317 O O . ASP A 1 168 ? -5.73 -32.281 0.259 1 91.44 168 ASP A O 1
ATOM 1321 N N . ARG A 1 169 ? -7.633 -33.25 -0.416 1 95.19 169 ARG A N 1
ATOM 1322 C CA . ARG A 1 169 ? -8.375 -32.938 0.803 1 95.19 169 ARG A CA 1
ATOM 1323 C C . ARG A 1 169 ? -7.703 -33.562 2.021 1 95.19 169 ARG A C 1
ATOM 1325 O O . ARG A 1 169 ? -7.605 -32.938 3.074 1 95.19 169 ARG A O 1
ATOM 1332 N N . ALA A 1 170 ? -7.25 -34.781 1.9 1 96 170 ALA A N 1
ATOM 1333 C CA . ALA A 1 170 ? -6.629 -35.469 3.018 1 96 170 ALA A CA 1
ATOM 1334 C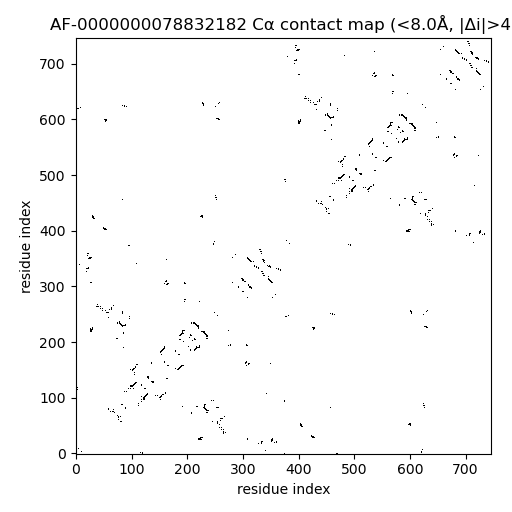 C . ALA A 1 170 ? -5.352 -34.781 3.473 1 96 170 ALA A C 1
ATOM 1336 O O . ALA A 1 170 ? -5.125 -34.625 4.672 1 96 170 ALA A O 1
ATOM 1337 N N . ALA A 1 171 ? -4.539 -34.438 2.514 1 95.62 171 ALA A N 1
ATOM 1338 C CA . ALA A 1 171 ? -3.303 -33.75 2.824 1 95.62 171 ALA A CA 1
ATOM 1339 C C . ALA A 1 171 ? -3.592 -32.375 3.469 1 95.62 171 ALA A C 1
ATOM 1341 O O . ALA A 1 171 ? -2.902 -31.984 4.406 1 95.62 171 ALA A O 1
ATOM 1342 N N . PHE A 1 172 ? -4.602 -31.734 2.98 1 97.06 172 PHE A N 1
ATOM 1343 C CA . PHE A 1 172 ? -4.992 -30.453 3.527 1 97.06 172 PHE A CA 1
ATOM 1344 C C . PHE A 1 172 ? -5.48 -30.594 4.965 1 97.06 172 PHE A C 1
ATOM 1346 O O . PHE A 1 172 ? -5.098 -29.812 5.836 1 97.06 172 PHE A O 1
ATOM 1353 N N . ASP A 1 173 ? -6.316 -31.562 5.184 1 97.69 173 ASP A N 1
ATOM 1354 C CA . ASP A 1 173 ? -6.816 -31.812 6.531 1 97.69 173 ASP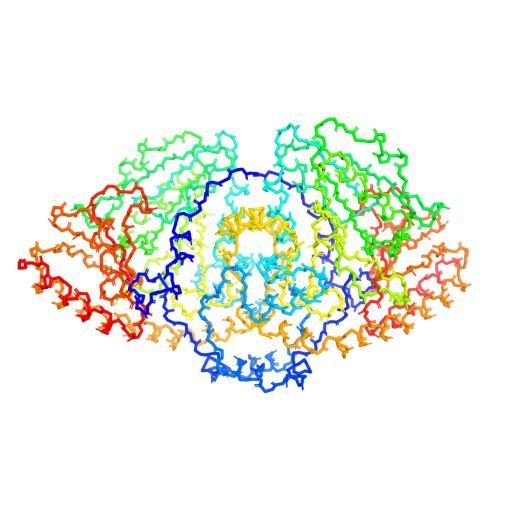 A CA 1
ATOM 1355 C C . ASP A 1 173 ? -5.668 -32.125 7.488 1 97.69 173 ASP A C 1
ATOM 1357 O O . ASP A 1 173 ? -5.664 -31.656 8.625 1 97.69 173 ASP A O 1
ATOM 1361 N N . ALA A 1 174 ? -4.746 -32.906 7.012 1 97.31 174 ALA A N 1
ATOM 1362 C CA . ALA A 1 174 ? -3.592 -33.25 7.832 1 97.31 174 ALA A CA 1
ATOM 1363 C C . ALA A 1 174 ? -2.756 -32.031 8.164 1 97.31 174 ALA A C 1
ATOM 1365 O O . ALA A 1 174 ? -2.262 -31.891 9.281 1 97.31 174 ALA A O 1
ATOM 1366 N N . LEU A 1 175 ? -2.566 -31.203 7.199 1 97.31 175 LEU A N 1
ATOM 1367 C CA . LEU A 1 175 ? -1.851 -29.938 7.387 1 97.31 175 LEU A CA 1
ATOM 1368 C C . LEU A 1 175 ? -2.525 -29.094 8.453 1 97.31 175 LEU A C 1
ATOM 1370 O O . LEU A 1 175 ? -1.857 -28.562 9.352 1 97.31 175 LEU A O 1
ATOM 1374 N N . CYS A 1 176 ? -3.826 -28.906 8.398 1 97.5 176 CYS A N 1
ATOM 1375 C CA . CYS A 1 176 ? -4.605 -28.125 9.344 1 97.5 176 CYS A CA 1
ATOM 1376 C C . CYS A 1 176 ? -4.543 -28.719 10.742 1 97.5 176 CYS A C 1
ATOM 1378 O O . CYS A 1 176 ? -4.414 -28 11.727 1 97.5 176 CYS A O 1
ATOM 1380 N N . GLU A 1 177 ? -4.613 -30.031 10.75 1 96.94 177 GLU A N 1
ATOM 1381 C CA . GLU A 1 177 ? -4.539 -30.734 12.031 1 96.94 177 GLU A CA 1
ATOM 1382 C C . GLU A 1 177 ? -3.174 -30.531 12.688 1 96.94 177 GLU A C 1
ATOM 1384 O O . GLU A 1 177 ? -3.086 -30.328 13.898 1 96.94 177 GLU A O 1
ATOM 1389 N N . LEU A 1 178 ? -2.189 -30.656 11.883 1 96.38 178 LEU A N 1
ATOM 1390 C CA . LEU A 1 178 ? -0.834 -30.453 12.383 1 96.38 178 LEU A CA 1
ATOM 1391 C C . LEU A 1 178 ? -0.677 -29.062 12.969 1 96.38 178 LEU A C 1
ATOM 1393 O O . LEU A 1 178 ? -0.08 -28.891 14.039 1 96.38 178 LEU A O 1
ATOM 1397 N N . SER A 1 179 ? -1.148 -28.047 12.266 1 95.94 179 SER A N 1
ATOM 1398 C CA . SER A 1 179 ? -1.108 -26.672 12.742 1 95.94 179 SER A CA 1
ATOM 1399 C C . SER A 1 179 ? -1.861 -26.516 14.062 1 95.94 179 SER A C 1
ATOM 1401 O O . SER A 1 179 ? -1.388 -25.844 14.977 1 95.94 179 SER A O 1
ATOM 1403 N N . ARG A 1 180 ? -2.984 -27.109 14.195 1 95.88 180 ARG A N 1
ATOM 1404 C CA . ARG A 1 180 ? -3.816 -27.062 15.398 1 95.88 180 ARG A CA 1
ATOM 1405 C C . ARG A 1 180 ? -3.121 -27.719 16.578 1 95.88 180 ARG A C 1
ATOM 1407 O O . ARG A 1 180 ? -3.039 -27.141 17.672 1 95.88 180 ARG A O 1
ATOM 1414 N N . GLU A 1 181 ? -2.611 -28.859 16.297 1 95.56 181 GLU A N 1
ATOM 1415 C CA . GLU A 1 181 ? -1.978 -29.656 17.344 1 95.56 181 GLU A CA 1
ATOM 1416 C C . GLU A 1 181 ? -0.764 -28.938 17.922 1 95.56 181 GLU A C 1
ATOM 1418 O O . GLU A 1 181 ? -0.509 -29 19.125 1 95.56 181 GLU A O 1
ATOM 1423 N N . ARG A 1 182 ? -0.094 -28.25 17.125 1 95.81 182 ARG A N 1
ATOM 1424 C CA . ARG A 1 182 ? 1.169 -27.656 17.531 1 95.81 182 ARG A CA 1
ATOM 1425 C C . ARG A 1 182 ? 0.982 -26.188 17.906 1 95.81 182 ARG A C 1
ATOM 1427 O O . ARG A 1 182 ? 1.896 -25.547 18.438 1 95.81 182 ARG A O 1
ATOM 1434 N N . GLY A 1 183 ? -0.191 -25.672 17.641 1 96.19 183 GLY A N 1
ATOM 1435 C CA . GLY A 1 183 ? -0.446 -24.281 17.906 1 96.19 183 GLY A CA 1
ATOM 1436 C C . GLY A 1 183 ? 0.33 -23.344 17 1 96.19 183 GLY A C 1
ATOM 1437 O O . GLY A 1 183 ? 0.812 -22.297 17.438 1 96.19 183 GLY A O 1
ATOM 1438 N N . ILE A 1 184 ? 0.598 -23.766 15.789 1 97.94 184 ILE A N 1
ATOM 1439 C CA . ILE A 1 184 ? 1.334 -23 14.789 1 97.94 184 ILE A CA 1
ATOM 1440 C C . ILE A 1 184 ? 0.354 -22.312 13.844 1 97.94 184 ILE A C 1
ATOM 1442 O O . ILE A 1 184 ? -0.638 -22.922 13.422 1 97.94 184 ILE A O 1
ATOM 1446 N N . HIS A 1 185 ? 0.574 -20.984 13.57 1 98.69 185 HIS A N 1
ATOM 1447 C CA . HIS A 1 185 ? -0.236 -20.328 12.562 1 98.69 185 HIS A CA 1
ATOM 1448 C C . HIS A 1 185 ? -0.032 -20.969 11.188 1 98.69 185 HIS A C 1
ATOM 1450 O O . HIS A 1 185 ? 1.094 -21.312 10.82 1 98.69 185 HIS A O 1
ATOM 1456 N N . LEU A 1 186 ? -1.104 -21.203 10.461 1 98.75 186 LEU A N 1
ATOM 1457 C CA . LEU A 1 186 ? -1.072 -21.641 9.07 1 98.75 186 LEU A CA 1
ATOM 1458 C C . LEU A 1 186 ? -1.532 -20.516 8.141 1 98.75 186 LEU A C 1
ATOM 1460 O O . LEU A 1 186 ? -2.73 -20.234 8.047 1 98.75 186 LEU A O 1
ATOM 1464 N N . LEU A 1 187 ? -0.606 -19.859 7.488 1 98.88 187 LEU A N 1
ATOM 1465 C CA . LEU A 1 187 ? -0.968 -18.953 6.41 1 98.88 187 LEU A CA 1
ATOM 1466 C C . LEU A 1 187 ? -1.126 -19.703 5.09 1 98.88 187 LEU A C 1
ATOM 1468 O O . LEU A 1 187 ? -0.146 -20.203 4.543 1 98.88 187 LEU A O 1
ATOM 1472 N N . SER A 1 188 ? -2.297 -19.797 4.656 1 98.81 188 SER A N 1
ATOM 1473 C CA . SER A 1 188 ? -2.596 -20.344 3.338 1 98.81 188 SER A CA 1
ATOM 1474 C C . SER A 1 188 ? -2.732 -19.25 2.295 1 98.81 188 SER A C 1
ATOM 1476 O O . SER A 1 188 ? -3.697 -18.469 2.32 1 98.81 188 SER A O 1
ATOM 1478 N N . ASP A 1 189 ? -1.716 -19.141 1.442 1 98.75 189 ASP A N 1
ATOM 1479 C CA . ASP A 1 189 ? -1.82 -18.25 0.289 1 98.75 189 ASP A CA 1
ATOM 1480 C C . ASP A 1 189 ? -2.805 -18.797 -0.741 1 98.75 189 ASP A C 1
ATOM 1482 O O . ASP A 1 189 ? -2.459 -19.688 -1.523 1 98.75 189 ASP A O 1
ATOM 1486 N N . GLU A 1 190 ? -3.955 -18.188 -0.753 1 98.75 190 GLU A N 1
ATOM 1487 C CA . GLU A 1 190 ? -5.074 -18.688 -1.543 1 98.75 190 GLU A CA 1
ATOM 1488 C C . GLU A 1 190 ? -5.414 -17.734 -2.689 1 98.75 190 GLU A C 1
ATOM 1490 O O . GLU A 1 190 ? -6.574 -17.625 -3.08 1 98.75 190 GLU A O 1
ATOM 1495 N N . VAL A 1 191 ? -4.418 -17.078 -3.232 1 98.69 191 VAL A N 1
ATOM 1496 C CA . VAL A 1 191 ? -4.664 -16.016 -4.211 1 98.69 191 VAL A CA 1
ATOM 1497 C C . VAL A 1 191 ? -5.266 -16.625 -5.477 1 98.69 191 VAL A C 1
ATOM 1499 O O . VAL A 1 191 ? -5.984 -15.945 -6.215 1 98.69 191 VAL A O 1
ATOM 1502 N N . TYR A 1 192 ? -5.047 -17.953 -5.691 1 98.56 192 TYR A N 1
ATOM 1503 C CA . TYR A 1 192 ? -5.574 -18.609 -6.887 1 98.56 192 TYR A CA 1
ATOM 1504 C C . TYR A 1 192 ? -6.816 -19.422 -6.559 1 98.56 192 TYR A C 1
ATOM 1506 O O . TYR A 1 192 ? -7.352 -20.125 -7.422 1 98.56 192 TYR A O 1
ATOM 1514 N N . ARG A 1 193 ? -7.27 -19.359 -5.289 1 97.94 193 ARG A N 1
ATOM 1515 C CA . ARG A 1 193 ? -8.508 -20.047 -4.934 1 97.94 193 ARG A CA 1
ATOM 1516 C C . ARG A 1 193 ? -9.664 -19.594 -5.816 1 97.94 193 ARG A C 1
ATOM 1518 O O . ARG A 1 193 ? -9.773 -18.422 -6.141 1 97.94 193 ARG A O 1
ATOM 1525 N N . LEU A 1 194 ? -10.555 -20.578 -6.199 1 97.75 194 LEU A N 1
ATOM 1526 C CA . LEU A 1 194 ? -11.727 -20.391 -7.051 1 97.75 194 LEU A CA 1
ATOM 1527 C C . LEU A 1 194 ? -11.352 -20.531 -8.523 1 97.75 194 LEU A C 1
ATOM 1529 O O . LEU A 1 194 ? -12.211 -20.422 -9.398 1 97.75 194 LEU A O 1
ATOM 1533 N N . LEU A 1 195 ? -10.102 -20.797 -8.812 1 97.88 195 LEU A N 1
ATOM 1534 C CA . LEU A 1 195 ? -9.68 -21.109 -10.18 1 97.88 195 LEU A CA 1
ATOM 1535 C C . LEU A 1 195 ? -9.359 -22.594 -10.328 1 97.88 195 LEU A C 1
ATOM 1537 O O . LEU A 1 195 ? -8.5 -22.969 -11.125 1 97.88 195 LEU A O 1
ATOM 1541 N N . GLU A 1 196 ? -9.906 -23.375 -9.469 1 97.69 196 GLU A N 1
ATOM 1542 C CA . GLU A 1 196 ? -9.789 -24.812 -9.703 1 97.69 196 GLU A CA 1
ATOM 1543 C C . GLU A 1 196 ? -10.492 -25.219 -10.992 1 97.69 196 GLU A C 1
ATOM 1545 O O . GLU A 1 196 ? -11.602 -24.75 -11.281 1 97.69 196 GLU A O 1
ATOM 1550 N N . TYR A 1 197 ? -9.859 -26.047 -11.797 1 96.44 197 TYR A N 1
ATOM 1551 C CA . TYR A 1 197 ? -10.43 -26.438 -13.086 1 96.44 197 TYR A CA 1
ATOM 1552 C C . TYR A 1 197 ? -11.664 -27.312 -12.898 1 96.44 197 TYR A C 1
ATOM 1554 O O . TYR A 1 197 ? -12.602 -27.25 -13.695 1 96.44 197 TYR A O 1
ATOM 1562 N N . ASP A 1 198 ? -11.633 -28.141 -11.914 1 95.06 198 ASP A N 1
ATOM 1563 C CA . ASP A 1 198 ? -12.805 -28.828 -11.383 1 95.06 198 ASP A CA 1
ATOM 1564 C C . ASP A 1 198 ? -13.234 -28.219 -10.039 1 95.06 198 ASP A C 1
ATOM 1566 O O . ASP A 1 198 ? -12.539 -28.391 -9.031 1 95.06 198 ASP A O 1
ATOM 1570 N N . THR A 1 199 ? -14.305 -27.516 -10.031 1 93.06 199 THR A N 1
ATOM 1571 C CA . THR A 1 199 ? -14.75 -26.781 -8.852 1 93.06 199 THR A CA 1
ATOM 1572 C C . THR A 1 199 ? -14.891 -27.719 -7.652 1 93.06 199 THR A C 1
ATOM 1574 O O . THR A 1 199 ? -14.828 -27.281 -6.504 1 93.06 199 THR A O 1
ATOM 1577 N N . ARG A 1 200 ? -15.219 -29.172 -7.945 1 93.81 200 ARG A N 1
ATOM 1578 C CA . ARG A 1 200 ? -15.32 -30.156 -6.879 1 93.81 200 ARG A CA 1
ATOM 1579 C C . ARG A 1 200 ? -14.008 -30.297 -6.125 1 93.81 200 ARG A C 1
ATOM 1581 O O . ARG A 1 200 ? -13.969 -30.844 -5.023 1 93.81 200 ARG A O 1
ATOM 1588 N N . ASP A 1 201 ? -12.812 -29.594 -6.621 1 95.5 201 ASP A N 1
ATOM 1589 C CA . ASP A 1 201 ? -11.484 -29.703 -6.023 1 95.5 201 ASP A CA 1
ATOM 1590 C C . ASP A 1 201 ? -11.195 -28.516 -5.102 1 95.5 201 ASP A C 1
ATOM 1592 O O . ASP A 1 201 ? -10.148 -28.469 -4.457 1 95.5 201 ASP A O 1
ATOM 1596 N N . THR A 1 202 ? -12.125 -27.609 -5.031 1 96.19 202 THR A N 1
ATOM 1597 C CA . THR A 1 202 ? -11.898 -26.438 -4.203 1 96.19 202 THR A CA 1
ATOM 1598 C C . THR A 1 202 ? -11.828 -26.812 -2.727 1 96.19 202 THR A C 1
ATOM 1600 O O . THR A 1 202 ? -12.773 -27.391 -2.178 1 96.19 202 THR A O 1
ATOM 1603 N N . LEU A 1 203 ? -10.719 -26.578 -2.125 1 95.69 203 LEU A N 1
ATOM 1604 C CA . LEU A 1 203 ? -10.516 -26.844 -0.706 1 95.69 203 LEU A CA 1
ATOM 1605 C C . LEU A 1 203 ? -11.219 -25.797 0.15 1 95.69 203 LEU A C 1
ATOM 1607 O O . LEU A 1 203 ? -11.438 -24.672 -0.301 1 95.69 203 LEU A O 1
ATOM 1611 N N . PRO A 1 204 ? -11.648 -26.188 1.357 1 95.88 204 PRO A N 1
ATOM 1612 C CA . PRO A 1 204 ? -12.078 -25.109 2.268 1 95.88 204 PRO A CA 1
ATOM 1613 C C . PRO A 1 204 ? -10.969 -24.109 2.566 1 95.88 204 PRO A C 1
ATOM 1615 O O . PRO A 1 204 ? -9.789 -24.484 2.586 1 95.88 204 PRO A O 1
ATOM 1618 N N . PRO A 1 205 ? -11.391 -22.859 2.732 1 98.12 205 PRO A N 1
ATOM 1619 C CA . PRO A 1 205 ? -10.336 -21.922 3.15 1 98.12 205 PRO A CA 1
ATOM 1620 C C . PRO A 1 205 ? -9.758 -22.266 4.523 1 98.12 205 PRO A C 1
ATOM 1622 O O . PRO A 1 205 ? -10.492 -22.719 5.406 1 98.12 205 PRO A O 1
ATOM 1625 N N . ALA A 1 206 ? -8.484 -22.016 4.723 1 98.56 206 ALA A N 1
ATOM 1626 C CA . ALA A 1 206 ? -7.812 -22.344 5.977 1 98.56 206 ALA A CA 1
ATOM 1627 C C . ALA A 1 206 ? -8.477 -21.641 7.156 1 98.56 206 ALA A C 1
ATOM 1629 O O . ALA A 1 206 ? -8.672 -22.234 8.219 1 98.56 206 ALA A O 1
ATOM 1630 N N . ALA A 1 207 ? -8.859 -20.375 6.949 1 98.56 207 ALA A N 1
ATOM 1631 C CA . ALA A 1 207 ? -9.445 -19.547 8 1 98.56 207 ALA A CA 1
ATOM 1632 C C . ALA A 1 207 ? -10.734 -20.172 8.531 1 98.56 207 ALA A C 1
ATOM 1634 O O . ALA A 1 207 ? -11.086 -19.984 9.695 1 98.56 207 ALA A O 1
ATOM 1635 N N . SER A 1 208 ? -11.438 -20.922 7.668 1 97.5 208 SER A N 1
ATOM 1636 C CA . SER A 1 208 ? -12.695 -21.562 8.047 1 97.5 208 SER A CA 1
ATOM 1637 C C . SER A 1 208 ? -12.461 -22.953 8.602 1 97.5 208 SER A C 1
ATOM 1639 O O . SER A 1 208 ? -13.32 -23.5 9.305 1 97.5 208 SER A O 1
ATOM 1641 N N . HIS A 1 209 ? -11.328 -23.531 8.297 1 96.75 209 HIS A N 1
ATOM 1642 C CA . HIS A 1 209 ? -11.141 -24.969 8.523 1 96.75 209 HIS A CA 1
ATOM 1643 C C . HIS A 1 209 ? -10.391 -25.234 9.82 1 96.75 209 HIS A C 1
ATOM 1645 O O . HIS A 1 209 ? -10.578 -26.281 10.445 1 96.75 209 HIS A O 1
ATOM 1651 N N . THR A 1 210 ? -9.555 -24.359 10.273 1 95.56 210 THR A N 1
ATOM 1652 C CA . THR A 1 210 ? -8.797 -24.516 11.508 1 95.56 210 THR A CA 1
ATOM 1653 C C . THR A 1 210 ? -8.695 -23.188 12.258 1 95.56 210 THR A C 1
ATOM 1655 O O . THR A 1 210 ? -8.641 -22.125 11.633 1 95.56 210 THR A O 1
ATOM 1658 N N . PRO A 1 211 ? -8.703 -23.156 13.586 1 94.5 211 PRO A N 1
ATOM 1659 C CA . PRO A 1 211 ? -8.656 -21.906 14.344 1 94.5 211 PRO A CA 1
ATOM 1660 C C . PRO A 1 211 ? -7.348 -21.141 14.148 1 94.5 211 PRO A C 1
ATOM 1662 O O . PRO A 1 211 ? -7.297 -19.938 14.375 1 94.5 211 PRO A O 1
ATOM 1665 N N . HIS A 1 212 ? -6.34 -21.859 13.633 1 95.75 212 HIS A N 1
ATOM 1666 C CA . HIS A 1 212 ? -5.031 -21.234 13.453 1 95.75 212 HIS A CA 1
ATOM 1667 C C . HIS A 1 212 ? -4.805 -20.859 11.992 1 95.75 212 HIS A C 1
ATOM 1669 O O . HIS A 1 212 ? -3.717 -20.406 11.625 1 95.75 212 HIS A O 1
ATOM 1675 N N . GLY A 1 213 ? -5.859 -21.047 11.242 1 98.5 213 GLY A N 1
ATOM 1676 C CA . GLY A 1 213 ? -5.754 -20.781 9.812 1 98.5 213 GLY A CA 1
ATOM 1677 C C . GLY A 1 213 ? -5.949 -19.328 9.461 1 98.5 213 GLY A C 1
ATOM 1678 O O . GLY A 1 213 ? -6.82 -18.656 10.023 1 98.5 213 GLY A O 1
ATOM 1679 N N . ILE A 1 214 ? -5.09 -18.812 8.617 1 98.88 214 ILE A N 1
ATOM 1680 C CA . ILE A 1 214 ? -5.16 -17.484 8.008 1 98.88 214 ILE A CA 1
ATOM 1681 C C . ILE A 1 214 ? -5.211 -17.625 6.488 1 98.88 214 ILE A C 1
ATOM 1683 O O . ILE A 1 214 ? -4.324 -18.219 5.879 1 98.88 214 ILE A O 1
ATOM 1687 N N . SER A 1 215 ? -6.254 -17.078 5.887 1 98.94 215 SER A N 1
ATOM 1688 C CA . SER A 1 215 ? -6.379 -17.109 4.434 1 98.94 215 SER A CA 1
ATOM 1689 C C . SER A 1 215 ? -5.961 -15.773 3.818 1 98.94 215 SER A C 1
ATOM 1691 O O . SER A 1 215 ? -6.418 -14.719 4.254 1 98.94 215 SER A O 1
ATOM 1693 N N . LEU A 1 216 ? -5.066 -15.898 2.887 1 98.94 216 LEU A N 1
ATOM 1694 C CA . LEU A 1 216 ? -4.672 -14.75 2.078 1 98.94 216 LEU A CA 1
ATOM 1695 C C . LEU A 1 216 ? -5.398 -14.75 0.737 1 98.94 216 LEU A C 1
ATOM 1697 O O . LEU A 1 216 ? -5.309 -15.719 -0.021 1 98.94 216 LEU A O 1
ATOM 1701 N N . GLY A 1 217 ? -6.16 -13.664 0.464 1 98.88 217 GLY A N 1
ATOM 1702 C CA . GLY A 1 217 ? -6.871 -13.531 -0.795 1 98.88 217 GLY A CA 1
ATOM 1703 C C . GLY A 1 217 ? -6.582 -12.227 -1.509 1 98.88 217 GLY A C 1
ATOM 1704 O O . GLY A 1 217 ? -5.957 -11.328 -0.94 1 98.88 217 GLY A O 1
ATOM 1705 N N . VAL A 1 218 ? -7.016 -12.164 -2.779 1 98.88 218 VAL A N 1
ATOM 1706 C CA . VAL A 1 218 ? -6.73 -10.969 -3.562 1 98.88 218 VAL A CA 1
ATOM 1707 C C . VAL A 1 218 ? -7.688 -10.883 -4.75 1 98.88 218 VAL A C 1
ATOM 1709 O O . VAL A 1 218 ? -8.258 -11.898 -5.164 1 98.88 218 VAL A O 1
ATOM 1712 N N . MET A 1 219 ? -7.859 -9.719 -5.301 1 98.88 219 MET A N 1
ATOM 1713 C CA . MET A 1 219 ? -8.68 -9.516 -6.492 1 98.88 219 MET A CA 1
ATOM 1714 C C . MET A 1 219 ? -7.875 -9.773 -7.762 1 98.88 219 MET A C 1
ATOM 1716 O O . MET A 1 219 ? -8.445 -9.914 -8.844 1 98.88 219 MET A O 1
ATOM 1720 N N . SER A 1 220 ? -6.594 -9.945 -7.711 1 98.44 220 SER A N 1
ATOM 1721 C CA . SER A 1 220 ? -5.676 -9.836 -8.836 1 98.44 220 SER A CA 1
ATOM 1722 C C . SER A 1 220 ? -5.727 -11.086 -9.711 1 98.44 220 SER A C 1
ATOM 1724 O O . SER A 1 220 ? -5.41 -11.031 -10.898 1 98.44 220 SER A O 1
ATOM 1726 N N . LYS A 1 221 ? -6.047 -12.227 -9.109 1 98.56 221 LYS A N 1
ATOM 1727 C CA . LYS A 1 221 ? -5.848 -13.5 -9.805 1 98.56 221 LYS A CA 1
ATOM 1728 C C . LYS A 1 221 ? -7.172 -14.055 -10.312 1 98.56 221 LYS A C 1
ATOM 1730 O O . LYS A 1 221 ? -7.633 -13.688 -11.398 1 98.56 221 LYS A O 1
ATOM 1735 N N . ALA A 1 222 ? -7.953 -14.688 -9.469 1 98.38 222 ALA A N 1
ATOM 1736 C CA . ALA A 1 222 ? -9.188 -15.344 -9.891 1 98.38 222 ALA A CA 1
ATOM 1737 C C . ALA A 1 222 ? -10.156 -14.344 -10.516 1 98.38 222 ALA A C 1
ATOM 1739 O O . ALA A 1 222 ? -10.906 -14.688 -11.43 1 98.38 222 ALA A O 1
ATOM 1740 N N . PHE A 1 223 ? -10.07 -13.078 -10.07 1 98.75 223 PHE A N 1
ATOM 1741 C CA . PHE A 1 223 ? -11.086 -12.109 -10.445 1 98.75 223 PHE A CA 1
ATOM 1742 C C . PHE A 1 223 ? -10.602 -11.227 -11.586 1 98.75 223 PHE A C 1
ATOM 1744 O O . PHE A 1 223 ? -11.375 -10.445 -12.148 1 98.75 223 PHE A O 1
ATOM 1751 N N . GLY A 1 224 ? -9.328 -11.328 -11.977 1 98.62 224 GLY A N 1
ATOM 1752 C CA . GLY A 1 224 ? -8.805 -10.57 -13.109 1 98.62 224 GLY A CA 1
ATOM 1753 C C . GLY A 1 224 ? -8.781 -9.07 -12.859 1 98.62 224 GLY A C 1
ATOM 1754 O O . GLY A 1 224 ? -9.102 -8.289 -13.758 1 98.62 224 GLY A O 1
ATOM 1755 N N . LEU A 1 225 ? -8.492 -8.672 -11.656 1 98.81 225 LEU A N 1
ATOM 1756 C CA . LEU A 1 225 ? -8.562 -7.262 -11.281 1 98.81 225 LEU A CA 1
ATOM 1757 C C . LEU A 1 225 ? -7.301 -6.828 -10.547 1 98.81 225 LEU A C 1
ATOM 1759 O O . LEU A 1 225 ? -7.379 -6.215 -9.484 1 98.81 225 LEU A O 1
ATOM 1763 N N . ALA A 1 226 ? -6.102 -7.164 -11.133 1 98.38 226 ALA A N 1
ATOM 1764 C CA . ALA A 1 226 ? -4.809 -6.871 -10.523 1 98.38 226 ALA A CA 1
ATOM 1765 C C . ALA A 1 226 ? -4.617 -5.367 -10.344 1 98.38 226 ALA A C 1
ATOM 1767 O O . ALA A 1 226 ? -3.982 -4.93 -9.383 1 98.38 226 ALA A O 1
ATOM 1768 N N . GLY A 1 227 ? -5.203 -4.582 -11.227 1 98.44 227 GLY A N 1
ATOM 1769 C CA . GLY A 1 227 ? -5.027 -3.139 -11.211 1 98.44 227 GLY A CA 1
ATOM 1770 C C . GLY A 1 227 ? -5.762 -2.461 -10.07 1 98.44 227 GLY A C 1
ATOM 1771 O O . GLY A 1 227 ? -5.57 -1.269 -9.82 1 98.44 227 GLY A O 1
ATOM 1772 N N . LEU A 1 228 ? -6.605 -3.191 -9.352 1 98.88 228 LEU A N 1
ATOM 1773 C CA . LEU A 1 228 ? -7.328 -2.594 -8.234 1 98.88 228 LEU A CA 1
ATOM 1774 C C . LEU A 1 228 ? -6.469 -2.576 -6.973 1 98.88 228 LEU A C 1
ATOM 1776 O O . LEU A 1 228 ? -6.719 -1.789 -6.059 1 98.88 228 LEU A O 1
ATOM 1780 N N . ARG A 1 229 ? -5.516 -3.492 -6.902 1 98.75 229 ARG A N 1
ATOM 1781 C CA . ARG A 1 229 ? -4.621 -3.609 -5.758 1 98.75 229 ARG A CA 1
ATOM 1782 C C . ARG A 1 229 ? -5.406 -3.779 -4.461 1 98.75 229 ARG A C 1
ATOM 1784 O O . ARG A 1 229 ? -5.152 -3.082 -3.479 1 98.75 229 ARG A O 1
ATOM 1791 N N . VAL A 1 230 ? -6.293 -4.734 -4.473 1 98.88 230 VAL A N 1
ATOM 1792 C CA . VAL A 1 230 ? -7.055 -5.066 -3.273 1 98.88 230 VAL A CA 1
ATOM 1793 C C . VAL A 1 230 ? -6.797 -6.516 -2.881 1 98.88 230 VAL A C 1
ATOM 1795 O O . VAL A 1 230 ? -6.973 -7.426 -3.695 1 98.88 230 VAL A O 1
ATOM 1798 N N . GLY A 1 231 ? -6.289 -6.766 -1.749 1 98.88 231 GLY A N 1
ATOM 1799 C CA . GLY A 1 231 ? -6.125 -8.055 -1.1 1 98.88 231 GLY A CA 1
ATOM 1800 C C . GLY A 1 231 ? -6.629 -8.07 0.332 1 98.88 231 GLY A C 1
ATOM 1801 O O . GLY A 1 231 ? -7.137 -7.066 0.829 1 98.88 231 GLY A O 1
ATOM 1802 N N . TRP A 1 232 ? -6.555 -9.242 0.97 1 98.94 232 TRP A N 1
ATOM 1803 C CA . TRP A 1 232 ? -7.082 -9.273 2.33 1 98.94 232 TRP A CA 1
ATOM 1804 C C . TRP A 1 232 ? -6.527 -10.469 3.098 1 98.94 232 TRP A C 1
ATOM 1806 O O . TRP A 1 232 ? -5.992 -11.406 2.498 1 98.94 232 TRP A O 1
ATOM 1816 N N . LEU A 1 233 ? -6.586 -10.359 4.383 1 98.94 233 LEU A N 1
ATOM 1817 C CA . LEU A 1 233 ? -6.48 -11.477 5.312 1 98.94 233 LEU A CA 1
ATOM 1818 C C . LEU A 1 233 ? -7.84 -11.82 5.91 1 98.94 233 LEU A C 1
ATOM 1820 O O . LEU A 1 233 ? -8.617 -10.93 6.246 1 98.94 233 LEU A O 1
ATOM 1824 N N . ALA A 1 234 ? -8.148 -13.062 5.926 1 98.94 234 ALA A N 1
ATOM 1825 C CA . ALA A 1 234 ? -9.289 -13.594 6.672 1 98.94 234 ALA A CA 1
ATOM 1826 C C . ALA A 1 234 ? -8.828 -14.57 7.746 1 98.94 234 ALA A C 1
ATOM 1828 O O . ALA A 1 234 ? -8.109 -15.531 7.457 1 98.94 234 ALA A O 1
ATOM 1829 N N . CYS A 1 235 ? -9.141 -14.367 8.984 1 97.88 235 CYS A N 1
ATOM 1830 C CA . CYS A 1 235 ? -8.82 -15.312 10.055 1 97.88 235 CYS A CA 1
ATOM 1831 C C . CYS A 1 235 ? -9.711 -15.078 11.266 1 97.88 235 CYS A C 1
ATOM 1833 O O . CYS A 1 235 ? -10.258 -13.992 11.445 1 97.88 235 CYS A O 1
ATOM 1835 N N . ARG A 1 236 ? -9.82 -16.047 12.117 1 97.81 236 ARG A N 1
ATOM 1836 C CA . ARG A 1 236 ? -10.695 -16.016 13.281 1 97.81 236 ARG A CA 1
ATOM 1837 C C . ARG A 1 236 ? -10.094 -15.164 14.398 1 97.81 236 ARG A C 1
ATOM 1839 O O . ARG A 1 236 ? -10.82 -14.648 15.25 1 97.81 236 ARG A O 1
ATOM 1846 N N . ASP A 1 237 ? -8.836 -15.031 14.453 1 97.69 237 ASP A N 1
ATOM 1847 C CA . ASP A 1 237 ? -8.125 -14.281 15.484 1 97.69 237 ASP A CA 1
ATOM 1848 C C . ASP A 1 237 ? -8.203 -12.781 15.227 1 97.69 237 ASP A C 1
ATOM 1850 O O . ASP A 1 237 ? -7.293 -12.188 14.648 1 97.69 237 ASP A O 1
ATOM 1854 N N . VAL A 1 238 ? -9.172 -12.078 15.812 1 97.62 238 VAL A N 1
ATOM 1855 C CA . VAL A 1 238 ? -9.43 -10.664 15.586 1 97.62 238 VAL A CA 1
ATOM 1856 C C . VAL A 1 238 ? -8.297 -9.828 16.188 1 97.62 238 VAL A C 1
ATOM 1858 O O . VAL A 1 238 ? -7.949 -8.773 15.656 1 97.62 238 VAL A O 1
ATOM 1861 N N . GLU A 1 239 ? -7.758 -10.328 17.25 1 97.44 239 GLU A N 1
ATOM 1862 C CA . GLU A 1 239 ? -6.637 -9.617 17.859 1 97.44 239 GLU A CA 1
ATOM 1863 C C . GLU A 1 239 ? -5.434 -9.578 16.922 1 97.44 239 GLU A C 1
ATOM 1865 O O . GLU A 1 239 ? -4.73 -8.562 16.844 1 97.44 239 GLU A O 1
ATOM 1870 N N . LEU A 1 240 ? -5.164 -10.672 16.234 1 98.06 240 LEU A N 1
ATOM 1871 C CA . LEU A 1 240 ? -4.102 -10.688 15.242 1 98.06 240 LEU A CA 1
ATOM 1872 C C . LEU A 1 240 ? -4.367 -9.664 14.141 1 98.06 240 LEU A C 1
ATOM 1874 O O . LEU A 1 240 ? -3.461 -8.945 13.719 1 98.06 240 LEU A O 1
ATOM 1878 N N . LEU A 1 241 ? -5.609 -9.555 13.68 1 98.38 241 LEU A N 1
ATOM 1879 C CA . LEU A 1 241 ? -5.973 -8.594 12.641 1 98.38 241 LEU A CA 1
ATOM 1880 C C . LEU A 1 241 ? -5.801 -7.164 13.141 1 98.38 241 LEU A C 1
ATOM 1882 O O . LEU A 1 241 ? -5.41 -6.277 12.375 1 98.38 241 LEU A O 1
ATOM 1886 N N . ARG A 1 242 ? -6.105 -6.957 14.383 1 96.56 242 ARG A N 1
ATOM 1887 C CA . ARG A 1 242 ? -5.914 -5.633 14.969 1 96.56 242 ARG A CA 1
ATOM 1888 C C . ARG A 1 242 ? -4.445 -5.238 14.953 1 96.56 242 ARG A C 1
ATOM 1890 O O . ARG A 1 242 ? -4.105 -4.094 14.641 1 96.56 242 ARG A O 1
ATOM 1897 N N . ARG A 1 243 ? -3.588 -6.137 15.297 1 97.44 243 ARG A N 1
ATOM 1898 C CA . ARG A 1 243 ? -2.154 -5.867 15.258 1 97.44 243 ARG A CA 1
ATOM 1899 C C . ARG A 1 243 ? -1.689 -5.594 13.828 1 97.44 243 ARG A C 1
ATOM 1901 O O . ARG A 1 243 ? -0.833 -4.738 13.602 1 97.44 243 ARG A O 1
ATOM 1908 N N . CYS A 1 244 ? -2.266 -6.352 12.891 1 98.38 244 CYS A N 1
ATOM 1909 C CA . CYS A 1 244 ? -1.941 -6.121 11.484 1 98.38 244 CYS A CA 1
ATOM 1910 C C . CYS A 1 244 ? -2.41 -4.742 11.039 1 98.38 244 CYS A C 1
ATOM 1912 O O . CYS A 1 244 ? -1.705 -4.051 10.305 1 98.38 244 CYS A O 1
ATOM 1914 N N . ALA A 1 245 ? -3.586 -4.367 11.477 1 97.19 245 ALA A N 1
ATOM 1915 C CA . ALA A 1 245 ? -4.113 -3.049 11.141 1 97.19 245 ALA A CA 1
ATOM 1916 C C . ALA A 1 245 ? -3.211 -1.944 11.688 1 97.19 245 ALA A C 1
ATOM 1918 O O . ALA A 1 245 ? -2.992 -0.929 11.023 1 97.19 245 ALA A O 1
ATOM 1919 N N . ALA A 1 246 ? -2.744 -2.125 12.875 1 96.44 246 ALA A N 1
ATOM 1920 C CA . ALA A 1 246 ? -1.836 -1.151 13.477 1 96.44 246 ALA A CA 1
ATOM 1921 C C . ALA A 1 246 ? -0.554 -1.019 12.664 1 96.44 246 ALA A C 1
ATOM 1923 O O . ALA A 1 246 ? -0.057 0.09 12.453 1 96.44 246 ALA A O 1
ATOM 1924 N N . TYR A 1 247 ? -0.026 -2.148 12.211 1 97.56 247 TYR A N 1
ATOM 1925 C CA . TYR A 1 247 ? 1.164 -2.125 11.367 1 97.56 247 TYR A CA 1
ATOM 1926 C C . TYR A 1 247 ? 0.87 -1.465 10.031 1 97.56 247 TYR A C 1
ATOM 1928 O O . TYR A 1 247 ? 1.693 -0.708 9.508 1 97.56 247 TYR A O 1
ATOM 1936 N N . LYS A 1 248 ? -0.279 -1.722 9.508 1 97.44 248 LYS A N 1
ATOM 1937 C CA . LYS A 1 248 ? -0.722 -1.188 8.219 1 97.44 248 LYS A CA 1
ATOM 1938 C C . LYS A 1 248 ? -0.751 0.337 8.234 1 97.44 248 LYS A C 1
ATOM 1940 O O . LYS A 1 248 ? -0.542 0.979 7.207 1 97.44 248 LYS A O 1
ATOM 1945 N N . ASP A 1 249 ? -0.942 0.946 9.406 1 96.31 249 ASP A N 1
ATOM 1946 C CA . ASP A 1 249 ? -0.923 2.398 9.555 1 96.31 249 ASP A CA 1
ATOM 1947 C C . ASP A 1 249 ? 0.403 2.98 9.07 1 96.31 249 ASP A C 1
ATOM 1949 O O . ASP A 1 249 ? 0.464 4.145 8.664 1 96.31 249 ASP A O 1
ATOM 1953 N N . TYR A 1 250 ? 1.466 2.168 9.055 1 97 250 TYR A N 1
ATOM 1954 C CA . TYR A 1 250 ? 2.797 2.629 8.672 1 97 250 TYR A CA 1
ATOM 1955 C C . TYR A 1 250 ? 3.074 2.342 7.203 1 97 250 TYR A C 1
ATOM 1957 O O . TYR A 1 250 ? 4.098 2.771 6.664 1 97 250 TYR A O 1
ATOM 1965 N N . THR A 1 251 ? 2.168 1.604 6.516 1 97.5 251 THR A N 1
ATOM 1966 C CA . THR A 1 251 ? 2.438 1.246 5.129 1 97.5 251 THR A CA 1
ATOM 1967 C C . THR A 1 251 ? 1.479 1.968 4.184 1 97.5 251 THR A C 1
ATOM 1969 O O . THR A 1 251 ? 1.846 2.969 3.566 1 97.5 251 THR A O 1
ATOM 1972 N N . THR A 1 252 ? 0.176 1.669 4.262 1 97.31 252 THR A N 1
ATOM 1973 C CA . THR A 1 252 ? -0.702 2.285 3.273 1 97.31 252 THR A CA 1
ATOM 1974 C C . THR A 1 252 ? -1.879 2.979 3.953 1 97.31 252 THR A C 1
ATOM 1976 O O . THR A 1 252 ? -2.596 3.758 3.322 1 97.31 252 THR A O 1
ATOM 1979 N N . ILE A 1 253 ? -2.127 2.74 5.23 1 95.81 253 ILE A N 1
ATOM 1980 C CA . ILE A 1 253 ? -3.193 3.32 6.039 1 95.81 253 ILE A CA 1
ATOM 1981 C C . ILE A 1 253 ? -4.539 2.734 5.617 1 95.81 253 ILE A C 1
ATOM 1983 O O . ILE A 1 253 ? -5.164 1.987 6.375 1 95.81 253 ILE A O 1
ATOM 1987 N N . CYS A 1 254 ? -4.93 2.928 4.406 1 96.69 254 CYS A N 1
ATOM 1988 C CA . CYS A 1 254 ? -6.207 2.439 3.898 1 96.69 254 CYS A CA 1
ATOM 1989 C C . CYS A 1 254 ? -6.141 2.199 2.395 1 96.69 254 CYS A C 1
ATOM 1991 O O . CYS A 1 254 ? -5.125 2.484 1.761 1 96.69 254 CYS A O 1
ATOM 1993 N N . ASN A 1 255 ? -7.18 1.612 1.846 1 98.12 255 ASN A N 1
ATOM 1994 C CA . ASN A 1 255 ? -7.219 1.291 0.423 1 98.12 255 ASN A CA 1
ATOM 1995 C C . ASN A 1 255 ? -7.746 2.461 -0.402 1 98.12 255 ASN A C 1
ATOM 1997 O O . ASN A 1 255 ? -8.32 3.404 0.147 1 98.12 255 ASN A O 1
ATOM 2001 N N . SER A 1 256 ? -7.473 2.377 -1.704 1 98.5 256 SER A N 1
ATOM 2002 C CA . SER A 1 256 ? -8.031 3.316 -2.67 1 98.5 256 SER A CA 1
ATOM 2003 C C . SER A 1 256 ? -9.555 3.229 -2.705 1 98.5 256 SER A C 1
ATOM 2005 O O . SER A 1 256 ? -10.117 2.135 -2.791 1 98.5 256 SER A O 1
ATOM 2007 N N . ALA A 1 257 ? -10.211 4.414 -2.664 1 98.69 257 ALA A N 1
ATOM 2008 C CA . ALA A 1 257 ? -11.672 4.469 -2.629 1 98.69 257 ALA A CA 1
ATOM 2009 C C . ALA A 1 257 ? -12.273 3.877 -3.9 1 98.69 257 ALA A C 1
ATOM 2011 O O . ALA A 1 257 ? -13.164 3.023 -3.838 1 98.69 257 ALA A O 1
ATOM 2012 N N . PRO A 1 258 ? -11.789 4.258 -5.129 1 98.88 258 PRO A N 1
ATOM 2013 C CA . PRO A 1 258 ? -12.375 3.648 -6.328 1 98.88 258 PRO A CA 1
ATOM 2014 C C . PRO A 1 258 ? -12.156 2.139 -6.387 1 98.88 258 PRO A C 1
ATOM 2016 O O . PRO A 1 258 ? -13.047 1.402 -6.828 1 98.88 258 PRO A O 1
ATOM 2019 N N . SER A 1 259 ? -10.984 1.67 -5.93 1 98.88 259 SER A N 1
ATOM 2020 C CA . SER A 1 259 ? -10.664 0.247 -5.977 1 98.88 259 SER A CA 1
ATOM 2021 C C . SER A 1 259 ? -11.617 -0.564 -5.102 1 98.88 259 SER A C 1
ATOM 2023 O O . SER A 1 259 ? -11.992 -1.685 -5.457 1 98.88 259 SER A O 1
ATOM 2025 N N . GLU A 1 260 ? -11.992 0.014 -3.939 1 98.88 260 GLU A N 1
ATOM 2026 C CA . GLU A 1 260 ? -12.891 -0.707 -3.047 1 98.88 260 GLU A CA 1
ATOM 2027 C C . GLU A 1 260 ? -14.273 -0.873 -3.674 1 98.88 260 GLU A C 1
ATOM 2029 O O . GLU A 1 260 ? -14.867 -1.949 -3.6 1 98.88 260 GLU A O 1
ATOM 2034 N N . VAL A 1 261 ? -14.773 0.177 -4.328 1 98.94 261 VAL A N 1
ATOM 2035 C CA . VAL A 1 261 ? -16.109 0.114 -4.926 1 98.94 261 VAL A CA 1
ATOM 2036 C C . VAL A 1 261 ? -16.094 -0.843 -6.117 1 98.94 261 VAL A C 1
ATOM 2038 O O . VAL A 1 261 ? -17.016 -1.647 -6.285 1 98.94 261 VAL A O 1
ATOM 2041 N N . LEU A 1 262 ? -15.031 -0.81 -6.914 1 98.94 262 LEU A N 1
ATOM 2042 C CA . LEU A 1 262 ? -14.914 -1.716 -8.055 1 98.94 262 LEU A CA 1
ATOM 2043 C C . LEU A 1 262 ? -14.797 -3.162 -7.582 1 98.94 262 LEU A C 1
ATOM 2045 O O . LEU A 1 262 ? -15.359 -4.066 -8.203 1 98.94 262 LEU A O 1
ATOM 2049 N N . SER A 1 263 ? -14.055 -3.395 -6.492 1 98.94 263 SER A N 1
ATOM 2050 C CA . SER A 1 263 ? -13.953 -4.73 -5.914 1 98.94 263 SER A CA 1
ATOM 2051 C C . SER A 1 263 ? -15.312 -5.227 -5.43 1 98.94 263 SER A C 1
ATOM 2053 O O . SER A 1 263 ? -15.648 -6.402 -5.59 1 98.94 263 SER A O 1
ATOM 2055 N N . LEU A 1 264 ? -16.062 -4.281 -4.828 1 98.94 264 LEU A N 1
ATOM 2056 C CA . LEU A 1 264 ? -17.406 -4.617 -4.367 1 98.94 264 LEU A CA 1
ATOM 2057 C C . LEU A 1 264 ? -18.281 -5.066 -5.531 1 98.94 264 LEU A C 1
ATOM 2059 O O . LEU A 1 264 ? -18.984 -6.078 -5.434 1 98.94 264 LEU A O 1
ATOM 2063 N N . ILE A 1 265 ? -18.234 -4.32 -6.648 1 98.94 265 ILE A N 1
ATOM 2064 C CA . ILE A 1 265 ? -19 -4.668 -7.844 1 98.94 265 ILE A CA 1
ATOM 2065 C C . ILE A 1 265 ? -18.609 -6.074 -8.305 1 98.94 265 ILE A C 1
ATOM 2067 O O . ILE A 1 265 ? -19.484 -6.906 -8.57 1 98.94 265 ILE A O 1
ATOM 2071 N N . ALA A 1 266 ? -17.359 -6.395 -8.359 1 98.94 266 ALA A N 1
ATOM 2072 C CA . ALA A 1 266 ? -16.859 -7.68 -8.844 1 98.94 266 ALA A CA 1
ATOM 2073 C C . ALA A 1 266 ? -17.328 -8.82 -7.949 1 98.94 266 ALA A C 1
ATOM 2075 O O . ALA A 1 266 ? -17.766 -9.867 -8.438 1 98.94 266 ALA A O 1
ATOM 2076 N N . LEU A 1 267 ? -17.219 -8.602 -6.641 1 98.94 267 LEU A N 1
ATOM 2077 C CA . LEU A 1 267 ? -17.547 -9.68 -5.711 1 98.94 267 LEU A CA 1
ATOM 2078 C C . LEU A 1 267 ? -19.047 -9.945 -5.695 1 98.94 267 LEU A C 1
ATOM 2080 O O . LEU A 1 267 ? -19.484 -11.086 -5.531 1 98.94 267 LEU A O 1
ATOM 2084 N N . ARG A 1 268 ? -19.844 -8.906 -5.836 1 98.88 268 ARG A N 1
ATOM 2085 C CA . ARG A 1 268 ? -21.281 -9.102 -5.883 1 98.88 268 ARG A CA 1
ATOM 2086 C C . ARG A 1 268 ? -21.703 -9.734 -7.203 1 98.88 268 ARG A C 1
ATOM 2088 O O . ARG A 1 268 ? -22.766 -10.359 -7.289 1 98.88 268 ARG A O 1
ATOM 2095 N N . ALA A 1 269 ? -20.891 -9.609 -8.227 1 98.69 269 ALA A N 1
ATOM 2096 C CA . ALA A 1 269 ? -21.094 -10.266 -9.516 1 98.69 269 ALA A CA 1
ATOM 2097 C C . ALA A 1 269 ? -20.141 -11.445 -9.695 1 98.69 269 ALA A C 1
ATOM 2099 O O . ALA A 1 269 ? -19.734 -11.75 -10.812 1 98.69 269 ALA A O 1
ATOM 2100 N N . LYS A 1 270 ? -19.719 -12.086 -8.625 1 98.06 270 LYS A N 1
ATOM 2101 C CA . LYS A 1 270 ? -18.594 -13.016 -8.641 1 98.06 270 LYS A CA 1
ATOM 2102 C C . LYS A 1 270 ? -18.859 -14.18 -9.586 1 98.06 270 LYS A C 1
ATOM 2104 O O . LYS A 1 270 ? -17.938 -14.703 -10.211 1 98.06 270 LYS A O 1
ATOM 2109 N N . ALA A 1 271 ? -20.156 -14.641 -9.711 1 97.81 271 ALA A N 1
ATOM 2110 C CA . ALA A 1 271 ? -20.453 -15.758 -10.609 1 97.81 271 ALA A CA 1
ATOM 2111 C C . ALA A 1 271 ? -20.016 -15.438 -12.039 1 97.81 271 ALA A C 1
ATOM 2113 O O . ALA A 1 271 ? -19.344 -16.25 -12.688 1 97.81 271 ALA A O 1
ATOM 2114 N N . ARG A 1 272 ? -20.375 -14.281 -12.492 1 98.12 272 ARG A N 1
ATOM 2115 C CA . ARG A 1 272 ? -20.031 -13.859 -13.844 1 98.12 272 ARG A CA 1
ATOM 2116 C C . ARG A 1 272 ? -18.547 -13.594 -13.984 1 98.12 272 ARG A C 1
ATOM 2118 O O . ARG A 1 272 ? -17.938 -13.938 -15 1 98.12 272 ARG A O 1
ATOM 2125 N N . VAL A 1 273 ? -18 -12.969 -13.008 1 98.69 273 VAL A N 1
ATOM 2126 C CA . VAL A 1 273 ? -16.578 -12.609 -13.031 1 98.69 273 VAL A CA 1
ATOM 2127 C C . VAL A 1 273 ? -15.727 -13.875 -13.07 1 98.69 273 VAL A C 1
ATOM 2129 O O . VAL A 1 273 ? -14.805 -13.977 -13.883 1 98.69 273 VAL A O 1
ATOM 2132 N N . LEU A 1 274 ? -16.031 -14.852 -12.258 1 98.38 274 LEU A N 1
ATOM 2133 C CA . LEU A 1 274 ? -15.281 -16.094 -12.211 1 98.38 274 LEU A CA 1
ATOM 2134 C C . LEU A 1 274 ? -15.508 -16.922 -13.469 1 98.38 274 LEU A C 1
ATOM 2136 O O . LEU A 1 274 ? -14.602 -17.609 -13.938 1 98.38 274 LEU A O 1
ATOM 2140 N N . ALA A 1 275 ? -16.703 -16.859 -14.008 1 98.06 275 ALA A N 1
ATOM 2141 C CA . ALA A 1 275 ? -17 -17.594 -15.242 1 98.06 275 ALA A CA 1
ATOM 2142 C C . ALA A 1 275 ? -16.094 -17.125 -16.375 1 98.06 275 ALA A C 1
ATOM 2144 O O . ALA A 1 275 ? -15.602 -17.938 -17.156 1 98.06 275 ALA A O 1
ATOM 2145 N N . ARG A 1 276 ? -15.891 -15.836 -16.453 1 97.94 276 ARG A N 1
ATOM 2146 C CA . ARG A 1 276 ? -15 -15.289 -17.484 1 97.94 276 ARG A CA 1
ATOM 2147 C C . ARG A 1 276 ? -13.594 -15.859 -17.344 1 97.94 276 ARG A C 1
ATOM 2149 O O . ARG A 1 276 ? -12.984 -16.266 -18.344 1 97.94 276 ARG A O 1
ATOM 2156 N N . SER A 1 277 ? -13.094 -15.898 -16.141 1 98.31 277 SER A N 1
ATOM 2157 C CA . SER A 1 277 ? -11.758 -16.422 -15.875 1 98.31 277 SER A CA 1
ATOM 2158 C C . SER A 1 277 ? -11.656 -17.906 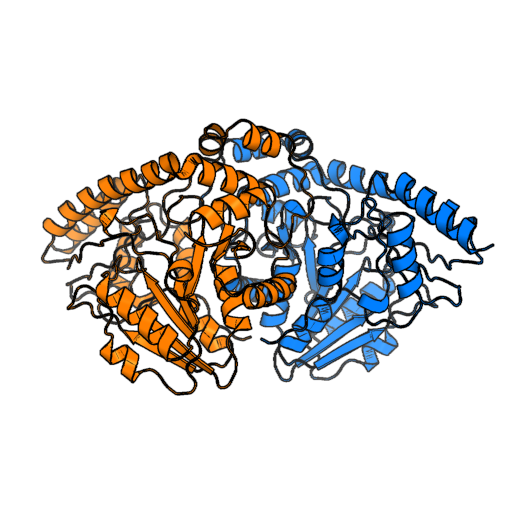-16.203 1 98.31 277 SER A C 1
ATOM 2160 O O . SER A 1 277 ? -10.703 -18.344 -16.844 1 98.31 277 SER A O 1
ATOM 2162 N N . ARG A 1 278 ? -12.625 -18.656 -15.797 1 97.44 278 ARG A N 1
ATOM 2163 C CA . ARG A 1 278 ? -12.609 -20.109 -15.992 1 97.44 278 ARG A CA 1
ATOM 2164 C C . ARG A 1 278 ? -12.734 -20.469 -17.469 1 97.44 278 ARG A C 1
ATOM 2166 O O . ARG A 1 278 ? -12.125 -21.422 -17.938 1 97.44 278 ARG A O 1
ATOM 2173 N N . GLU A 1 279 ? -13.547 -19.719 -18.172 1 97.81 279 GLU A N 1
ATOM 2174 C CA . GLU A 1 279 ? -13.703 -19.953 -19.594 1 97.81 279 GLU A CA 1
ATOM 2175 C C . GLU A 1 279 ? -12.391 -19.703 -20.344 1 97.81 279 GLU A C 1
ATOM 2177 O O . GLU A 1 279 ? -12 -20.484 -21.203 1 97.81 279 GLU A O 1
ATOM 2182 N N . LEU A 1 280 ? -11.766 -18.609 -20 1 98.12 280 LEU A N 1
ATOM 2183 C CA . LEU A 1 280 ? -10.477 -18.281 -20.609 1 98.12 280 LEU A CA 1
ATOM 2184 C C . LEU A 1 280 ? -9.453 -19.375 -20.312 1 98.12 280 LEU A C 1
ATOM 2186 O O . LEU A 1 280 ? -8.734 -19.828 -21.219 1 98.12 280 LEU A O 1
ATOM 2190 N N . LEU A 1 281 ? -9.414 -19.859 -19.125 1 98.19 281 LEU A N 1
ATOM 2191 C CA . LEU A 1 281 ? -8.453 -20.875 -18.703 1 98.19 281 LEU A CA 1
ATOM 2192 C C . LEU A 1 281 ? -8.734 -22.219 -19.391 1 98.19 281 LEU A C 1
ATOM 2194 O O . LEU A 1 281 ? -7.809 -22.906 -19.812 1 98.19 281 LEU A O 1
ATOM 2198 N N . ALA A 1 282 ? -10 -22.562 -19.453 1 97.88 282 ALA A N 1
ATOM 2199 C CA . ALA A 1 282 ? -10.375 -23.812 -20.078 1 97.88 282 ALA A CA 1
ATOM 2200 C C . ALA A 1 282 ? -9.938 -23.859 -21.547 1 97.88 282 ALA A C 1
ATOM 2202 O O . ALA A 1 282 ? -9.383 -24.859 -22 1 97.88 282 ALA A O 1
ATOM 2203 N N . ALA A 1 283 ? -10.195 -22.781 -22.234 1 98.31 283 ALA A N 1
ATOM 2204 C CA . ALA A 1 283 ? -9.812 -22.688 -23.641 1 98.31 283 ALA A CA 1
ATOM 2205 C C . ALA A 1 283 ? -8.297 -22.781 -23.797 1 98.31 283 ALA A C 1
ATOM 2207 O O . ALA A 1 283 ? -7.801 -23.516 -24.656 1 98.31 283 ALA A O 1
ATOM 2208 N N . ASN A 1 284 ? -7.594 -22.031 -23.031 1 98.56 284 ASN A N 1
ATOM 2209 C CA . ASN A 1 284 ? -6.141 -21.984 -23.125 1 98.56 284 ASN A CA 1
ATOM 2210 C C . ASN A 1 284 ? -5.504 -23.312 -22.703 1 98.56 284 ASN A C 1
ATOM 2212 O O . ASN A 1 284 ? -4.5 -23.734 -23.281 1 98.56 284 ASN A O 1
ATOM 2216 N N . LEU A 1 285 ? -6.066 -23.938 -21.656 1 98.12 285 LEU A N 1
ATOM 2217 C CA . LEU A 1 285 ? -5.566 -25.234 -21.188 1 98.12 285 LEU A CA 1
ATOM 2218 C C . LEU A 1 285 ? -5.68 -26.281 -22.297 1 98.12 285 LEU A C 1
ATOM 2220 O O . LEU A 1 285 ? -4.773 -27.109 -22.469 1 98.12 285 LEU A O 1
ATOM 2224 N N . SER A 1 286 ? -6.758 -26.266 -23 1 98.19 286 SER A N 1
ATOM 2225 C CA . SER A 1 286 ? -6.953 -27.203 -24.094 1 98.19 286 SER A CA 1
ATOM 2226 C C . SER A 1 286 ? -5.887 -27.016 -25.172 1 98.19 286 SER A C 1
ATOM 2228 O O . SER A 1 286 ? -5.34 -28 -25.688 1 98.19 286 SER A O 1
ATOM 2230 N N . LEU A 1 287 ? -5.605 -25.781 -25.5 1 98.5 287 LEU A N 1
ATOM 2231 C CA . LEU A 1 287 ? -4.57 -25.469 -26.484 1 98.5 287 LEU A CA 1
ATOM 2232 C C . LEU A 1 287 ? -3.207 -25.953 -26 1 98.5 287 LEU A C 1
ATOM 2234 O O . LEU A 1 287 ? -2.439 -26.531 -26.781 1 98.5 287 LEU A O 1
ATOM 2238 N N . LEU A 1 288 ? -2.949 -25.75 -24.781 1 98.56 288 LEU A N 1
ATOM 2239 C CA . LEU A 1 288 ? -1.663 -26.125 -24.203 1 98.56 288 LEU A CA 1
ATOM 2240 C C . LEU A 1 288 ? -1.517 -27.641 -24.141 1 98.56 288 LEU A C 1
ATOM 2242 O O . LEU A 1 288 ? -0.438 -28.172 -24.406 1 98.56 288 LEU A O 1
ATOM 2246 N N . ASP A 1 289 ? -2.607 -28.328 -23.781 1 98.19 289 ASP A N 1
ATOM 2247 C CA . ASP A 1 289 ? -2.594 -29.797 -23.812 1 98.19 289 ASP A CA 1
ATOM 2248 C C . ASP A 1 289 ? -2.197 -30.312 -25.188 1 98.19 289 ASP A C 1
ATOM 2250 O O . ASP A 1 289 ? -1.366 -31.219 -25.297 1 98.19 289 ASP A O 1
ATOM 2254 N N . GLY A 1 290 ? -2.828 -29.75 -26.172 1 98.38 290 GLY A N 1
ATOM 2255 C CA . GLY A 1 290 ? -2.496 -30.141 -27.531 1 98.38 290 GLY A CA 1
ATOM 2256 C C . GLY A 1 290 ? -1.054 -29.844 -27.906 1 98.38 290 GLY A C 1
ATOM 2257 O O . GLY A 1 290 ? -0.377 -30.688 -28.5 1 98.38 290 GLY A O 1
ATOM 2258 N N . PHE A 1 291 ? -0.57 -28.688 -27.609 1 98.5 291 PHE A N 1
ATOM 2259 C CA . PHE A 1 291 ? 0.793 -28.25 -27.906 1 98.5 291 PHE A CA 1
ATOM 2260 C C . PHE A 1 291 ? 1.807 -29.203 -27.281 1 98.5 291 PHE A C 1
ATOM 2262 O O . PHE A 1 291 ? 2.717 -29.688 -27.953 1 98.5 291 PHE A O 1
ATOM 2269 N N . PHE A 1 292 ? 1.682 -29.469 -25.953 1 98.06 292 PHE A N 1
ATOM 2270 C CA . PHE A 1 292 ? 2.654 -30.297 -25.25 1 98.06 292 PHE A CA 1
ATOM 2271 C C . PHE A 1 292 ? 2.584 -31.75 -25.719 1 98.06 292 PHE A C 1
ATOM 2273 O O . PHE A 1 292 ? 3.596 -32.438 -25.734 1 98.06 292 PHE A O 1
ATOM 2280 N N . ALA A 1 293 ? 1.371 -32.188 -26.125 1 97.94 293 ALA A N 1
ATOM 2281 C CA . ALA A 1 293 ? 1.224 -33.531 -26.688 1 97.94 293 ALA A CA 1
ATOM 2282 C C . ALA A 1 293 ? 1.995 -33.656 -28 1 97.94 293 ALA A C 1
ATOM 2284 O O . ALA A 1 293 ? 2.508 -34.719 -28.328 1 97.94 293 ALA A O 1
ATOM 2285 N N . ARG A 1 294 ? 2.137 -32.562 -28.719 1 97.62 294 ARG A N 1
ATOM 2286 C CA . ARG A 1 294 ? 2.818 -32.594 -30.016 1 97.62 294 ARG A CA 1
ATOM 2287 C C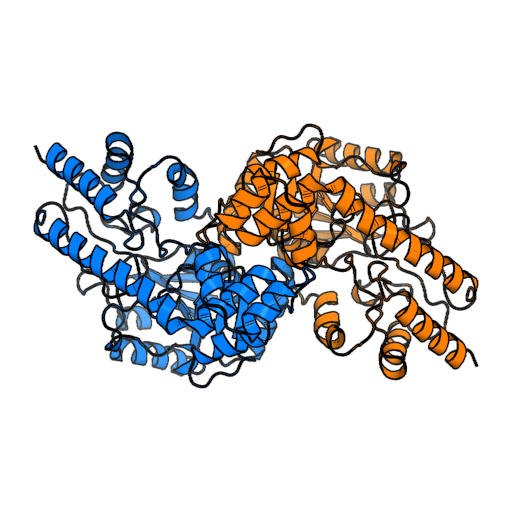 . ARG A 1 294 ? 4.332 -32.5 -29.828 1 97.62 294 ARG A C 1
ATOM 2289 O O . ARG A 1 294 ? 5.09 -32.812 -30.75 1 97.62 294 ARG A O 1
ATOM 2296 N N . HIS A 1 295 ? 4.734 -32.188 -28.656 1 97.5 295 HIS A N 1
ATOM 2297 C CA . HIS A 1 295 ? 6.168 -32 -28.453 1 97.5 295 HIS A CA 1
ATOM 2298 C C . HIS A 1 295 ? 6.637 -32.719 -27.188 1 97.5 295 HIS A C 1
ATOM 2300 O O . HIS A 1 295 ? 7.297 -32.125 -26.328 1 97.5 295 HIS A O 1
ATOM 2306 N N . PRO A 1 296 ? 6.367 -34.031 -27.031 1 95.81 296 PRO A N 1
ATOM 2307 C CA . PRO A 1 296 ? 6.68 -34.781 -25.812 1 95.81 296 PRO A CA 1
ATOM 2308 C C . PRO A 1 296 ? 8.18 -34.969 -25.609 1 95.81 296 PRO A C 1
ATOM 2310 O O . PRO A 1 296 ? 8.625 -35.219 -24.484 1 95.81 296 PRO A O 1
ATOM 2313 N N . ASP A 1 297 ? 8.984 -34.812 -26.625 1 96 297 ASP A N 1
ATOM 2314 C CA . ASP A 1 297 ? 10.43 -35 -26.531 1 96 297 ASP A CA 1
ATOM 2315 C C . ASP A 1 297 ? 11.117 -33.688 -26.125 1 96 297 ASP A C 1
ATOM 2317 O O . ASP A 1 297 ? 12.297 -33.719 -25.75 1 96 297 ASP A O 1
ATOM 2321 N N . THR A 1 298 ? 10.383 -32.625 -26.125 1 97.56 298 THR A N 1
ATOM 2322 C CA . THR A 1 298 ? 10.961 -31.328 -25.812 1 97.56 298 THR A CA 1
ATOM 2323 C C . THR A 1 298 ? 10.539 -30.875 -24.422 1 97.56 298 THR A C 1
ATOM 2325 O O . THR A 1 298 ? 11.297 -30.203 -23.734 1 97.56 298 THR A O 1
ATOM 2328 N N . PHE A 1 299 ? 9.344 -31.219 -24.125 1 97.62 299 PHE A N 1
ATOM 2329 C CA . PHE A 1 299 ? 8.797 -30.719 -22.875 1 97.62 299 PHE A CA 1
ATOM 2330 C C . PHE A 1 299 ? 8.195 -31.859 -22.047 1 97.62 299 PHE A C 1
ATOM 2332 O O . PHE A 1 299 ? 7.598 -32.781 -22.609 1 97.62 299 PHE A O 1
ATOM 2339 N N . GLN A 1 300 ? 8.367 -31.781 -20.781 1 95.75 300 GLN A N 1
ATOM 2340 C CA . GLN A 1 300 ? 7.555 -32.531 -19.844 1 95.75 300 GLN A CA 1
ATOM 2341 C C . GLN A 1 300 ? 6.406 -31.688 -19.297 1 95.75 300 GLN A C 1
ATOM 2343 O O . GLN A 1 300 ? 6.637 -30.641 -18.688 1 95.75 300 GLN A O 1
ATOM 2348 N N . TRP A 1 301 ? 5.262 -32.094 -19.562 1 94.62 301 TRP A N 1
ATOM 2349 C CA . TRP A 1 301 ? 4.047 -31.359 -19.203 1 94.62 301 TRP A CA 1
ATOM 2350 C C . TRP A 1 301 ? 3.344 -32.031 -18.016 1 94.62 301 TRP A C 1
ATOM 2352 O O . TRP A 1 301 ? 2.889 -33.156 -18.125 1 94.62 301 TRP A O 1
ATOM 2362 N N . VAL A 1 302 ? 3.424 -31.422 -16.859 1 93.25 302 VAL A N 1
ATOM 2363 C CA . VAL A 1 302 ? 2.549 -31.766 -15.742 1 93.25 302 VAL A CA 1
ATOM 2364 C C . VAL A 1 302 ? 1.347 -30.828 -15.719 1 93.25 302 VAL A C 1
ATOM 2366 O O . VAL A 1 302 ? 1.466 -29.672 -15.312 1 93.25 302 VAL A O 1
ATOM 2369 N N . ARG A 1 303 ? 0.266 -31.328 -16.125 1 94.75 303 ARG A N 1
ATOM 2370 C CA . ARG A 1 303 ? -0.936 -30.516 -16.281 1 94.75 303 ARG A CA 1
ATOM 2371 C C . ARG A 1 303 ? -1.346 -29.875 -14.961 1 94.75 303 ARG A C 1
ATOM 2373 O O . ARG A 1 303 ? -1.5 -30.578 -13.953 1 94.75 303 ARG A O 1
ATOM 2380 N N . PRO A 1 304 ? -1.455 -28.562 -14.914 1 96.44 304 PRO A N 1
ATOM 2381 C CA . PRO A 1 304 ? -1.956 -27.922 -13.695 1 96.44 304 PRO A CA 1
ATOM 2382 C C . PRO A 1 304 ? -3.395 -28.312 -13.375 1 96.44 304 PRO A C 1
ATOM 2384 O O . PRO A 1 304 ? -4.125 -28.797 -14.25 1 96.44 304 PRO A O 1
ATOM 2387 N N . ARG A 1 305 ? -3.723 -28.141 -12.086 1 95.88 305 ARG A N 1
ATOM 2388 C CA . ARG A 1 305 ? -5.062 -28.516 -11.641 1 95.88 305 ARG A CA 1
ATOM 2389 C C . ARG A 1 305 ? -5.875 -27.281 -11.273 1 95.88 305 ARG A C 1
ATOM 2391 O O . ARG A 1 305 ? -7.098 -27.344 -11.125 1 95.88 305 ARG A O 1
ATOM 2398 N N . ALA A 1 306 ? -5.207 -26.172 -11.141 1 97 306 ALA A N 1
ATOM 2399 C CA . ALA A 1 306 ? -5.844 -24.922 -10.734 1 97 306 ALA A CA 1
ATOM 2400 C C . ALA A 1 306 ? -4.938 -23.719 -11.023 1 97 306 ALA A C 1
ATOM 2402 O O . ALA A 1 306 ? -3.756 -23.891 -11.336 1 97 306 ALA A O 1
ATOM 2403 N N . GLY A 1 307 ? -5.543 -22.562 -10.961 1 97.75 307 GLY A N 1
ATOM 2404 C CA . GLY A 1 307 ? -4.781 -21.328 -11.125 1 97.75 307 GLY A CA 1
ATOM 2405 C C . GLY A 1 307 ? -4.539 -20.969 -12.578 1 97.75 307 GLY A C 1
ATOM 2406 O O . GLY A 1 307 ? -5.141 -21.562 -13.477 1 97.75 307 GLY A O 1
ATOM 2407 N N . SER A 1 308 ? -3.674 -20.016 -12.789 1 98.62 308 SER A N 1
ATOM 2408 C CA . SER A 1 308 ? -3.445 -19.484 -14.125 1 98.62 308 SER A CA 1
ATOM 2409 C C . SER A 1 308 ? -1.991 -19.656 -14.555 1 98.62 308 SER A C 1
ATOM 2411 O O . SER A 1 308 ? -1.496 -18.938 -15.414 1 98.62 308 SER A O 1
ATOM 2413 N N . VAL A 1 309 ? -1.277 -20.594 -13.875 1 98.31 309 VAL A N 1
ATOM 2414 C CA . VAL A 1 309 ? 0.124 -20.797 -14.227 1 98.31 309 VAL A CA 1
ATOM 2415 C C . VAL A 1 309 ? 0.421 -22.297 -14.305 1 98.31 309 VAL A C 1
ATOM 2417 O O . VAL A 1 309 ? -0.321 -23.109 -13.758 1 98.31 309 VAL A O 1
ATOM 2420 N N . ALA A 1 310 ? 1.452 -22.641 -14.984 1 97.69 310 ALA A N 1
ATOM 2421 C CA . ALA A 1 310 ? 2.014 -23.984 -15.078 1 97.69 310 ALA A CA 1
ATOM 2422 C C . ALA A 1 310 ? 3.539 -23.953 -15.094 1 97.69 310 ALA A C 1
ATOM 2424 O O . ALA A 1 310 ? 4.133 -22.891 -15.273 1 97.69 310 ALA A O 1
ATOM 2425 N N . PHE A 1 311 ? 4.117 -25.078 -14.875 1 97.94 311 PHE A N 1
ATOM 2426 C CA . PHE A 1 311 ? 5.559 -25.125 -14.672 1 97.94 311 PHE A CA 1
ATOM 2427 C C . PHE A 1 311 ? 6.188 -26.281 -15.43 1 97.94 311 PHE A C 1
ATOM 2429 O O . PHE A 1 311 ? 6.906 -27.094 -14.852 1 97.94 311 PHE A O 1
ATOM 2436 N N . PRO A 1 312 ? 6.043 -26.312 -16.75 1 97.06 312 PRO A N 1
ATOM 2437 C CA . PRO A 1 312 ? 6.633 -27.406 -17.531 1 97.06 312 PRO A CA 1
ATOM 2438 C C . PRO A 1 312 ? 8.156 -27.422 -17.469 1 97.06 312 PRO A C 1
ATOM 2440 O O . PRO A 1 312 ? 8.773 -26.422 -17.094 1 97.06 312 PRO A O 1
ATOM 2443 N N . ARG A 1 313 ? 8.719 -28.531 -17.797 1 97 313 ARG A N 1
ATOM 2444 C CA . ARG A 1 313 ? 10.164 -28.75 -17.828 1 97 313 ARG A CA 1
ATOM 2445 C C . ARG A 1 313 ? 10.664 -28.844 -19.266 1 97 313 ARG A C 1
ATOM 2447 O O . ARG A 1 313 ? 10.039 -29.5 -20.109 1 97 313 ARG A O 1
ATOM 2454 N N . LEU A 1 314 ? 11.664 -28.141 -19.562 1 97.69 314 LEU A N 1
ATOM 2455 C CA . LEU A 1 314 ? 12.375 -28.281 -20.828 1 97.69 314 LEU A CA 1
ATOM 2456 C C . LEU A 1 314 ? 13.289 -29.516 -20.781 1 97.69 314 LEU A C 1
ATOM 2458 O O . LEU A 1 314 ? 14.18 -29.594 -19.938 1 97.69 314 LEU A O 1
ATOM 2462 N N . LEU A 1 315 ? 13.164 -30.469 -21.672 1 96.88 315 LEU A N 1
ATOM 2463 C CA . LEU A 1 315 ? 13.891 -31.734 -21.656 1 96.88 315 LEU A CA 1
ATOM 2464 C C . LEU A 1 315 ? 15.164 -31.641 -22.484 1 96.88 315 LEU A C 1
ATOM 2466 O O . LEU A 1 315 ? 16.016 -32.531 -22.422 1 96.88 315 LEU A O 1
ATOM 2470 N N . ARG A 1 316 ? 15.352 -30.562 -23.062 1 95.44 316 ARG A N 1
ATOM 2471 C CA . ARG A 1 316 ? 16.562 -30.344 -23.859 1 95.44 316 ARG A CA 1
ATOM 2472 C C . ARG A 1 316 ? 17.766 -30.094 -22.969 1 95.44 316 ARG A C 1
ATOM 2474 O O . ARG A 1 316 ? 17.625 -29.766 -21.797 1 95.44 316 ARG A O 1
ATOM 2481 N N . GLU A 1 317 ? 18.938 -30.266 -23.594 1 94.19 317 GLU A N 1
ATOM 2482 C CA . GLU A 1 317 ? 20.188 -30 -22.891 1 94.19 317 GLU A CA 1
ATOM 2483 C C . GLU A 1 317 ? 20.391 -28.5 -22.672 1 94.19 317 GLU A C 1
ATOM 2485 O O . GLU A 1 317 ? 21.062 -28.094 -21.719 1 94.19 317 GLU A O 1
ATOM 2490 N N . THR A 1 318 ? 19.75 -27.797 -23.469 1 95.5 318 THR A N 1
ATOM 2491 C CA . THR A 1 318 ? 19.828 -26.344 -23.359 1 95.5 318 THR A CA 1
ATOM 2492 C C . THR A 1 318 ? 19.266 -25.875 -22.016 1 95.5 318 THR A C 1
ATOM 2494 O O . THR A 1 318 ? 18.156 -26.266 -21.641 1 95.5 318 THR A O 1
ATOM 2497 N N . PRO A 1 319 ? 20.047 -25.109 -21.328 1 96.56 319 PRO A N 1
ATOM 2498 C CA . PRO A 1 319 ? 19.5 -24.547 -20.094 1 96.56 319 PRO A CA 1
ATOM 2499 C C . PRO A 1 319 ? 18.266 -23.672 -20.344 1 96.56 319 PRO A C 1
ATOM 2501 O O . PRO A 1 319 ? 18.234 -22.922 -21.328 1 96.56 319 PRO A O 1
ATOM 2504 N N . VAL A 1 320 ? 17.344 -23.703 -19.453 1 97.06 320 VAL A N 1
ATOM 2505 C CA . VAL A 1 320 ? 16.062 -23.016 -19.625 1 97.06 320 VAL A CA 1
ATOM 2506 C C . VAL A 1 320 ? 16.297 -21.516 -19.734 1 97.06 320 VAL A C 1
ATOM 2508 O O . VAL A 1 320 ? 15.586 -20.828 -20.453 1 97.06 320 VAL A O 1
ATOM 2511 N N . ALA A 1 321 ? 17.297 -20.953 -19.031 1 95.94 321 ALA A N 1
ATOM 2512 C CA . ALA A 1 321 ? 17.609 -19.531 -19.125 1 95.94 321 ALA A CA 1
ATOM 2513 C C . ALA A 1 321 ? 17.953 -19.125 -20.547 1 95.94 321 ALA A C 1
ATOM 2515 O O . ALA A 1 321 ? 17.5 -18.094 -21.031 1 95.94 321 ALA A O 1
ATOM 2516 N N . ARG A 1 322 ? 18.734 -19.906 -21.188 1 96.69 322 ARG A N 1
ATOM 2517 C CA . ARG A 1 322 ? 19.109 -19.641 -22.578 1 96.69 322 ARG A CA 1
ATOM 2518 C C . ARG A 1 322 ? 17.906 -19.812 -23.5 1 96.69 322 ARG A C 1
ATOM 2520 O O . ARG A 1 322 ? 17.703 -19.016 -24.422 1 96.69 322 ARG A O 1
ATOM 2527 N N . PHE A 1 323 ? 17.188 -20.891 -23.297 1 97 323 PHE A N 1
ATOM 2528 C CA . PHE A 1 323 ? 15.992 -21.172 -24.094 1 97 323 PHE A CA 1
ATOM 2529 C C . PHE A 1 323 ? 15.031 -19.984 -24.078 1 97 323 PHE A C 1
ATOM 2531 O O . PHE A 1 323 ? 14.578 -19.531 -25.125 1 97 323 PHE A O 1
ATOM 2538 N N . THR A 1 324 ? 14.688 -19.453 -22.875 1 96.56 324 THR A N 1
ATOM 2539 C CA . THR A 1 324 ? 13.727 -18.359 -22.719 1 96.56 324 THR A CA 1
ATOM 2540 C C . THR A 1 324 ? 14.289 -17.062 -23.312 1 96.56 324 THR A C 1
ATOM 2542 O O . THR A 1 324 ? 13.555 -16.266 -23.906 1 96.56 324 THR A O 1
ATOM 2545 N N . GLU A 1 325 ? 15.57 -16.844 -23.141 1 95.5 325 GLU A N 1
ATOM 2546 C CA . GLU A 1 325 ? 16.203 -15.664 -23.703 1 95.5 325 GLU A CA 1
ATOM 2547 C C . GLU A 1 325 ? 16.141 -15.664 -25.219 1 95.5 325 GLU A C 1
ATOM 2549 O O . GLU A 1 325 ? 15.773 -14.664 -25.844 1 95.5 325 GLU A O 1
ATOM 2554 N N . GLU A 1 326 ? 16.484 -16.766 -25.828 1 96.75 326 GLU A N 1
ATOM 2555 C CA . GLU A 1 326 ? 16.469 -16.875 -27.281 1 96.75 326 GLU A CA 1
ATOM 2556 C C . GLU A 1 326 ? 15.047 -16.75 -27.828 1 96.75 326 GLU A C 1
ATOM 2558 O O . GLU A 1 326 ? 14.836 -16.141 -28.875 1 96.75 326 GLU A O 1
ATOM 2563 N N . LEU A 1 327 ? 14.156 -17.391 -27.125 1 97.31 327 LEU A N 1
ATOM 2564 C CA . LEU A 1 327 ? 12.75 -17.297 -27.531 1 97.31 327 LEU A CA 1
ATOM 2565 C C . LEU A 1 327 ? 12.289 -15.844 -27.562 1 97.31 327 LEU A C 1
ATOM 2567 O O . LEU A 1 327 ? 11.609 -15.422 -28.5 1 97.31 327 LEU A O 1
ATOM 2571 N N . ARG A 1 328 ? 12.586 -15.07 -26.516 1 96.38 328 ARG A N 1
ATOM 2572 C CA . ARG A 1 328 ? 12.227 -13.656 -26.453 1 96.38 328 ARG A CA 1
ATOM 2573 C C . ARG A 1 328 ? 12.867 -12.875 -27.594 1 96.38 328 ARG A C 1
ATOM 2575 O O . ARG A 1 328 ? 12.203 -12.07 -28.25 1 96.38 328 ARG A O 1
ATOM 2582 N N . GLU A 1 329 ? 14.141 -13.109 -27.875 1 95.44 329 GLU A N 1
ATOM 2583 C CA . GLU A 1 329 ? 14.891 -12.375 -28.891 1 95.44 329 GLU A CA 1
ATOM 2584 C C . GLU A 1 329 ? 14.375 -12.695 -30.297 1 95.44 329 GLU A C 1
ATOM 2586 O O . GLU A 1 329 ? 14.234 -11.797 -31.125 1 95.44 329 GLU A O 1
ATOM 2591 N N . ARG A 1 330 ? 14.047 -13.93 -30.531 1 96.19 330 ARG A N 1
ATOM 2592 C CA . ARG A 1 330 ? 13.727 -14.375 -31.875 1 96.19 330 ARG A CA 1
ATOM 2593 C C . ARG A 1 330 ? 12.242 -14.211 -32.188 1 96.19 330 ARG A C 1
ATOM 2595 O O . ARG A 1 330 ? 11.859 -13.891 -33.312 1 96.19 330 ARG A O 1
ATOM 2602 N N . GLU A 1 331 ? 11.438 -14.508 -31.141 1 96.88 331 GLU A N 1
ATOM 2603 C CA . GLU A 1 331 ? 10.008 -14.609 -31.422 1 96.88 331 GLU A CA 1
ATOM 2604 C C . GLU A 1 331 ? 9.219 -13.578 -30.625 1 96.88 331 GLU A C 1
ATOM 2606 O O . GLU A 1 331 ? 8.008 -13.438 -30.812 1 96.88 331 GLU A O 1
ATOM 2611 N N . GLY A 1 332 ? 9.844 -12.898 -29.656 1 96.44 332 GLY A N 1
ATOM 2612 C CA . GLY A 1 332 ? 9.164 -11.883 -28.875 1 96.44 332 GLY A CA 1
ATOM 2613 C C . GLY A 1 332 ? 8.281 -12.461 -27.781 1 96.44 332 GLY A C 1
ATOM 2614 O O . GLY A 1 332 ? 7.363 -11.797 -27.297 1 96.44 332 GLY A O 1
ATOM 2615 N N . VAL A 1 333 ? 8.484 -13.727 -27.438 1 97.5 333 VAL A N 1
ATOM 2616 C CA . VAL A 1 333 ? 7.672 -14.391 -26.422 1 97.5 333 VAL A CA 1
ATOM 2617 C C . VAL A 1 333 ? 8.43 -14.445 -25.109 1 97.5 333 VAL A C 1
ATOM 2619 O O . VAL A 1 333 ? 9.57 -14.922 -25.047 1 97.5 333 VAL A O 1
ATOM 2622 N N . LEU A 1 334 ? 7.805 -13.922 -24.078 1 96.5 334 LEU A N 1
ATOM 2623 C CA . LEU A 1 334 ? 8.422 -13.906 -22.766 1 96.5 334 LEU A CA 1
ATOM 2624 C C . LEU A 1 334 ? 7.934 -15.078 -21.922 1 96.5 334 LEU A C 1
ATOM 2626 O O . LEU A 1 334 ? 6.73 -15.211 -21.672 1 96.5 334 LEU A O 1
ATOM 2630 N N . LEU A 1 335 ? 8.812 -15.953 -21.531 1 96.5 335 LEU A N 1
ATOM 2631 C CA . LEU A 1 335 ? 8.625 -16.984 -20.531 1 96.5 335 LEU A CA 1
ATOM 2632 C C . LEU A 1 335 ? 9.484 -16.719 -19.297 1 96.5 335 LEU A C 1
ATOM 2634 O O . LEU A 1 335 ? 10.5 -16.016 -19.391 1 96.5 335 LEU A O 1
ATOM 2638 N N . LEU A 1 336 ? 9.047 -17.188 -18.234 1 95.5 336 LEU A N 1
ATOM 2639 C CA . LEU A 1 336 ? 9.805 -16.984 -17 1 95.5 336 LEU A CA 1
ATOM 2640 C C . LEU A 1 336 ? 10.641 -18.219 -16.672 1 95.5 336 LEU A C 1
ATOM 2642 O O . LEU A 1 336 ? 10.094 -19.281 -16.344 1 95.5 336 LEU A O 1
ATOM 2646 N N . PRO A 1 337 ? 11.953 -18.078 -16.812 1 95.62 337 PRO A N 1
ATOM 2647 C CA . PRO A 1 337 ? 12.781 -19.234 -16.422 1 95.62 337 PRO A CA 1
ATOM 2648 C C . PRO A 1 337 ? 12.617 -19.594 -14.945 1 95.62 337 PRO A C 1
ATOM 2650 O O . PRO A 1 337 ? 12.523 -18.703 -14.094 1 95.62 337 PRO A O 1
ATOM 2653 N N . GLY A 1 338 ? 12.562 -20.859 -14.688 1 94.75 338 GLY A N 1
ATOM 2654 C CA . GLY A 1 338 ? 12.352 -21.359 -13.336 1 94.75 338 GLY A CA 1
ATOM 2655 C C . GLY A 1 338 ? 13.469 -20.969 -12.383 1 94.75 338 GLY A C 1
ATOM 2656 O O . GLY A 1 338 ? 13.305 -21.062 -11.164 1 94.75 338 GLY A O 1
ATOM 2657 N N . ASP A 1 339 ? 14.586 -20.438 -12.875 1 91.44 339 ASP A N 1
ATOM 2658 C CA . ASP A 1 339 ? 15.742 -20.016 -12.078 1 91.44 339 ASP A CA 1
ATOM 2659 C C . ASP A 1 339 ? 15.352 -18.922 -11.094 1 91.44 339 ASP A C 1
ATOM 2661 O O . ASP A 1 339 ? 15.977 -18.766 -10.039 1 91.44 339 ASP A O 1
ATOM 2665 N N . VAL A 1 340 ? 14.32 -18.203 -11.453 1 91.31 340 VAL A N 1
ATOM 2666 C CA . VAL A 1 340 ? 13.906 -17.094 -10.609 1 91.31 340 VAL A CA 1
ATOM 2667 C C . VAL A 1 340 ? 13.391 -17.609 -9.273 1 91.31 340 VAL A C 1
ATOM 2669 O O . VAL A 1 340 ? 13.336 -16.875 -8.289 1 91.31 340 VAL A O 1
ATOM 2672 N N . TYR A 1 341 ? 13.023 -18.891 -9.227 1 93.62 341 TYR A N 1
ATOM 2673 C CA . TYR A 1 341 ? 12.523 -19.5 -7.996 1 93.62 341 TYR A CA 1
ATOM 2674 C C . TYR A 1 341 ? 13.656 -20.172 -7.223 1 93.62 341 TYR A C 1
ATOM 2676 O O . TYR A 1 341 ? 13.422 -20.797 -6.184 1 93.62 341 TYR A O 1
ATOM 2684 N N . ASP A 1 342 ? 14.883 -20.125 -7.766 1 92.31 342 ASP A N 1
ATOM 2685 C CA . ASP A 1 342 ? 16.016 -20.828 -7.18 1 92.31 342 ASP A CA 1
ATOM 2686 C C . ASP A 1 342 ? 15.719 -22.312 -6.984 1 92.31 342 ASP A C 1
ATOM 2688 O O . ASP A 1 342 ? 16.016 -22.875 -5.93 1 92.31 342 ASP A O 1
ATOM 2692 N N . PHE A 1 343 ? 14.992 -22.797 -7.859 1 90.88 343 PHE A N 1
ATOM 2693 C CA . PHE A 1 343 ? 14.609 -24.203 -7.859 1 90.88 343 PHE A CA 1
ATOM 2694 C C . PHE A 1 343 ? 15.328 -24.969 -8.969 1 90.88 343 PHE A C 1
ATOM 2696 O O . PHE A 1 343 ? 15.344 -24.516 -10.117 1 90.88 343 PHE A O 1
ATOM 2703 N N . PRO A 1 344 ? 15.969 -26.016 -8.539 1 89.56 344 PRO A N 1
ATOM 2704 C CA . PRO A 1 344 ? 16.656 -26.766 -9.594 1 89.56 344 PRO A CA 1
ATOM 2705 C C . PRO A 1 344 ? 15.672 -27.438 -10.555 1 89.56 344 PRO A C 1
ATOM 2707 O O . PRO A 1 344 ? 14.578 -27.844 -10.148 1 89.56 344 PRO A O 1
ATOM 2710 N N . GLY A 1 345 ? 16.125 -27.453 -11.703 1 85.56 345 GLY A N 1
ATOM 2711 C CA . GLY A 1 345 ? 15.312 -28.078 -12.742 1 85.56 345 GLY A CA 1
ATOM 2712 C C . GLY A 1 345 ? 15.141 -27.203 -13.969 1 85.56 345 GLY A C 1
ATOM 2713 O O . GLY A 1 345 ? 15.398 -26 -13.922 1 85.56 345 GLY A O 1
ATOM 2714 N N . ASN A 1 346 ? 15.219 -27.453 -15.039 1 96.06 346 ASN A N 1
ATOM 2715 C CA . ASN A 1 346 ? 15.102 -26.844 -16.359 1 96.06 346 ASN A CA 1
ATOM 2716 C C . ASN A 1 346 ? 13.656 -26.5 -16.688 1 96.06 346 ASN A C 1
ATOM 2718 O O . ASN A 1 346 ? 13.164 -26.844 -17.766 1 96.06 346 ASN A O 1
ATOM 2722 N N . HIS A 1 347 ? 12.992 -25.828 -15.594 1 97.25 347 HIS A N 1
ATOM 2723 C CA . HIS A 1 347 ? 11.578 -25.5 -15.727 1 97.25 347 HIS A CA 1
ATOM 2724 C C . HIS A 1 347 ? 11.391 -24.047 -16.188 1 97.25 347 HIS A C 1
ATOM 2726 O O . HIS A 1 347 ? 12.336 -23.266 -16.141 1 97.25 347 HIS A O 1
ATOM 2732 N N . PHE A 1 348 ? 10.18 -23.734 -16.656 1 97.5 348 PHE A N 1
ATOM 2733 C CA . PHE A 1 348 ? 9.742 -22.375 -16.891 1 97.5 348 PHE A CA 1
ATOM 2734 C C . PHE A 1 348 ? 8.289 -22.188 -16.484 1 97.5 348 PHE A C 1
ATOM 2736 O O . PHE A 1 348 ? 7.504 -23.141 -16.531 1 97.5 348 PHE A O 1
ATOM 2743 N N . ARG A 1 349 ? 7.945 -21.031 -16 1 97.31 349 ARG A N 1
ATOM 2744 C CA . ARG A 1 349 ? 6.543 -20.734 -15.711 1 97.31 349 ARG A CA 1
ATOM 2745 C C . ARG A 1 349 ? 5.809 -20.281 -16.969 1 97.31 349 ARG A C 1
ATOM 2747 O O . ARG A 1 349 ? 6.301 -19.422 -17.703 1 97.31 349 ARG A O 1
ATOM 2754 N N . LEU A 1 350 ? 4.77 -20.891 -17.141 1 97.56 350 LEU A N 1
ATOM 2755 C CA . LEU A 1 350 ? 3.834 -20.562 -18.219 1 97.56 350 LEU A CA 1
ATOM 2756 C C . LEU A 1 350 ? 2.568 -19.922 -17.641 1 97.56 350 LEU A C 1
ATOM 2758 O O . LEU A 1 350 ? 2.037 -20.391 -16.625 1 97.56 350 LEU A O 1
ATOM 2762 N N . GLY A 1 351 ? 2.137 -18.812 -18.266 1 98 351 GLY A N 1
ATOM 2763 C CA . GLY A 1 351 ? 0.883 -18.188 -17.891 1 98 351 GLY A CA 1
ATOM 2764 C C . GLY A 1 351 ? -0.272 -18.562 -18.797 1 98 351 GLY A C 1
ATOM 2765 O O . GLY A 1 351 ? -0.113 -18.625 -20.016 1 98 351 GLY A O 1
ATOM 2766 N N . LEU A 1 352 ? -1.415 -18.734 -18.234 1 98.38 352 LEU A N 1
ATOM 2767 C CA . LEU A 1 352 ? -2.559 -19.266 -18.984 1 98.38 352 LEU A CA 1
ATOM 2768 C C . LEU A 1 352 ? -3.646 -18.203 -19.109 1 98.38 352 LEU A C 1
ATOM 2770 O O . LEU A 1 352 ? -4.66 -18.422 -19.781 1 98.38 352 LEU A O 1
ATOM 2774 N N . GLY A 1 353 ? -3.428 -17.047 -18.516 1 98 353 GLY A N 1
ATOM 2775 C CA . GLY A 1 353 ? -4.551 -16.156 -18.266 1 98 353 GLY A CA 1
ATOM 2776 C C . GLY A 1 353 ? -4.691 -15.055 -19.312 1 98 353 GLY A C 1
ATOM 2777 O O . GLY A 1 353 ? -5.309 -14.023 -19.047 1 98 353 GLY A O 1
ATOM 2778 N N . ARG A 1 354 ? -4.098 -15.211 -20.531 1 97.88 354 ARG A N 1
ATOM 2779 C CA . ARG A 1 354 ? -4.176 -14.172 -21.547 1 97.88 354 ARG A CA 1
ATOM 2780 C C . ARG A 1 354 ? -5.016 -14.633 -22.734 1 97.88 354 ARG A C 1
ATOM 2782 O O . ARG A 1 354 ? -4.91 -15.781 -23.172 1 97.88 354 ARG A O 1
ATOM 2789 N N . THR A 1 355 ? -5.777 -13.703 -23.297 1 97.44 355 THR A N 1
ATOM 2790 C CA . THR A 1 355 ? -6.629 -13.992 -24.438 1 97.44 355 THR A CA 1
ATOM 2791 C C . THR A 1 355 ? -5.789 -14.25 -25.688 1 97.44 355 THR A C 1
ATOM 2793 O O . THR A 1 355 ? -6.211 -14.984 -26.578 1 97.44 355 THR A O 1
ATOM 2796 N N . ASN A 1 356 ? -4.613 -13.688 -25.75 1 97.19 356 ASN A N 1
ATOM 2797 C CA . ASN A 1 356 ? -3.791 -13.844 -26.938 1 97.19 356 ASN A CA 1
ATOM 2798 C C . ASN A 1 356 ? -2.799 -14.992 -26.797 1 97.19 356 ASN A C 1
ATOM 2800 O O . ASN A 1 356 ? -1.815 -15.062 -27.531 1 97.19 356 ASN A O 1
ATOM 2804 N N . LEU A 1 357 ? -3.014 -15.875 -25.812 1 98.25 357 LEU A N 1
ATOM 2805 C CA . LEU A 1 357 ? -2.156 -17.031 -25.594 1 98.25 357 LEU A CA 1
ATOM 2806 C C . LEU A 1 357 ? -1.986 -17.828 -26.891 1 98.25 357 LEU A C 1
ATOM 2808 O O . LEU A 1 357 ? -0.879 -18.266 -27.219 1 98.25 357 LEU A O 1
ATOM 2812 N N . PRO A 1 358 ? -3.004 -18.016 -27.75 1 98.06 358 PRO A N 1
ATOM 2813 C CA . PRO A 1 358 ? -2.809 -18.766 -28.984 1 98.06 358 PRO A CA 1
ATOM 2814 C C . PRO A 1 358 ? -1.731 -18.156 -29.875 1 98.06 358 PRO A C 1
ATOM 2816 O O . PRO A 1 358 ? -0.926 -18.875 -30.469 1 98.06 358 PRO A O 1
ATOM 2819 N N . ASP A 1 359 ? -1.713 -16.812 -29.938 1 98.06 359 ASP A N 1
ATOM 2820 C CA . ASP A 1 359 ? -0.699 -16.141 -30.734 1 98.06 359 ASP A CA 1
ATOM 2821 C C . ASP A 1 359 ? 0.701 -16.391 -30.188 1 98.06 359 ASP A C 1
ATOM 2823 O O . ASP A 1 359 ? 1.631 -16.672 -30.938 1 98.06 359 ASP A O 1
ATOM 2827 N N . ALA A 1 360 ? 0.842 -16.297 -28.906 1 98.12 360 ALA A N 1
ATOM 2828 C CA . ALA A 1 360 ? 2.129 -16.516 -28.25 1 98.12 360 ALA A CA 1
ATOM 2829 C C . ALA A 1 360 ? 2.564 -17.969 -28.391 1 98.12 360 ALA A C 1
ATOM 2831 O O . ALA A 1 360 ? 3.748 -18.266 -28.594 1 98.12 360 ALA A O 1
ATOM 2832 N N . LEU A 1 361 ? 1.632 -18.875 -28.281 1 98.31 361 LEU A N 1
ATOM 2833 C CA . LEU A 1 361 ? 1.902 -20.297 -28.359 1 98.31 361 LEU A CA 1
ATOM 2834 C C . LEU A 1 361 ? 2.387 -20.672 -29.766 1 98.31 361 LEU A C 1
ATOM 2836 O O . LEU A 1 361 ? 3.275 -21.516 -29.906 1 98.31 361 LEU A O 1
ATOM 2840 N N . GLU A 1 362 ? 1.809 -20.094 -30.75 1 98.12 362 GLU A N 1
ATOM 2841 C CA . GLU A 1 362 ? 2.24 -20.312 -32.125 1 98.12 362 GLU A CA 1
ATOM 2842 C C . GLU A 1 362 ? 3.701 -19.922 -32.312 1 98.12 362 GLU A C 1
ATOM 2844 O O . GLU A 1 362 ? 4.453 -20.625 -33 1 98.12 362 GLU A O 1
ATOM 2849 N N . ARG A 1 363 ? 4.035 -18.828 -31.766 1 98.12 363 ARG A N 1
ATOM 2850 C CA . ARG A 1 363 ? 5.41 -18.359 -31.859 1 98.12 363 ARG A CA 1
ATOM 2851 C C . ARG A 1 363 ? 6.363 -19.281 -31.109 1 98.12 363 ARG A C 1
ATOM 2853 O O . ARG A 1 363 ? 7.477 -19.531 -31.562 1 98.12 363 ARG A O 1
ATOM 2860 N N . LEU A 1 364 ? 5.953 -19.688 -29.953 1 98.25 364 LEU A N 1
ATOM 2861 C CA . LEU A 1 364 ? 6.742 -20.656 -29.203 1 98.25 364 LEU A CA 1
ATOM 2862 C C . LEU A 1 364 ? 6.949 -21.922 -30.016 1 98.25 364 LEU A C 1
AT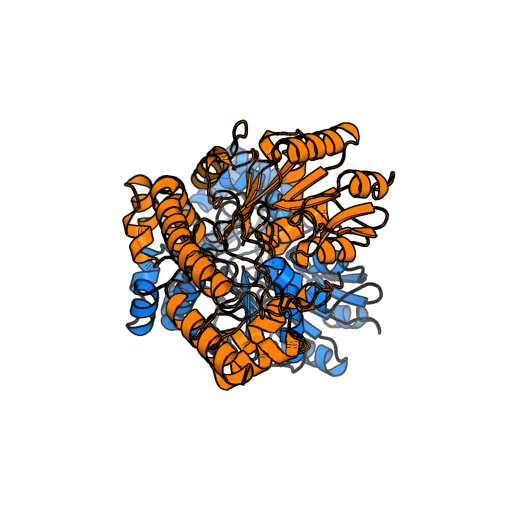OM 2864 O O . LEU A 1 364 ? 8.062 -22.453 -30.094 1 98.25 364 LEU A O 1
ATOM 2868 N N . GLU A 1 365 ? 5.918 -22.391 -30.625 1 98 365 GLU A N 1
ATOM 2869 C CA . GLU A 1 365 ? 6.004 -23.625 -31.406 1 98 365 GLU A CA 1
ATOM 2870 C C . GLU A 1 365 ? 6.945 -23.438 -32.594 1 98 365 GLU A C 1
ATOM 2872 O O . GLU A 1 365 ? 7.723 -24.344 -32.938 1 98 365 GLU A O 1
ATOM 2877 N N . ARG A 1 366 ? 6.809 -22.344 -33.219 1 97.62 366 ARG A N 1
ATOM 2878 C CA . ARG A 1 366 ? 7.715 -22.047 -34.344 1 97.62 366 ARG A CA 1
ATOM 2879 C C . ARG A 1 366 ? 9.172 -22.125 -33.875 1 97.62 366 ARG A C 1
ATOM 2881 O O . ARG A 1 366 ? 10.008 -22.719 -34.562 1 97.62 366 ARG A O 1
ATOM 2888 N N . TYR A 1 367 ? 9.477 -21.531 -32.844 1 97.75 367 TYR A N 1
ATOM 2889 C CA . TYR A 1 367 ? 10.828 -21.547 -32.281 1 97.75 367 TYR A CA 1
ATOM 2890 C C . TYR A 1 367 ? 11.289 -22.969 -31.984 1 97.75 367 TYR A C 1
ATOM 2892 O O . TYR A 1 367 ? 12.422 -23.344 -32.312 1 97.75 367 TYR A O 1
ATOM 2900 N N . VAL A 1 368 ? 10.383 -23.766 -31.359 1 97.5 368 VAL A N 1
ATOM 2901 C CA . VAL A 1 368 ? 10.695 -25.141 -30.969 1 97.5 368 VAL A CA 1
ATOM 2902 C C . VAL A 1 368 ? 10.984 -25.984 -32.219 1 97.5 368 VAL A C 1
ATOM 2904 O O . VAL A 1 368 ? 11.961 -26.734 -32.25 1 97.5 368 VAL A O 1
ATOM 2907 N N . VAL A 1 369 ? 10.195 -25.766 -33.25 1 96.62 369 VAL A N 1
ATOM 2908 C CA . VAL A 1 369 ? 10.344 -26.547 -34.469 1 96.62 369 VAL A CA 1
ATOM 2909 C C . VAL A 1 369 ? 11.617 -26.125 -35.188 1 96.62 369 VAL A C 1
ATOM 2911 O O . VAL A 1 369 ? 12.383 -26.969 -35.688 1 96.62 369 VAL A O 1
ATOM 2914 N N . ASP A 1 370 ? 11.852 -24.859 -35.156 1 95.69 370 ASP A N 1
ATOM 2915 C CA . ASP A 1 370 ? 13.008 -24.312 -35.875 1 95.69 370 ASP A CA 1
ATOM 2916 C C . ASP A 1 370 ? 14.312 -24.734 -35.188 1 95.69 370 ASP A C 1
ATOM 2918 O O . ASP A 1 370 ? 15.352 -24.844 -35.844 1 95.69 370 ASP A O 1
ATOM 2922 N N . THR A 1 371 ? 14.289 -24.891 -33.969 1 92.56 371 THR A N 1
ATOM 2923 C CA . THR A 1 371 ? 15.523 -25.156 -33.219 1 92.56 371 THR A CA 1
ATOM 2924 C C . THR A 1 371 ? 15.695 -26.656 -33 1 92.56 371 THR A C 1
ATOM 2926 O O . THR A 1 371 ? 16.703 -27.109 -32.438 1 92.56 371 THR A O 1
ATOM 2929 N N . SER A 1 372 ? 14.719 -27.484 -33.188 1 83.44 372 SER A N 1
ATOM 2930 C CA . SER A 1 372 ? 14.828 -28.938 -33.125 1 83.44 372 SER A CA 1
ATOM 2931 C C . SER A 1 372 ? 15.555 -29.484 -34.344 1 83.44 372 SER A C 1
ATOM 2933 O O . SER A 1 372 ? 16.016 -30.641 -34.312 1 83.44 372 SER A O 1
ATOM 2935 N N . ARG A 1 373 ? 15.656 -28.688 -35.469 1 64.75 373 ARG A N 1
ATOM 2936 C CA . ARG A 1 373 ? 16.406 -29.094 -36.656 1 64.75 373 ARG A CA 1
ATOM 2937 C C . ARG A 1 373 ? 17.891 -28.844 -36.469 1 64.75 373 ARG A C 1
ATOM 2939 O O . ARG A 1 373 ? 18.297 -27.859 -35.844 1 64.75 373 ARG A O 1
ATOM 2946 N N . MET B 1 1 ? 10.141 -6.414 11.75 1 83.06 1 MET B N 1
ATOM 2947 C CA . MET B 1 1 ? 10.328 -5.086 12.328 1 83.06 1 MET B CA 1
ATOM 2948 C C . MET B 1 1 ? 9.25 -4.793 13.375 1 83.06 1 MET B C 1
ATOM 2950 O O . MET B 1 1 ? 8.062 -4.875 13.078 1 83.06 1 MET B O 1
ATOM 2954 N N . ARG B 1 2 ? 9.594 -4.602 14.594 1 79 2 ARG B N 1
ATOM 2955 C CA . ARG B 1 2 ? 8.648 -4.215 15.633 1 79 2 ARG B CA 1
ATOM 2956 C C . ARG B 1 2 ? 8.5 -2.697 15.703 1 79 2 ARG B C 1
ATOM 2958 O O . ARG B 1 2 ? 9.5 -1.975 15.789 1 79 2 ARG B O 1
ATOM 2965 N N . ILE B 1 3 ? 7.301 -2.225 15.43 1 84.81 3 ILE B N 1
ATOM 2966 C CA . ILE B 1 3 ? 7.012 -0.794 15.43 1 84.81 3 ILE B CA 1
ATOM 2967 C C . ILE B 1 3 ? 5.797 -0.513 16.312 1 84.81 3 ILE B C 1
ATOM 2969 O O . ILE B 1 3 ? 4.816 -1.264 16.281 1 84.81 3 ILE B O 1
ATOM 2973 N N . PRO B 1 4 ? 5.805 0.562 17.188 1 87.5 4 PRO B N 1
ATOM 2974 C CA . PRO B 1 4 ? 4.66 0.851 18.062 1 87.5 4 PRO B CA 1
ATOM 2975 C C . PRO B 1 4 ? 3.414 1.26 17.281 1 87.5 4 PRO B C 1
ATOM 2977 O O . PRO B 1 4 ? 3.52 1.712 16.141 1 87.5 4 PRO B O 1
ATOM 2980 N N . ASP B 1 5 ? 2.316 1.085 17.938 1 85.12 5 ASP B N 1
ATOM 2981 C CA . ASP B 1 5 ? 1.062 1.51 17.328 1 85.12 5 ASP B CA 1
ATOM 2982 C C . ASP B 1 5 ? 1.084 3.004 17 1 85.12 5 ASP B C 1
ATOM 2984 O O . ASP B 1 5 ? 1.638 3.797 17.766 1 85.12 5 ASP B O 1
ATOM 2988 N N . PHE B 1 6 ? 0.554 3.297 15.898 1 85.31 6 PHE B N 1
ATOM 2989 C CA . PHE B 1 6 ? 0.415 4.688 15.477 1 85.31 6 PHE B CA 1
ATOM 2990 C C . PHE B 1 6 ? -0.679 5.387 16.266 1 85.31 6 PHE B C 1
ATOM 2992 O O . PHE B 1 6 ? -1.867 5.188 16.016 1 85.31 6 PHE B O 1
ATOM 2999 N N . LYS B 1 7 ? -0.313 6.254 17.156 1 82.12 7 LYS B N 1
ATOM 3000 C CA . LYS B 1 7 ? -1.229 6.84 18.125 1 82.12 7 LYS B CA 1
ATOM 3001 C C . LYS B 1 7 ? -2.33 7.637 17.438 1 82.12 7 LYS B C 1
ATOM 3003 O O . LYS B 1 7 ? -3.504 7.527 17.797 1 82.12 7 LYS B O 1
ATOM 3008 N N . LEU B 1 8 ? -1.938 8.406 16.484 1 81.19 8 LEU B N 1
ATOM 3009 C CA . LEU B 1 8 ? -2.889 9.234 15.75 1 81.19 8 LEU B CA 1
ATOM 3010 C C . LEU B 1 8 ? -3.951 8.367 15.078 1 81.19 8 LEU B C 1
ATOM 3012 O O . LEU B 1 8 ? -5.145 8.656 15.172 1 81.19 8 LEU B O 1
ATOM 3016 N N . GLU B 1 9 ? -3.527 7.312 14.492 1 79.62 9 GLU B N 1
ATOM 3017 C CA . GLU B 1 9 ? -4.461 6.461 13.766 1 79.62 9 GLU B CA 1
ATOM 3018 C C . GLU B 1 9 ? -5.355 5.676 14.719 1 79.62 9 GLU B C 1
ATOM 3020 O O . GLU B 1 9 ? -6.523 5.422 14.414 1 79.62 9 GLU B O 1
ATOM 3025 N N . ARG B 1 10 ? -4.816 5.305 15.844 1 79.38 10 ARG B N 1
ATOM 3026 C CA . ARG B 1 10 ? -5.625 4.645 16.859 1 79.38 10 ARG B CA 1
ATOM 3027 C C . ARG B 1 10 ? -6.707 5.578 17.391 1 79.38 10 ARG B C 1
ATOM 3029 O O . ARG B 1 10 ? -7.84 5.156 17.641 1 79.38 10 ARG B O 1
ATOM 3036 N N . TYR B 1 11 ? -6.281 6.809 17.516 1 80.69 11 TYR B N 1
ATOM 3037 C CA . TYR B 1 11 ? -7.23 7.82 17.969 1 80.69 11 TYR B CA 1
ATOM 3038 C C . TYR B 1 11 ? -8.375 7.977 16.969 1 80.69 11 TYR B C 1
ATOM 3040 O O . TYR B 1 11 ? -9.547 7.969 17.359 1 80.69 11 TYR B O 1
ATOM 3048 N N . PHE B 1 12 ? -8.055 8.039 15.719 1 79.56 12 PHE B N 1
ATOM 3049 C CA . PHE B 1 12 ? -9.055 8.227 14.68 1 79.56 12 PHE B CA 1
ATOM 3050 C C . PHE B 1 12 ? -9.93 6.988 14.539 1 79.56 12 PHE B C 1
ATOM 3052 O O . PHE B 1 12 ? -11.141 7.094 14.328 1 79.56 12 PHE B O 1
ATOM 3059 N N . ALA B 1 13 ? -9.352 5.906 14.609 1 72.94 13 ALA B N 1
ATOM 3060 C CA . ALA B 1 13 ? -10.102 4.66 14.492 1 72.94 13 ALA B CA 1
ATOM 3061 C C . ALA B 1 13 ? -11.172 4.562 15.578 1 72.94 13 ALA B C 1
ATOM 3063 O O . ALA B 1 13 ? -12.258 4.031 15.336 1 72.94 13 ALA B O 1
ATOM 3064 N N . ARG B 1 14 ? -10.922 5.18 16.688 1 72.31 14 ARG B N 1
ATOM 3065 C CA . ARG B 1 14 ? -11.836 5.094 17.828 1 72.31 14 ARG B CA 1
ATOM 3066 C C . ARG B 1 14 ? -12.961 6.109 17.703 1 72.31 14 ARG B C 1
ATOM 3068 O O . ARG B 1 14 ? -14.109 5.809 18.031 1 72.31 14 ARG B O 1
ATOM 3075 N N . TRP B 1 15 ? -12.609 7.227 17 1 77.38 15 TRP B N 1
ATOM 3076 C CA . TRP B 1 15 ? -13.547 8.312 17.281 1 77.38 15 TRP B CA 1
ATOM 3077 C C . TRP B 1 15 ? -14.07 8.922 15.984 1 77.38 15 TRP B C 1
ATOM 3079 O O . TRP B 1 15 ? -15.094 9.609 15.992 1 77.38 15 TRP B O 1
ATOM 3089 N N . GLU B 1 16 ? -13.383 8.68 14.922 1 73.56 16 GLU B N 1
ATOM 3090 C CA . GLU B 1 16 ? -13.656 9.398 13.688 1 73.56 16 GLU B CA 1
ATOM 3091 C C . GLU B 1 16 ? -15.078 9.133 13.195 1 73.56 16 GLU B C 1
ATOM 3093 O O . GLU B 1 16 ? -15.766 10.047 12.742 1 73.56 16 GLU B O 1
ATOM 3098 N N . PHE B 1 17 ? -15.492 7.953 13.422 1 69.62 17 PHE B N 1
ATOM 3099 C CA . PHE B 1 17 ? -16.812 7.613 12.898 1 69.62 17 PHE B CA 1
ATOM 3100 C C . PHE B 1 17 ? -17.875 7.773 13.969 1 69.62 17 PHE B C 1
ATOM 3102 O O . PHE B 1 17 ? -19.078 7.691 13.672 1 69.62 17 PHE B O 1
ATOM 3109 N N . ALA B 1 18 ? -17.438 8.141 15.094 1 73.88 18 ALA B N 1
ATOM 3110 C CA . ALA B 1 18 ? -18.375 8.328 16.203 1 73.88 18 ALA B CA 1
ATOM 3111 C C . ALA B 1 18 ? -18.703 9.805 16.406 1 73.88 18 ALA B C 1
ATOM 3113 O O . ALA B 1 18 ? -19.688 10.141 17.062 1 73.88 18 ALA B O 1
ATOM 3114 N N . ALA B 1 19 ? -17.875 10.664 15.812 1 83.31 19 ALA B N 1
ATOM 3115 C CA . ALA B 1 19 ? -18.062 12.102 15.977 1 83.31 19 ALA B CA 1
ATOM 3116 C C . ALA B 1 19 ? -18.594 12.734 14.703 1 83.31 19 ALA B C 1
ATOM 3118 O O . ALA B 1 19 ? -17.953 12.672 13.648 1 83.31 19 ALA B O 1
ATOM 3119 N N . PRO B 1 20 ? -19.703 13.414 14.859 1 85.62 20 PRO B N 1
ATOM 3120 C CA . PRO B 1 20 ? -20.312 14 13.664 1 85.62 20 PRO B CA 1
ATOM 3121 C C . PRO B 1 20 ? -19.516 15.164 13.094 1 85.62 20 PRO B C 1
ATOM 3123 O O . PRO B 1 20 ? -19.625 15.477 11.906 1 85.62 20 PRO B O 1
ATOM 3126 N N . TYR B 1 21 ? -18.688 15.844 13.945 1 94.44 21 TYR B N 1
ATOM 3127 C CA . TYR B 1 21 ? -17.922 17 13.492 1 94.44 21 TYR B CA 1
ATOM 3128 C C . TYR B 1 21 ? -16.422 16.766 13.68 1 94.44 21 TYR B C 1
ATOM 3130 O O . TYR B 1 21 ? -15.93 16.766 14.812 1 94.44 21 TYR B O 1
ATOM 3138 N N . LEU B 1 22 ? -15.75 16.625 12.539 1 93.88 22 LEU B N 1
ATOM 3139 C CA . LEU B 1 22 ? -14.305 16.453 12.57 1 93.88 22 LEU B CA 1
ATOM 3140 C C . LEU B 1 22 ? -13.586 17.781 12.43 1 93.88 22 LEU B C 1
ATOM 3142 O O . LEU B 1 22 ? -13.609 18.391 11.359 1 93.88 22 LEU B O 1
ATOM 3146 N N . LEU B 1 23 ? -12.969 18.219 13.492 1 96.94 23 LEU B N 1
ATOM 3147 C CA . LEU B 1 23 ? -12.273 19.5 13.484 1 96.94 23 LEU B CA 1
ATOM 3148 C C . LEU B 1 23 ? -10.773 19.312 13.664 1 96.94 23 LEU B C 1
ATOM 3150 O O . LEU B 1 23 ? -10.086 20.188 14.188 1 96.94 23 LEU B O 1
ATOM 3154 N N . CYS B 1 24 ? -10.297 18.078 13.289 1 95.88 24 CYS B N 1
ATOM 3155 C CA . CYS B 1 24 ? -8.875 17.797 13.484 1 95.88 24 CYS B CA 1
ATOM 3156 C C . CYS B 1 24 ? -8.266 17.156 12.25 1 95.88 24 CYS B C 1
ATOM 3158 O O . CYS B 1 24 ? -7.113 16.734 12.266 1 95.88 24 CYS B O 1
ATOM 3160 N N . SER B 1 25 ? -9.008 17.031 11.148 1 94.94 25 SER B N 1
ATOM 3161 C CA . SER B 1 25 ? -8.523 16.375 9.945 1 94.94 25 SER B CA 1
ATOM 3162 C C . SER B 1 25 ? -7.309 17.078 9.367 1 94.94 25 SER B C 1
ATOM 3164 O O . SER B 1 25 ? -7.234 18.312 9.391 1 94.94 25 SER B O 1
ATOM 3166 N N . SER B 1 26 ? -6.438 16.266 8.828 1 96.44 26 SER B N 1
ATOM 3167 C CA . SER B 1 26 ? -5.195 16.844 8.32 1 96.44 26 SER B CA 1
ATOM 3168 C C . SER B 1 26 ? -5.301 17.156 6.832 1 96.44 26 SER B C 1
ATOM 3170 O O . SER B 1 26 ? -4.469 17.875 6.285 1 96.44 26 SER B O 1
ATOM 3172 N N . ASP B 1 27 ? -6.309 16.594 6.176 1 96.94 27 ASP B N 1
ATOM 3173 C CA . ASP B 1 27 ? -6.43 16.703 4.723 1 96.94 27 ASP B CA 1
ATOM 3174 C C . ASP B 1 27 ? -7.512 17.719 4.344 1 96.94 27 ASP B C 1
ATOM 3176 O O . ASP B 1 27 ? -8.289 18.156 5.195 1 96.94 27 ASP B O 1
ATOM 3180 N N . ILE B 1 28 ? -7.461 18.141 3.088 1 97.88 28 ILE B N 1
ATOM 3181 C CA . ILE B 1 28 ? -8.547 18.891 2.48 1 97.88 28 ILE B CA 1
ATOM 3182 C C . ILE B 1 28 ? -9.719 17.969 2.162 1 97.88 28 ILE B C 1
ATOM 3184 O O . ILE B 1 28 ? -9.516 16.828 1.727 1 97.88 28 ILE B O 1
ATOM 3188 N N . GLU B 1 29 ? -10.914 18.484 2.391 1 97.38 29 GLU B N 1
ATOM 3189 C CA . GLU B 1 29 ? -12.102 17.703 2.07 1 97.38 29 GLU B CA 1
ATOM 3190 C C . GLU B 1 29 ? -11.992 17.078 0.677 1 97.38 29 GLU B C 1
ATOM 3192 O O . GLU B 1 29 ? -11.625 17.766 -0.283 1 97.38 29 GLU B O 1
ATOM 3197 N N . GLY B 1 30 ? -12.281 15.828 0.567 1 98.19 30 GLY B N 1
ATOM 3198 C CA . GLY B 1 30 ? -12.086 15.078 -0.663 1 98.19 30 GLY B CA 1
ATOM 3199 C C . GLY B 1 30 ? -13.016 15.516 -1.782 1 98.19 30 GLY B C 1
ATOM 3200 O O . GLY B 1 30 ? -14.172 15.867 -1.537 1 98.19 30 GLY B O 1
ATOM 3201 N N . TRP B 1 31 ? -12.531 15.469 -2.982 1 98.56 31 TRP B N 1
ATOM 3202 C CA . TRP B 1 31 ? -13.328 15.719 -4.18 1 98.56 31 TRP B CA 1
ATOM 3203 C C . TRP B 1 31 ? -14.391 14.648 -4.355 1 98.56 31 TRP B C 1
ATOM 3205 O O . TRP B 1 31 ? -14.172 13.477 -4.031 1 98.56 31 TRP B O 1
ATOM 3215 N N . ARG B 1 32 ? -15.586 15.094 -4.867 1 98.44 32 ARG B N 1
ATOM 3216 C CA . ARG B 1 32 ? -16.422 14.102 -5.52 1 98.44 32 ARG B CA 1
ATOM 3217 C C . ARG B 1 32 ? -15.773 13.586 -6.801 1 98.44 32 ARG B C 1
ATOM 3219 O O . ARG B 1 32 ? -15.289 14.375 -7.613 1 98.44 32 ARG B O 1
ATOM 3226 N N . MET B 1 33 ? -15.75 12.258 -6.984 1 98.81 33 MET B N 1
ATOM 3227 C CA . MET B 1 33 ? -15.078 11.688 -8.148 1 98.81 33 MET B CA 1
ATOM 3228 C C . MET B 1 33 ? -15.656 12.258 -9.445 1 98.81 33 MET B C 1
ATOM 3230 O O . MET B 1 33 ? -14.906 12.602 -10.367 1 98.81 33 MET B O 1
ATOM 3234 N N . ALA B 1 34 ? -16.984 12.422 -9.492 1 98.56 34 ALA B N 1
ATOM 3235 C CA . ALA B 1 34 ? -17.656 12.938 -10.688 1 98.56 34 ALA B CA 1
ATOM 3236 C C . ALA B 1 34 ? -17.156 14.344 -11.016 1 98.56 34 ALA B C 1
ATOM 3238 O O . ALA B 1 34 ? -17 14.695 -12.188 1 98.56 34 ALA B O 1
ATOM 3239 N N . ASP B 1 35 ? -16.953 15.172 -10 1 98.75 35 ASP B N 1
ATOM 3240 C CA . ASP B 1 35 ? -16.5 16.531 -10.203 1 98.75 35 ASP B CA 1
ATOM 3241 C C . ASP B 1 35 ? -15.062 16.562 -10.727 1 98.75 35 ASP B C 1
ATOM 3243 O O . ASP B 1 35 ? -14.719 17.391 -11.57 1 98.75 35 ASP B O 1
ATOM 3247 N N . LEU B 1 36 ? -14.211 15.695 -10.211 1 98.81 36 LEU B N 1
ATOM 3248 C CA . LEU B 1 36 ? -12.844 15.602 -10.711 1 98.81 36 LEU B CA 1
ATOM 3249 C C . LEU B 1 36 ? -12.828 15.141 -12.164 1 98.81 36 LEU B C 1
ATOM 3251 O O . LEU B 1 36 ? -12.094 15.695 -12.984 1 98.81 36 LEU B O 1
ATOM 3255 N N . LEU B 1 37 ? -13.648 14.102 -12.461 1 98.75 37 LEU B N 1
ATOM 3256 C CA . LEU B 1 37 ? -13.719 13.555 -13.812 1 98.75 37 LEU B CA 1
ATOM 3257 C C . LEU B 1 37 ? -14.156 14.617 -14.812 1 98.75 37 LEU B C 1
ATOM 3259 O O . LEU B 1 37 ? -13.758 14.586 -15.977 1 98.75 37 LEU B O 1
ATOM 3263 N N . ALA B 1 38 ? -14.953 15.57 -14.352 1 98.75 38 ALA B N 1
ATOM 3264 C CA . ALA B 1 38 ? -15.438 16.641 -15.203 1 98.75 38 ALA B CA 1
ATOM 3265 C C . ALA B 1 38 ? -14.297 17.547 -15.656 1 98.75 38 ALA B C 1
ATOM 3267 O O . ALA B 1 38 ? -14.438 18.312 -16.625 1 98.75 38 ALA B O 1
ATOM 3268 N N . LEU B 1 39 ? -13.102 17.469 -15 1 98.75 39 LEU B N 1
ATOM 3269 C CA . LEU B 1 39 ? -11.953 18.297 -15.344 1 98.75 39 LEU B CA 1
ATOM 3270 C C . LEU B 1 39 ? -11.094 17.625 -16.406 1 98.75 39 LEU B C 1
ATOM 3272 O O . LEU B 1 39 ? -10.148 18.234 -16.922 1 98.75 39 LEU B O 1
ATOM 3276 N N . ALA B 1 40 ? -11.383 16.406 -16.781 1 98.75 40 ALA B N 1
ATOM 3277 C CA . ALA B 1 40 ? -10.539 15.617 -17.672 1 98.75 40 ALA B CA 1
ATOM 3278 C C . ALA B 1 40 ? -10.516 16.203 -19.078 1 98.75 40 ALA B C 1
ATOM 3280 O O . ALA B 1 40 ? -11.562 16.531 -19.641 1 98.75 40 ALA B O 1
ATOM 3281 N N . GLY B 1 41 ? -9.297 16.344 -19.625 1 98.5 41 GLY B N 1
ATOM 3282 C CA . GLY B 1 41 ? -9.156 16.625 -21.047 1 98.5 41 GLY B CA 1
ATOM 3283 C C . GLY B 1 41 ? -9.336 15.391 -21.906 1 98.5 41 GLY B C 1
ATOM 3284 O O . GLY B 1 41 ? -9.648 14.312 -21.422 1 98.5 41 GLY B O 1
ATOM 3285 N N . PRO B 1 42 ? -9.148 15.508 -23.219 1 98.31 42 PRO B N 1
ATOM 3286 C CA . PRO B 1 42 ? -9.398 14.406 -24.156 1 98.31 42 PRO B CA 1
ATOM 3287 C C . PRO B 1 42 ? -8.516 13.188 -23.891 1 98.31 42 PRO B C 1
ATOM 3289 O O . PRO B 1 42 ? -8.992 12.055 -23.922 1 98.31 42 PRO B O 1
ATOM 3292 N N . ASP B 1 43 ? -7.262 13.406 -23.609 1 98.5 43 ASP B N 1
ATOM 3293 C CA . ASP B 1 43 ? -6.34 12.297 -23.375 1 98.5 43 ASP B CA 1
ATOM 3294 C C . ASP B 1 43 ? -6.727 11.539 -22.109 1 98.5 43 ASP B C 1
ATOM 3296 O O . ASP B 1 43 ? -6.797 10.305 -22.109 1 98.5 43 ASP B O 1
ATOM 3300 N N . GLU B 1 44 ? -6.973 12.312 -20.984 1 98.38 44 GLU B N 1
ATOM 3301 C CA . GLU B 1 44 ? -7.34 11.688 -19.719 1 98.38 44 GLU B CA 1
ATOM 3302 C C . GLU B 1 44 ? -8.664 10.938 -19.844 1 98.38 44 GLU B C 1
ATOM 3304 O O . GLU B 1 44 ? -8.82 9.859 -19.281 1 98.38 44 GLU B O 1
ATOM 3309 N N . ARG B 1 45 ? -9.609 11.547 -20.578 1 98.31 45 ARG B N 1
ATOM 3310 C CA . ARG B 1 45 ? -10.898 10.906 -20.781 1 98.31 45 ARG B CA 1
ATOM 3311 C C . ARG B 1 45 ? -10.742 9.586 -21.531 1 98.31 45 ARG B C 1
ATOM 3313 O O . ARG B 1 45 ? -11.375 8.586 -21.156 1 98.31 45 ARG B O 1
ATOM 3320 N N . ALA B 1 46 ? -9.953 9.586 -22.547 1 98.62 46 ALA B N 1
ATOM 3321 C CA . ALA B 1 46 ? -9.695 8.359 -23.312 1 98.62 46 ALA B CA 1
ATOM 3322 C C . ALA B 1 46 ? -9.055 7.289 -22.438 1 98.62 46 ALA B C 1
ATOM 3324 O O . ALA B 1 46 ? -9.414 6.113 -22.516 1 98.62 46 ALA B O 1
ATOM 3325 N N . ARG B 1 47 ? -8.125 7.668 -21.609 1 98.5 47 ARG B N 1
ATOM 3326 C CA . ARG B 1 47 ? -7.477 6.742 -20.688 1 98.5 47 ARG B CA 1
ATOM 3327 C C . ARG B 1 47 ? -8.484 6.164 -19.703 1 98.5 47 ARG B C 1
ATOM 3329 O O . ARG B 1 47 ? -8.445 4.969 -19.391 1 98.5 47 ARG B O 1
ATOM 3336 N N . TRP B 1 48 ? -9.336 7.059 -19.203 1 98.69 48 TRP B N 1
ATOM 3337 C CA . TRP B 1 48 ? -10.32 6.648 -18.203 1 98.69 48 TRP B CA 1
ATOM 3338 C C . TRP B 1 48 ? -11.328 5.68 -18.812 1 98.69 48 TRP B C 1
ATOM 3340 O O . TRP B 1 48 ? -11.594 4.617 -18.234 1 98.69 48 TRP B O 1
ATOM 3350 N N . GLU B 1 49 ? -11.844 6.004 -19.938 1 98.25 49 GLU B N 1
ATOM 3351 C CA . GLU B 1 49 ? -12.875 5.207 -20.594 1 98.25 49 GLU B CA 1
ATOM 3352 C C . GLU B 1 49 ? -12.305 3.895 -21.125 1 98.25 49 GLU B C 1
ATOM 3354 O O . GLU B 1 49 ? -13.016 2.893 -21.219 1 98.25 49 GLU B O 1
ATOM 3359 N N . GLY B 1 50 ? -11.023 3.854 -21.5 1 98.44 50 GLY B N 1
ATOM 3360 C CA . GLY B 1 50 ? -10.375 2.668 -22.031 1 98.44 50 GLY B CA 1
ATOM 3361 C C . GLY B 1 50 ? -9.57 1.904 -21 1 98.44 50 GLY B C 1
ATOM 3362 O O . GLY B 1 50 ? -8.836 0.975 -21.344 1 98.44 50 GLY B O 1
ATOM 3363 N N . LEU B 1 51 ? -9.766 2.223 -19.75 1 98.69 51 LEU B N 1
ATOM 3364 C CA . LEU B 1 51 ? -8.898 1.71 -18.688 1 98.69 51 LEU B CA 1
ATOM 3365 C C . LEU B 1 51 ? -9.086 0.206 -18.531 1 98.69 51 LEU B C 1
ATOM 3367 O O . LEU B 1 51 ? -10.211 -0.285 -18.469 1 98.69 51 LEU B O 1
ATOM 3371 N N . THR B 1 52 ? -7.965 -0.534 -18.516 1 98.06 52 THR B N 1
ATOM 3372 C CA . THR B 1 52 ? -7.941 -1.945 -18.141 1 98.06 52 THR B CA 1
ATOM 3373 C C . THR B 1 52 ? -7.441 -2.127 -16.719 1 98.06 52 THR B C 1
ATOM 3375 O O . THR B 1 52 ? -6.551 -1.4 -16.266 1 98.06 52 THR B O 1
ATOM 3378 N N . LEU B 1 53 ? -8.016 -3.041 -16.062 1 98.5 53 LEU B N 1
ATOM 3379 C CA . LEU B 1 53 ? -7.762 -3.215 -14.641 1 98.5 53 LEU B CA 1
ATOM 3380 C C . LEU B 1 53 ? -6.758 -4.336 -14.398 1 98.5 53 LEU B C 1
ATOM 3382 O O . LEU B 1 53 ? -6.93 -5.148 -13.492 1 98.5 53 LEU B O 1
ATOM 3386 N N . GLY B 1 54 ? -5.684 -4.473 -15.258 1 97 54 GLY B N 1
ATOM 3387 C CA . GLY B 1 54 ? -4.496 -5.273 -15.008 1 97 54 GLY B CA 1
ATOM 3388 C C . GLY B 1 54 ? -3.428 -4.531 -14.227 1 97 54 GLY B C 1
ATOM 3389 O O . GLY B 1 54 ? -3.621 -3.373 -13.852 1 97 54 GLY B O 1
ATOM 3390 N N . TYR B 1 55 ? -2.338 -5.168 -13.93 1 94.75 55 TYR B N 1
ATOM 3391 C CA . TYR B 1 55 ? -1.223 -4.535 -13.234 1 94.75 55 TYR B CA 1
ATOM 3392 C C . TYR B 1 55 ? -0.771 -3.275 -13.969 1 94.75 55 TYR B C 1
ATOM 3394 O O . TYR B 1 55 ? -0.817 -3.215 -15.203 1 94.75 55 TYR B O 1
ATOM 3402 N N . THR B 1 56 ? -0.355 -2.314 -13.219 1 95.44 56 THR B N 1
ATOM 3403 C CA . THR B 1 56 ? 0.261 -1.115 -13.773 1 95.44 56 THR B CA 1
ATOM 3404 C C . THR B 1 56 ? 1.782 -1.202 -13.695 1 95.44 56 THR B C 1
ATOM 3406 O O . THR B 1 56 ? 2.328 -2.182 -13.188 1 95.44 56 THR B O 1
ATOM 3409 N N . GLU B 1 57 ? 2.418 -0.222 -14.312 1 94 57 GLU B N 1
ATOM 3410 C CA . GLU B 1 57 ? 3.869 -0.16 -14.164 1 94 57 GLU B CA 1
ATOM 3411 C C . GLU B 1 57 ? 4.266 0.08 -12.703 1 94 57 GLU B C 1
ATOM 3413 O O . GLU B 1 57 ? 3.689 0.937 -12.031 1 94 57 GLU B O 1
ATOM 3418 N N . SER B 1 58 ? 5.246 -0.635 -12.258 1 94.56 58 SER B N 1
ATOM 3419 C CA . SER B 1 58 ? 5.672 -0.575 -10.859 1 94.56 58 SER B CA 1
ATOM 3420 C C . SER B 1 58 ? 6.113 0.833 -10.477 1 94.56 58 SER B C 1
ATOM 3422 O O . SER B 1 58 ? 5.934 1.256 -9.336 1 94.56 58 SER B O 1
ATOM 3424 N N . THR B 1 59 ? 6.711 1.591 -11.453 1 95.88 59 THR B N 1
ATOM 3425 C CA . THR B 1 59 ? 7.219 2.924 -11.148 1 95.88 59 THR B CA 1
ATOM 3426 C C . THR B 1 59 ? 6.094 3.953 -11.18 1 95.88 59 THR B C 1
ATOM 3428 O O . THR B 1 59 ? 6.246 5.062 -10.672 1 95.88 59 THR B O 1
ATOM 3431 N N . GLY B 1 60 ? 5.012 3.625 -11.836 1 97 60 GLY B N 1
ATOM 3432 C CA . GLY B 1 60 ? 3.891 4.527 -12.039 1 97 60 GLY B CA 1
ATOM 3433 C C . GLY B 1 60 ? 3.58 4.766 -13.508 1 97 60 GLY B C 1
ATOM 3434 O O . GLY B 1 60 ? 4.434 4.562 -14.367 1 97 60 GLY B O 1
ATOM 3435 N N . LEU B 1 61 ? 2.357 5.156 -13.805 1 97.94 61 LEU B N 1
ATOM 3436 C CA . LEU B 1 61 ? 1.941 5.551 -15.141 1 97.94 61 LEU B CA 1
ATOM 3437 C C . LEU B 1 61 ? 2.879 6.605 -15.719 1 97.94 61 LEU B C 1
ATOM 3439 O O . LEU B 1 61 ? 3.113 7.641 -15.094 1 97.94 61 LEU B O 1
ATOM 3443 N N . PRO B 1 62 ? 3.471 6.34 -16.875 1 97.69 62 PRO B N 1
ATOM 3444 C CA . PRO B 1 62 ? 4.457 7.266 -17.438 1 97.69 62 PRO B CA 1
ATOM 3445 C C . PRO B 1 62 ? 3.934 8.703 -17.531 1 97.69 62 PRO B C 1
ATOM 3447 O O . PRO B 1 62 ? 4.617 9.641 -17.109 1 97.69 62 PRO B O 1
ATOM 3450 N N . ALA B 1 63 ? 2.734 8.883 -17.984 1 98.69 63 ALA B N 1
ATOM 3451 C CA . ALA B 1 63 ? 2.154 10.219 -18.094 1 98.69 63 ALA B CA 1
ATOM 3452 C C . ALA B 1 63 ? 2.016 10.867 -16.719 1 98.69 63 ALA B C 1
ATOM 3454 O O . ALA B 1 63 ? 2.172 12.078 -16.578 1 98.69 63 ALA B O 1
ATOM 3455 N N . LEU B 1 64 ? 1.711 10.07 -15.727 1 98.88 64 LEU B N 1
ATOM 3456 C CA . LEU B 1 64 ? 1.609 10.578 -14.359 1 98.88 64 LEU B CA 1
ATOM 3457 C C . LEU B 1 64 ? 2.975 11.016 -13.844 1 98.88 64 LEU B C 1
ATOM 3459 O O . LEU B 1 64 ? 3.096 12.078 -13.227 1 98.88 64 LEU B O 1
ATOM 3463 N N . ARG B 1 65 ? 3.996 10.203 -14.062 1 98.81 65 ARG B N 1
ATOM 3464 C CA . ARG B 1 65 ? 5.352 10.539 -13.633 1 98.81 65 ARG B CA 1
ATOM 3465 C C . ARG B 1 65 ? 5.832 11.828 -14.289 1 98.81 65 ARG B C 1
ATOM 3467 O O . ARG B 1 65 ? 6.555 12.609 -13.672 1 98.81 65 ARG B O 1
ATOM 3474 N N . GLU B 1 66 ? 5.406 12.016 -15.531 1 98.81 66 GLU B N 1
ATOM 3475 C CA . GLU B 1 66 ? 5.738 13.258 -16.219 1 98.81 66 GLU B CA 1
ATOM 3476 C C . GLU B 1 66 ? 5.125 14.461 -15.516 1 98.81 66 GLU B C 1
ATOM 3478 O O . GLU B 1 66 ? 5.801 15.469 -15.297 1 98.81 66 GLU B O 1
ATOM 3483 N N . GLU B 1 67 ? 3.859 14.367 -15.188 1 98.88 67 GLU B N 1
ATOM 3484 C CA . GLU B 1 67 ? 3.18 15.477 -14.523 1 98.88 67 GLU B CA 1
ATOM 3485 C C . GLU B 1 67 ? 3.75 15.719 -13.125 1 98.88 67 GLU B C 1
ATOM 3487 O O . GLU B 1 67 ? 3.848 16.859 -12.68 1 98.88 67 GLU B O 1
ATOM 3492 N N . ILE B 1 68 ? 4.121 14.648 -12.414 1 98.94 68 ILE B N 1
ATOM 3493 C CA . ILE B 1 68 ? 4.727 14.805 -11.102 1 98.94 68 ILE B CA 1
ATOM 3494 C C . ILE B 1 68 ? 6.09 15.469 -11.227 1 98.94 68 ILE B C 1
ATOM 3496 O O . ILE B 1 68 ? 6.414 16.391 -10.477 1 98.94 68 ILE B O 1
ATOM 3500 N N . ALA B 1 69 ? 6.887 15.008 -12.18 1 98.88 69 ALA B N 1
ATOM 3501 C CA . ALA B 1 69 ? 8.211 15.578 -12.383 1 98.88 69 ALA B CA 1
ATOM 3502 C C . ALA B 1 69 ? 8.125 17.078 -12.656 1 98.88 69 ALA B C 1
ATOM 3504 O O . ALA B 1 69 ? 9.008 17.844 -12.25 1 98.88 69 ALA B O 1
ATOM 3505 N N . ALA B 1 70 ? 7.09 17.5 -13.289 1 98.62 70 ALA B N 1
ATOM 3506 C CA . ALA B 1 70 ? 6.902 18.906 -13.641 1 98.62 70 ALA B CA 1
ATOM 3507 C C . ALA B 1 70 ? 6.75 19.766 -12.391 1 98.62 70 ALA B C 1
ATOM 3509 O O . ALA B 1 70 ? 6.93 21 -12.438 1 98.62 70 ALA B O 1
ATOM 3510 N N . LEU B 1 71 ? 6.43 19.219 -11.266 1 98.44 71 LEU B N 1
ATOM 3511 C CA . LEU B 1 71 ? 6.344 19.953 -10.008 1 98.44 71 LEU B CA 1
ATOM 3512 C C . LEU B 1 71 ? 7.73 20.25 -9.453 1 98.44 71 LEU B C 1
ATOM 3514 O O . LEU B 1 71 ? 7.879 21.062 -8.539 1 98.44 71 LEU B O 1
ATOM 3518 N N . TYR B 1 72 ? 8.734 19.609 -9.969 1 98.56 72 TYR B N 1
ATOM 3519 C CA . TYR B 1 72 ? 10.094 19.672 -9.453 1 98.56 72 TYR B CA 1
ATOM 3520 C C . TYR B 1 72 ? 11.062 20.172 -10.516 1 98.56 72 TYR B C 1
ATOM 3522 O O . TYR B 1 72 ? 11.695 19.375 -11.211 1 98.56 72 TYR B O 1
ATOM 3530 N N . PRO B 1 73 ? 11.297 21.5 -10.547 1 97.88 73 PRO B N 1
ATOM 3531 C CA . PRO B 1 73 ? 12.195 22.047 -11.562 1 97.88 73 PRO B CA 1
ATOM 3532 C C . PRO B 1 73 ? 13.547 21.328 -11.609 1 97.88 73 PRO B C 1
ATOM 3534 O O . PRO B 1 73 ? 14.188 21.156 -10.57 1 97.88 73 PRO B O 1
ATOM 3537 N N . GLY B 1 74 ? 13.852 20.859 -12.828 1 97.75 74 GLY B N 1
ATOM 3538 C CA . GLY B 1 74 ? 15.156 20.234 -13.031 1 97.75 74 GLY B CA 1
ATOM 3539 C C . GLY B 1 74 ? 15.102 18.719 -12.969 1 97.75 74 GLY B C 1
ATOM 3540 O O . GLY B 1 74 ? 16.094 18.047 -13.258 1 97.75 74 GLY B O 1
ATOM 3541 N N . LEU B 1 75 ? 13.984 18.188 -12.617 1 98.38 75 LEU B N 1
ATOM 3542 C CA . LEU B 1 75 ? 13.883 16.734 -12.547 1 98.38 75 LEU B CA 1
ATOM 3543 C C . LEU B 1 75 ? 13.164 16.172 -13.773 1 98.38 75 LEU B C 1
ATOM 3545 O O . LEU B 1 75 ? 12.375 16.875 -14.398 1 98.38 75 LEU B O 1
ATOM 3549 N N . SER B 1 76 ? 13.531 14.953 -14.141 1 98.56 76 SER B N 1
ATOM 3550 C CA . SER B 1 76 ? 12.867 14.188 -15.188 1 98.56 76 SER B CA 1
ATOM 3551 C C . SER B 1 76 ? 11.969 13.102 -14.602 1 98.56 76 SER B C 1
ATOM 3553 O O . SER B 1 76 ? 12.039 12.828 -13.398 1 98.56 76 SER B O 1
ATOM 3555 N N . PRO B 1 77 ? 11.094 12.516 -15.414 1 98.56 77 PRO B N 1
ATOM 3556 C CA . PRO B 1 77 ? 10.203 11.469 -14.922 1 98.56 77 PRO B CA 1
ATOM 3557 C C . PRO B 1 77 ? 10.961 10.297 -14.297 1 98.56 77 PRO B C 1
ATOM 3559 O O . PRO B 1 77 ? 10.461 9.641 -13.383 1 98.56 77 PRO B O 1
ATOM 3562 N N . GLU B 1 78 ? 12.188 10.016 -14.75 1 97.94 78 GLU B N 1
ATOM 3563 C CA . GLU B 1 78 ? 12.984 8.922 -14.211 1 97.94 78 GLU B CA 1
ATOM 3564 C C . GLU B 1 78 ? 13.391 9.188 -12.766 1 97.94 78 GLU B C 1
ATOM 3566 O O . GLU B 1 78 ? 13.797 8.266 -12.047 1 97.94 78 GLU B O 1
ATOM 3571 N N . GLN B 1 79 ? 13.227 10.414 -12.352 1 98.81 79 GLN B N 1
ATOM 3572 C CA . GLN B 1 79 ? 13.609 10.836 -11.008 1 98.81 79 GLN B CA 1
ATOM 3573 C C . GLN B 1 79 ? 12.391 10.953 -10.102 1 98.81 79 GLN B C 1
ATOM 3575 O O . GLN B 1 79 ? 12.422 11.68 -9.102 1 98.81 79 GLN B O 1
ATOM 3580 N N . VAL B 1 80 ? 11.328 10.266 -10.531 1 98.88 80 VAL B N 1
ATOM 3581 C CA . VAL B 1 80 ? 10.094 10.18 -9.758 1 98.88 80 VAL B CA 1
ATOM 3582 C C . VAL B 1 80 ? 9.68 8.719 -9.609 1 98.88 80 VAL B C 1
ATOM 3584 O O . VAL B 1 80 ? 9.664 7.961 -10.578 1 98.88 80 VAL B O 1
ATOM 3587 N N . LEU B 1 81 ? 9.383 8.266 -8.398 1 98.88 81 LEU B N 1
ATOM 3588 C CA . LEU B 1 81 ? 8.828 6.953 -8.102 1 98.88 81 LEU B CA 1
ATOM 3589 C C . LEU B 1 81 ? 7.523 7.074 -7.32 1 98.88 81 LEU B C 1
ATOM 3591 O O . LEU B 1 81 ? 7.477 7.738 -6.281 1 98.88 81 LEU B O 1
ATOM 3595 N N . THR B 1 82 ? 6.449 6.477 -7.867 1 98.88 82 THR B N 1
ATOM 3596 C CA . THR B 1 82 ? 5.152 6.609 -7.215 1 98.88 82 THR B CA 1
ATOM 3597 C C . THR B 1 82 ? 4.922 5.465 -6.23 1 98.88 82 THR B C 1
ATOM 3599 O O . THR B 1 82 ? 5.551 4.41 -6.34 1 98.88 82 THR B O 1
ATOM 3602 N N . PHE B 1 83 ? 4.074 5.699 -5.262 1 98.81 83 PHE B N 1
ATOM 3603 C CA . PHE B 1 83 ? 3.738 4.766 -4.191 1 98.81 83 PHE B CA 1
ATOM 3604 C C . PHE B 1 83 ? 2.256 4.848 -3.846 1 98.81 83 PHE B C 1
ATOM 3606 O O . PHE B 1 83 ? 1.558 5.758 -4.297 1 98.81 83 PHE B O 1
ATOM 3613 N N . ALA B 1 84 ? 1.791 3.852 -3.057 1 98.56 84 ALA B N 1
ATOM 3614 C CA . ALA B 1 84 ? 0.442 3.885 -2.5 1 98.56 84 ALA B CA 1
ATOM 3615 C C . ALA B 1 84 ? 0.359 4.848 -1.319 1 98.56 84 ALA B C 1
ATOM 3617 O O . ALA B 1 84 ? 0.116 4.43 -0.185 1 98.56 84 ALA B O 1
ATOM 3618 N N . GLY B 1 85 ? 0.5 6.141 -1.614 1 98.38 85 GLY B N 1
ATOM 3619 C CA . GLY B 1 85 ? 0.5 7.191 -0.61 1 98.38 85 GLY B CA 1
ATOM 3620 C C . GLY B 1 85 ? 1.892 7.559 -0.126 1 98.38 85 GLY B C 1
ATOM 3621 O O . GLY B 1 85 ? 2.857 6.844 -0.409 1 98.38 85 GLY B O 1
ATOM 3622 N N . ALA B 1 86 ? 1.978 8.672 0.612 1 98.56 86 ALA B N 1
ATOM 3623 C CA . ALA B 1 86 ? 3.25 9.141 1.159 1 98.56 86 ALA B CA 1
ATOM 3624 C C . ALA B 1 86 ? 3.75 8.203 2.256 1 98.56 86 ALA B C 1
ATOM 3626 O O . ALA B 1 86 ? 4.957 8.047 2.445 1 98.56 86 ALA B O 1
ATOM 3627 N N . GLU B 1 87 ? 2.826 7.574 2.943 1 97.81 87 GLU B N 1
ATOM 3628 C CA . GLU B 1 87 ? 3.184 6.672 4.035 1 97.81 87 GLU B CA 1
ATOM 3629 C C . GLU B 1 87 ? 4.07 5.531 3.541 1 97.81 87 GLU B C 1
ATOM 3631 O O . GLU B 1 87 ? 5.102 5.23 4.148 1 97.81 87 GLU B O 1
ATOM 3636 N N . GLU B 1 88 ? 3.684 4.945 2.418 1 98.69 88 GLU B N 1
ATOM 3637 C CA . GLU B 1 88 ? 4.492 3.861 1.868 1 98.69 88 GLU B CA 1
ATOM 3638 C C . GLU B 1 88 ? 5.855 4.367 1.404 1 98.69 88 GLU B C 1
ATOM 3640 O O . GLU B 1 88 ? 6.871 3.693 1.595 1 98.69 88 GLU B O 1
ATOM 3645 N N . ALA B 1 89 ? 5.867 5.523 0.761 1 98.88 89 ALA B N 1
ATOM 3646 C CA . ALA B 1 89 ? 7.117 6.109 0.282 1 98.88 89 ALA B CA 1
ATOM 3647 C C . ALA B 1 89 ? 8.102 6.309 1.429 1 98.88 89 ALA B C 1
ATOM 3649 O O . ALA B 1 89 ? 9.281 5.953 1.313 1 98.88 89 ALA B O 1
ATOM 3650 N N . LEU B 1 90 ? 7.598 6.871 2.523 1 98.75 90 LEU B N 1
ATOM 3651 C CA . LEU B 1 90 ? 8.414 7.102 3.711 1 98.75 90 LEU B CA 1
ATOM 3652 C C . LEU B 1 90 ? 8.922 5.785 4.285 1 98.75 90 LEU B C 1
ATOM 3654 O O . LEU B 1 90 ? 10.109 5.648 4.586 1 98.75 90 LEU B O 1
ATOM 3658 N N . PHE B 1 91 ? 8.023 4.801 4.43 1 98.75 91 PHE B N 1
ATOM 3659 C CA . PHE B 1 91 ? 8.352 3.496 4.988 1 98.75 91 PHE B CA 1
ATOM 3660 C C . PHE B 1 91 ? 9.469 2.834 4.188 1 98.75 91 PHE B C 1
ATOM 3662 O O . PHE B 1 91 ? 10.453 2.367 4.758 1 98.75 91 PHE B O 1
ATOM 3669 N N . VAL B 1 92 ? 9.328 2.844 2.857 1 98.69 92 VAL B N 1
ATOM 3670 C CA . VAL B 1 92 ? 10.273 2.195 1.95 1 98.69 92 VAL B CA 1
ATOM 3671 C C . VAL B 1 92 ? 11.609 2.932 1.981 1 98.69 92 VAL B C 1
ATOM 3673 O O . VAL B 1 92 ? 12.656 2.314 2.176 1 98.69 92 VAL B O 1
ATOM 3676 N N . LEU B 1 93 ? 11.602 4.234 1.846 1 98.81 93 LEU B N 1
ATOM 3677 C CA . LEU B 1 93 ? 12.828 5.023 1.776 1 98.81 93 LEU B CA 1
ATOM 3678 C C . LEU B 1 93 ? 13.656 4.84 3.041 1 98.81 93 LEU B C 1
ATOM 3680 O O . LEU B 1 93 ? 14.875 4.629 2.965 1 98.81 93 LEU B O 1
ATOM 3684 N N . VAL B 1 94 ? 13.008 4.965 4.168 1 98.62 94 VAL B N 1
ATOM 3685 C CA . VAL B 1 94 ? 13.719 4.91 5.441 1 98.62 94 VAL B CA 1
ATOM 3686 C C . VAL B 1 94 ? 14.328 3.521 5.633 1 98.62 94 VAL B C 1
ATOM 3688 O O . VAL B 1 94 ? 15.469 3.396 6.082 1 98.62 94 VAL B O 1
ATOM 3691 N N . ASN B 1 95 ? 13.609 2.475 5.258 1 98.19 95 ASN B N 1
ATOM 3692 C CA . ASN B 1 95 ? 14.141 1.121 5.359 1 98.19 95 ASN B CA 1
ATOM 3693 C C . ASN B 1 95 ? 15.32 0.91 4.414 1 98.19 95 ASN B C 1
ATOM 3695 O O . ASN B 1 95 ? 16.219 0.125 4.707 1 98.19 95 ASN B O 1
ATOM 3699 N N . VAL B 1 96 ? 15.297 1.589 3.293 1 98.06 96 VAL B N 1
ATOM 3700 C CA . VAL B 1 96 ? 16.375 1.466 2.312 1 98.06 96 VAL B CA 1
ATOM 3701 C C . VAL B 1 96 ? 17.609 2.203 2.809 1 98.06 96 VAL B C 1
ATOM 3703 O O . VAL B 1 96 ? 18.734 1.756 2.584 1 98.06 96 VAL B O 1
ATOM 3706 N N . LEU B 1 97 ? 17.453 3.289 3.541 1 98.19 97 LEU B N 1
ATOM 3707 C CA . LEU B 1 97 ? 18.562 4.191 3.855 1 98.19 97 LEU B CA 1
ATOM 3708 C C . LEU B 1 97 ? 19.156 3.859 5.215 1 98.19 97 LEU B C 1
ATOM 3710 O O . LEU B 1 97 ? 20.359 4.082 5.441 1 98.19 97 LEU B O 1
ATOM 3714 N N . LEU B 1 98 ? 18.312 3.359 6.145 1 98.19 98 LEU B N 1
ATOM 3715 C CA . LEU B 1 98 ? 18.781 3.299 7.531 1 98.19 98 LEU B CA 1
ATOM 3716 C C . LEU B 1 98 ? 18.844 1.855 8.016 1 98.19 98 LEU B C 1
ATOM 3718 O O . LEU B 1 98 ? 18.172 0.977 7.461 1 98.19 98 LEU B O 1
ATOM 3722 N N . GLY B 1 99 ? 19.547 1.592 9.016 1 96.94 99 GLY B N 1
ATOM 3723 C CA . GLY B 1 99 ? 19.703 0.352 9.758 1 96.94 99 GLY B CA 1
ATOM 3724 C C . GLY B 1 99 ? 20.484 0.523 11.047 1 96.94 99 GLY B C 1
ATOM 3725 O O . GLY B 1 99 ? 20.797 1.648 11.453 1 96.94 99 GLY B O 1
ATOM 3726 N N . PRO B 1 100 ? 20.75 -0.653 11.742 1 96.5 100 PRO B N 1
ATOM 3727 C CA . PRO B 1 100 ? 21.547 -0.573 12.969 1 96.5 100 PRO B CA 1
ATOM 3728 C C . PRO B 1 100 ? 22.875 0.151 12.758 1 96.5 100 PRO B C 1
ATOM 3730 O O . PRO B 1 100 ? 23.594 -0.119 11.789 1 96.5 100 PRO B O 1
ATOM 3733 N N . GLY B 1 101 ? 23.172 1.111 13.609 1 97.62 101 GLY B N 1
ATOM 3734 C CA . GLY B 1 101 ? 24.422 1.862 13.523 1 97.62 101 GLY B CA 1
ATOM 3735 C C . GLY B 1 101 ? 24.25 3.221 12.867 1 97.62 101 GLY B C 1
ATOM 3736 O O . GLY B 1 101 ? 25.109 4.09 13.008 1 97.62 101 GLY B O 1
ATOM 3737 N N . ASP B 1 102 ? 23.125 3.428 12.211 1 98.31 102 ASP B N 1
ATOM 3738 C CA . ASP B 1 102 ? 22.844 4.711 11.578 1 98.31 102 ASP B CA 1
ATOM 3739 C C . ASP B 1 102 ? 22.141 5.656 12.547 1 98.31 102 ASP B C 1
ATOM 3741 O O . ASP B 1 102 ? 21.688 5.238 13.617 1 98.31 102 ASP B O 1
ATOM 3745 N N . HIS B 1 103 ? 22.172 6.941 12.203 1 98.81 103 HIS B N 1
ATOM 3746 C CA . HIS B 1 103 ? 21.547 7.988 13 1 98.81 103 HIS B CA 1
ATOM 3747 C C . HIS B 1 103 ? 20.703 8.914 12.125 1 98.81 103 HIS B C 1
ATOM 3749 O O . HIS B 1 103 ? 21.109 9.25 11.008 1 98.81 103 HIS B O 1
ATOM 3755 N N . ALA B 1 104 ? 19.516 9.227 12.578 1 98.81 104 ALA B N 1
ATOM 3756 C CA . ALA B 1 104 ? 18.641 10.188 11.914 1 98.81 104 ALA B CA 1
ATOM 3757 C C . ALA B 1 104 ? 18.25 11.32 12.867 1 98.81 104 ALA B C 1
ATOM 3759 O O . ALA B 1 104 ? 18.156 11.117 14.078 1 98.81 104 ALA B O 1
ATOM 3760 N N . VAL B 1 105 ? 18.078 12.531 12.312 1 98.88 105 VAL B N 1
ATOM 3761 C CA . VAL B 1 105 ? 17.516 13.672 13.023 1 98.88 105 VAL B CA 1
ATOM 3762 C C . VAL B 1 105 ? 16.156 14.039 12.43 1 98.88 105 VAL B C 1
ATOM 3764 O O . VAL B 1 105 ? 16.031 14.18 11.211 1 98.88 105 VAL B O 1
ATOM 3767 N N . VAL B 1 106 ? 15.109 14.148 13.266 1 98.62 106 VAL B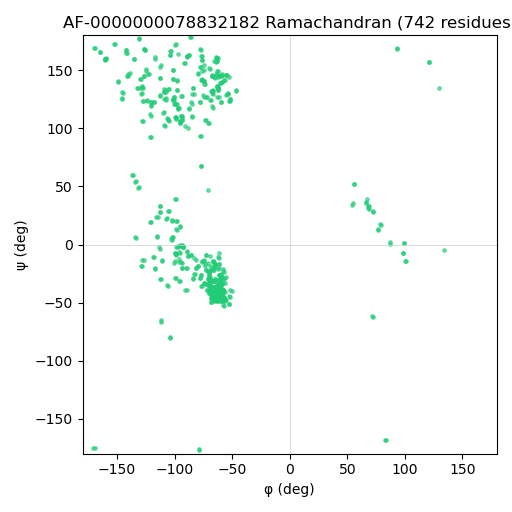 N 1
ATOM 3768 C CA . VAL B 1 106 ? 13.734 14.336 12.812 1 98.62 106 VAL B CA 1
ATOM 3769 C C . VAL B 1 106 ? 13.117 15.539 13.516 1 98.62 106 VAL B C 1
ATOM 3771 O O . VAL B 1 106 ? 13.266 15.695 14.734 1 98.62 106 VAL B O 1
ATOM 3774 N N . THR B 1 107 ? 12.445 16.391 12.789 1 97.88 107 THR B N 1
ATOM 3775 C CA . THR B 1 107 ? 11.734 17.5 13.406 1 97.88 107 THR B CA 1
ATOM 3776 C C . THR B 1 107 ? 10.641 17 14.352 1 97.88 107 THR B C 1
ATOM 3778 O O . THR B 1 107 ? 10.008 15.977 14.078 1 97.88 107 THR B O 1
ATOM 3781 N N . TRP B 1 108 ? 10.359 17.781 15.422 1 97.12 108 TRP B N 1
ATOM 3782 C CA . TRP B 1 108 ? 9.414 17.406 16.469 1 97.12 108 TRP B CA 1
ATOM 3783 C C . TRP B 1 108 ? 8.742 18.641 17.062 1 97.12 108 TRP B C 1
ATOM 3785 O O . TRP B 1 108 ? 9.391 19.656 17.281 1 97.12 108 TRP B O 1
ATOM 3795 N N . PRO B 1 109 ? 7.363 18.672 17.422 1 96.19 109 PRO B N 1
ATOM 3796 C CA . PRO B 1 109 ? 6.453 17.547 17.2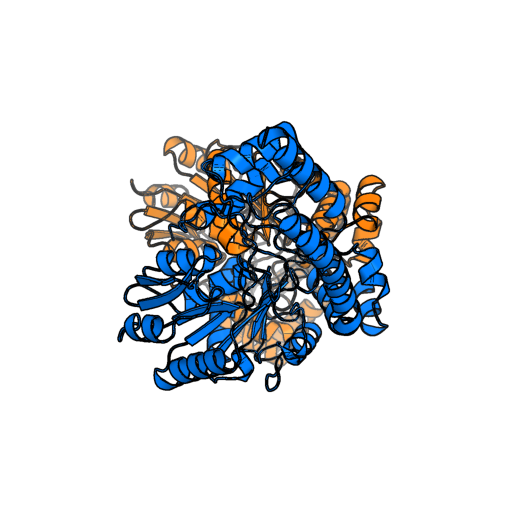03 1 96.19 109 PRO B CA 1
ATOM 3797 C C . PRO B 1 109 ? 6.289 17.203 15.719 1 96.19 109 PRO B C 1
ATOM 3799 O O . PRO B 1 109 ? 6.707 17.969 14.852 1 96.19 109 PRO B O 1
ATOM 3802 N N . GLY B 1 110 ? 5.82 15.992 15.445 1 95.38 110 GLY B N 1
ATOM 3803 C CA . GLY B 1 110 ? 5.66 15.602 14.055 1 95.38 110 GLY B CA 1
ATOM 3804 C C . GLY B 1 110 ? 4.895 14.305 13.883 1 95.38 110 GLY B C 1
ATOM 3805 O O . GLY B 1 110 ? 4.586 13.625 14.859 1 95.38 110 GLY B O 1
ATOM 3806 N N . TYR B 1 111 ? 4.57 14.086 12.656 1 94.25 111 TYR B N 1
ATOM 3807 C CA . TYR B 1 111 ? 3.895 12.852 12.273 1 94.25 111 TYR B CA 1
ATOM 3808 C C . TYR B 1 111 ? 4.688 11.633 12.719 1 94.25 111 TYR B C 1
ATOM 3810 O O . TYR B 1 111 ? 5.895 11.547 12.469 1 94.25 111 TYR B O 1
ATOM 3818 N N . GLN B 1 112 ? 4.125 10.719 13.367 1 94.62 112 GLN B N 1
ATOM 3819 C CA . GLN B 1 112 ? 4.758 9.633 14.102 1 94.62 112 GLN B CA 1
ATOM 3820 C C . GLN B 1 112 ? 5.625 8.781 13.172 1 94.62 112 GLN B C 1
ATOM 3822 O O . GLN B 1 112 ? 6.684 8.289 13.586 1 94.62 112 GLN B O 1
ATOM 3827 N N . SER B 1 113 ? 5.215 8.547 11.984 1 95.94 113 SER B N 1
ATOM 3828 C CA . SER B 1 113 ? 5.938 7.695 11.047 1 95.94 113 SER B CA 1
ATOM 3829 C C . SER B 1 113 ? 7.328 8.25 10.75 1 95.94 113 SER B C 1
ATOM 3831 O O . SER B 1 113 ? 8.258 7.488 10.461 1 95.94 113 SER B O 1
ATOM 3833 N N . LEU B 1 114 ? 7.52 9.531 10.875 1 97.12 114 LEU B N 1
ATOM 3834 C CA . LEU B 1 114 ? 8.789 10.164 10.531 1 97.12 114 LEU B CA 1
ATOM 3835 C C . LEU B 1 114 ? 9.898 9.703 11.477 1 97.12 114 LEU B C 1
ATOM 3837 O O . LEU B 1 114 ? 11.062 9.648 11.086 1 97.12 114 LEU B O 1
ATOM 3841 N N . HIS B 1 115 ? 9.539 9.398 12.75 1 97.31 115 HIS B N 1
ATOM 3842 C CA . HIS B 1 115 ? 10.594 9.031 13.688 1 97.31 115 HIS B CA 1
ATOM 3843 C C . HIS B 1 115 ? 10.5 7.559 14.078 1 97.31 115 HIS B C 1
ATOM 3845 O O . HIS B 1 115 ? 11.523 6.91 14.328 1 97.31 115 HIS B O 1
ATOM 3851 N N . GLU B 1 116 ? 9.258 6.98 14.086 1 97.12 116 GLU B N 1
ATOM 3852 C CA . GLU B 1 116 ? 9.109 5.613 14.57 1 97.12 116 GLU B CA 1
ATOM 3853 C C . GLU B 1 116 ? 9.594 4.605 13.523 1 97.12 116 GLU B C 1
ATOM 3855 O O . GLU B 1 116 ? 10.125 3.551 13.875 1 97.12 116 GLU B O 1
ATOM 3860 N N . VAL B 1 117 ? 9.391 4.852 12.227 1 97.81 117 VAL B N 1
ATOM 3861 C CA . VAL B 1 117 ? 9.914 3.955 11.203 1 97.81 117 VAL B CA 1
ATOM 3862 C C . VAL B 1 117 ? 11.438 3.912 11.281 1 97.81 117 VAL B C 1
ATOM 3864 O O . VAL B 1 117 ? 12.039 2.838 11.211 1 97.81 117 VAL B O 1
ATOM 3867 N N . ALA B 1 118 ? 12.07 5.113 11.422 1 97.88 118 ALA B N 1
ATOM 3868 C CA . ALA B 1 118 ? 13.523 5.18 11.555 1 97.88 118 ALA B CA 1
ATOM 3869 C C . ALA B 1 118 ? 14 4.371 12.758 1 97.88 118 ALA B C 1
ATOM 3871 O O . ALA B 1 118 ? 14.938 3.578 12.648 1 97.88 118 ALA B O 1
ATOM 3872 N N . ARG B 1 119 ? 13.312 4.512 13.906 1 97.56 119 ARG B N 1
ATOM 3873 C CA . ARG B 1 119 ? 13.68 3.768 15.109 1 97.56 119 ARG B CA 1
ATOM 3874 C C . ARG B 1 119 ? 13.547 2.266 14.891 1 97.56 119 ARG B C 1
ATOM 3876 O O . ARG B 1 119 ? 14.375 1.486 15.359 1 97.56 119 ARG B O 1
ATOM 3883 N N . ALA B 1 120 ? 12.539 1.917 14.164 1 96.31 120 ALA B N 1
ATOM 3884 C CA . ALA B 1 120 ? 12.227 0.506 13.953 1 96.31 120 ALA B CA 1
ATOM 3885 C C . ALA B 1 120 ? 13.289 -0.172 13.094 1 96.31 120 ALA B C 1
ATOM 3887 O O . ALA B 1 120 ? 13.422 -1.397 13.109 1 96.31 120 ALA B O 1
ATOM 3888 N N . THR B 1 121 ? 14.055 0.577 12.305 1 96.5 121 THR B N 1
ATOM 3889 C CA . THR B 1 121 ? 15.133 0.008 11.5 1 96.5 121 THR B CA 1
ATOM 3890 C C . THR B 1 121 ? 16.328 -0.36 12.383 1 96.5 121 THR B C 1
ATOM 3892 O O . THR B 1 121 ? 17.234 -1.049 11.938 1 96.5 121 THR B O 1
ATOM 3895 N N . GLY B 1 122 ? 16.344 0.126 13.633 1 96.38 122 GLY B N 1
ATOM 3896 C CA . GLY B 1 122 ? 17.469 -0.042 14.531 1 96.38 122 GLY B CA 1
ATOM 3897 C C . GLY B 1 122 ? 18.375 1.178 14.594 1 96.38 122 GLY B C 1
ATOM 3898 O O . GLY B 1 122 ? 19.344 1.196 15.344 1 96.38 122 GLY B O 1
ATOM 3899 N N . ALA B 1 123 ? 18.016 2.223 13.852 1 97.88 123 ALA B N 1
ATOM 3900 C CA . ALA B 1 123 ? 18.797 3.457 13.875 1 97.88 123 ALA B CA 1
ATOM 3901 C C . ALA B 1 123 ? 18.516 4.266 15.133 1 97.88 123 ALA B C 1
ATOM 3903 O O . ALA B 1 123 ? 17.453 4.137 15.734 1 97.88 123 ALA B O 1
ATOM 3904 N N . ASP B 1 124 ? 19.516 5.051 15.523 1 98.44 124 ASP B N 1
ATOM 3905 C CA . ASP B 1 124 ? 19.281 6.062 16.547 1 98.44 124 ASP B CA 1
ATOM 3906 C C . ASP B 1 124 ? 18.531 7.266 15.984 1 98.44 124 ASP B C 1
ATOM 3908 O O . ASP B 1 124 ? 18.75 7.656 14.836 1 98.44 124 ASP B O 1
ATOM 3912 N N . VAL B 1 125 ? 17.625 7.82 16.781 1 98.56 125 VAL B N 1
ATOM 3913 C CA . VAL B 1 125 ? 16.828 8.961 16.312 1 98.56 125 VAL B CA 1
ATOM 3914 C C . VAL B 1 125 ? 16.922 10.102 17.328 1 98.56 125 VAL B C 1
ATOM 3916 O O . VAL B 1 125 ? 16.672 9.898 18.516 1 98.56 125 VAL B O 1
ATOM 3919 N N . THR B 1 126 ? 17.344 11.242 16.875 1 98.75 126 THR B N 1
ATOM 3920 C CA . THR B 1 126 ? 17.281 12.469 17.656 1 98.75 126 THR B CA 1
ATOM 3921 C C . THR B 1 126 ? 16.109 13.328 17.203 1 98.75 126 THR B C 1
ATOM 3923 O O . THR B 1 126 ? 15.977 13.648 16.016 1 98.75 126 THR B O 1
ATOM 3926 N N . LEU B 1 127 ? 15.25 13.656 18.172 1 98.06 127 LEU B N 1
ATOM 3927 C CA . LEU B 1 127 ? 14.141 14.562 17.891 1 98.06 127 LEU B CA 1
ATOM 3928 C C . LEU B 1 127 ? 14.578 16.016 18.016 1 98.06 127 LEU B C 1
ATOM 3930 O O . LEU B 1 127 ? 15.094 16.422 19.047 1 98.06 127 LEU B O 1
ATOM 3934 N N . LEU B 1 128 ? 14.422 16.734 16.938 1 97.81 128 LEU B N 1
ATOM 3935 C CA . LEU B 1 128 ? 14.758 18.156 16.891 1 97.81 128 LEU B CA 1
ATOM 3936 C C . LEU B 1 128 ? 13.539 19.016 17.203 1 97.81 128 LEU B C 1
ATOM 3938 O O . LEU B 1 128 ? 12.68 19.219 16.344 1 97.81 128 LEU B O 1
ATOM 3942 N N . ARG B 1 129 ? 13.531 19.578 18.344 1 96.31 129 ARG B N 1
ATOM 3943 C CA . ARG B 1 129 ? 12.375 20.344 18.812 1 96.31 129 ARG B CA 1
ATOM 3944 C C . ARG B 1 129 ? 12.25 21.656 18.062 1 96.31 129 ARG B C 1
ATOM 3946 O O . ARG B 1 129 ? 13.219 22.422 17.953 1 96.31 129 ARG B O 1
ATOM 3953 N N . LEU B 1 130 ? 11.078 21.875 17.516 1 95.12 130 LEU B N 1
ATOM 3954 C CA . LEU B 1 130 ? 10.758 23.203 16.984 1 95.12 130 LEU B CA 1
ATOM 3955 C C . LEU B 1 130 ? 10.367 24.156 18.109 1 95.12 130 LEU B C 1
ATOM 3957 O O . LEU B 1 130 ? 9.773 23.734 19.109 1 95.12 130 LEU B O 1
ATOM 3961 N N . ARG B 1 131 ? 10.695 25.359 17.922 1 90 131 ARG B N 1
ATOM 3962 C CA . ARG B 1 131 ? 10.547 26.328 19.016 1 90 131 ARG B CA 1
ATOM 3963 C C . ARG B 1 131 ? 9.266 27.125 18.859 1 90 131 ARG B C 1
ATOM 3965 O O . ARG B 1 131 ? 9.195 28.062 18.062 1 90 131 ARG B O 1
ATOM 3972 N N . GLU B 1 132 ? 8.328 26.844 19.734 1 88.19 132 GLU B N 1
ATOM 3973 C CA . GLU B 1 132 ? 7.047 27.547 19.703 1 88.19 132 GLU B CA 1
ATOM 3974 C C . GLU B 1 132 ? 7.23 29.047 19.906 1 88.19 132 GLU B C 1
ATOM 3976 O O . GLU B 1 132 ? 6.562 29.859 19.266 1 88.19 132 GLU B O 1
ATOM 3981 N N . GLU B 1 133 ? 8.094 29.438 20.781 1 87 133 GLU B N 1
ATOM 3982 C CA . GLU B 1 133 ? 8.328 30.828 21.156 1 87 133 GLU B CA 1
ATOM 3983 C C . GLU B 1 133 ? 8.828 31.641 19.969 1 87 133 GLU B C 1
ATOM 3985 O O . GLU B 1 133 ? 8.734 32.875 19.969 1 87 133 GLU B O 1
ATOM 3990 N N . ASP B 1 134 ? 9.336 30.969 19.031 1 89.19 134 ASP B N 1
ATOM 3991 C CA . ASP B 1 134 ? 9.828 31.625 17.828 1 89.19 134 ASP B CA 1
ATOM 3992 C C . ASP B 1 134 ? 8.977 31.266 16.609 1 89.19 134 ASP B C 1
ATOM 3994 O O . ASP B 1 134 ? 9.508 31.109 15.5 1 89.19 134 ASP B O 1
ATOM 3998 N N . GLY B 1 135 ? 7.676 30.953 16.812 1 89.81 135 GLY B N 1
ATOM 3999 C CA . GLY B 1 135 ? 6.777 30.609 15.719 1 89.81 135 GLY B CA 1
ATOM 4000 C C . GLY B 1 135 ? 7.047 29.234 15.125 1 89.81 135 GLY B C 1
ATOM 4001 O O . GLY B 1 135 ? 6.934 29.047 13.906 1 89.81 135 GLY B O 1
ATOM 4002 N N . TRP B 1 136 ? 7.562 28.375 15.969 1 94.44 136 TRP B N 1
ATOM 4003 C CA . TRP B 1 136 ? 7.871 27 15.578 1 94.44 136 TRP B CA 1
ATOM 4004 C C . TRP B 1 136 ? 9.031 26.969 14.586 1 94.44 136 TRP B C 1
ATOM 4006 O O . TRP B 1 136 ? 9.047 26.125 13.688 1 94.44 136 TRP B O 1
ATOM 4016 N N . ALA B 1 137 ? 9.945 27.844 14.688 1 93.12 137 ALA B N 1
ATOM 4017 C CA . ALA B 1 137 ? 11.109 27.938 13.812 1 93.12 137 ALA B CA 1
ATOM 4018 C C . ALA B 1 137 ? 12.062 26.766 14.039 1 93.12 137 ALA B C 1
ATOM 4020 O O . ALA B 1 137 ? 12.094 26.188 15.125 1 93.12 137 ALA B O 1
ATOM 4021 N N . LEU B 1 138 ? 12.766 26.438 12.977 1 95.38 138 LEU B N 1
ATOM 4022 C CA . LEU B 1 138 ? 13.828 25.453 13.055 1 95.38 138 LEU B CA 1
ATOM 4023 C C . LEU B 1 138 ? 15.062 26.016 13.734 1 95.38 138 LEU B C 1
ATOM 4025 O O . LEU B 1 138 ? 15.531 27.109 13.375 1 95.38 138 LEU B O 1
ATOM 4029 N N . ASP B 1 139 ? 15.547 25.375 14.719 1 94.62 139 ASP B N 1
ATOM 4030 C CA . ASP B 1 139 ? 16.781 25.75 15.391 1 94.62 139 ASP B CA 1
ATOM 4031 C C . ASP B 1 139 ? 18 25.109 14.719 1 94.62 139 ASP B C 1
ATOM 4033 O O . ASP B 1 139 ? 18.391 24 15.086 1 94.62 139 ASP B O 1
ATOM 4037 N N . LEU B 1 140 ? 18.688 25.859 13.914 1 96.06 140 LEU B N 1
ATOM 4038 C CA . LEU B 1 140 ? 19.797 25.344 13.133 1 96.06 140 LEU B CA 1
ATOM 4039 C C . LEU B 1 140 ? 20.984 24.984 14.031 1 96.06 140 LEU B C 1
ATOM 4041 O O . LEU B 1 140 ? 21.734 24.047 13.75 1 96.06 140 LEU B O 1
ATOM 4045 N N . ASP B 1 141 ? 21.156 25.781 15.086 1 96.44 141 ASP B N 1
ATOM 4046 C CA . ASP B 1 141 ? 22.219 25.469 16.031 1 96.44 141 ASP B CA 1
ATOM 4047 C C . ASP B 1 141 ? 21.969 24.141 16.734 1 96.44 141 ASP B C 1
ATOM 4049 O O . ASP B 1 141 ? 22.875 23.328 16.891 1 96.44 141 ASP B O 1
ATOM 4053 N N . ALA B 1 142 ? 20.75 23.984 17.188 1 96.94 142 ALA B N 1
ATOM 4054 C CA . ALA B 1 142 ? 20.375 22.703 17.781 1 96.94 142 ALA B CA 1
ATOM 4055 C C . ALA B 1 142 ? 20.578 21.562 16.797 1 96.94 142 ALA B C 1
ATOM 4057 O O . ALA B 1 142 ? 20.984 20.469 17.188 1 96.94 142 ALA B O 1
ATOM 4058 N N . LEU B 1 143 ? 20.266 21.797 15.547 1 97.88 143 LEU B N 1
ATOM 4059 C CA . LEU B 1 143 ? 20.453 20.781 14.508 1 97.88 143 LEU B CA 1
ATOM 4060 C C . LEU B 1 143 ? 21.938 20.422 14.375 1 97.88 143 LEU B C 1
ATOM 4062 O O . LEU B 1 143 ? 22.281 19.234 14.359 1 97.88 143 LEU B O 1
ATOM 4066 N N . ARG B 1 144 ? 22.75 21.406 14.312 1 97.69 144 ARG B N 1
ATOM 4067 C CA . ARG B 1 144 ? 24.188 21.156 14.172 1 97.69 144 ARG B CA 1
ATOM 4068 C C . ARG B 1 144 ? 24.719 20.344 15.352 1 97.69 144 ARG B C 1
ATOM 4070 O O . ARG B 1 144 ? 25.547 19.438 15.172 1 97.69 144 ARG B O 1
ATOM 4077 N N . ARG B 1 145 ? 24.203 20.641 16.5 1 97.81 145 ARG B N 1
ATOM 4078 C CA . ARG B 1 145 ? 24.625 19.938 17.703 1 97.81 145 ARG B CA 1
ATOM 4079 C C . ARG B 1 145 ? 24.141 18.5 17.703 1 97.81 145 ARG B C 1
ATOM 4081 O O . ARG B 1 145 ? 24.766 17.625 18.312 1 97.81 145 ARG B O 1
ATOM 4088 N N . ALA B 1 146 ? 23.062 18.281 17.047 1 98.06 146 ALA B N 1
ATOM 4089 C CA . ALA B 1 146 ? 22.453 16.953 17.047 1 98.06 146 ALA B CA 1
ATOM 4090 C C . ALA B 1 146 ? 23.156 16.031 16.078 1 98.06 146 ALA B C 1
ATOM 4092 O O . ALA B 1 146 ? 23.047 14.805 16.172 1 98.06 146 ALA B O 1
ATOM 4093 N N . LEU B 1 147 ? 23.906 16.531 15.125 1 98 147 LEU B N 1
ATOM 4094 C CA . LEU B 1 147 ? 24.547 15.727 14.102 1 98 147 LEU B CA 1
ATOM 4095 C C . LEU B 1 147 ? 25.734 14.945 14.672 1 98 147 LEU B C 1
ATOM 4097 O O . LEU B 1 147 ? 26.453 15.453 15.539 1 98 147 LEU B O 1
ATOM 4101 N N . THR B 1 148 ? 25.859 13.758 14.289 1 97.88 148 THR B N 1
ATOM 4102 C CA . THR B 1 148 ? 26.984 12.891 14.609 1 97.88 148 THR B CA 1
ATOM 4103 C C . THR B 1 148 ? 27.609 12.32 13.344 1 97.88 148 THR B C 1
ATOM 4105 O O . THR B 1 148 ? 27.047 12.438 12.258 1 97.88 148 THR B O 1
ATOM 4108 N N . PRO B 1 149 ? 28.797 11.703 13.414 1 97.38 149 PRO B N 1
ATOM 4109 C CA . PRO B 1 149 ? 29.406 11.086 12.234 1 97.38 149 PRO B CA 1
ATOM 4110 C C . PRO B 1 149 ? 28.562 9.969 11.648 1 97.38 149 PRO B C 1
ATOM 4112 O O . PRO B 1 149 ? 28.766 9.57 10.492 1 97.38 149 PRO B O 1
ATOM 4115 N N . ARG B 1 150 ? 27.609 9.484 12.445 1 98.06 150 ARG B N 1
ATOM 4116 C CA . ARG B 1 150 ? 26.781 8.367 12 1 98.06 150 ARG B CA 1
ATOM 4117 C C . ARG B 1 150 ? 25.469 8.875 11.391 1 98.06 150 ARG B C 1
ATOM 4119 O O . ARG B 1 150 ? 24.656 8.078 10.914 1 98.06 150 ARG B O 1
ATOM 4126 N N . THR B 1 151 ? 25.266 10.227 11.367 1 98.69 151 THR B N 1
ATOM 4127 C CA . THR B 1 151 ? 24.016 10.758 10.82 1 98.69 151 THR B CA 1
ATOM 4128 C C . THR B 1 151 ? 23.938 10.539 9.312 1 98.69 151 THR B C 1
ATOM 4130 O O . THR B 1 151 ? 24.844 10.945 8.578 1 98.69 151 THR B O 1
ATOM 4133 N N . ARG B 1 152 ? 22.828 9.867 8.883 1 98.38 152 ARG B N 1
ATOM 4134 C CA . ARG B 1 152 ? 22.672 9.531 7.473 1 98.38 152 ARG B CA 1
ATOM 4135 C C . ARG B 1 152 ? 21.469 10.227 6.875 1 98.38 152 ARG B C 1
ATOM 4137 O O . ARG B 1 152 ? 21.375 10.383 5.656 1 98.38 152 ARG B O 1
ATOM 4144 N N . LEU B 1 153 ? 20.547 10.633 7.758 1 98.81 153 LEU B N 1
ATOM 4145 C CA . LEU B 1 153 ? 19.266 11.117 7.258 1 98.81 153 LEU B CA 1
ATOM 4146 C C . LEU B 1 153 ? 18.734 12.242 8.141 1 98.81 153 LEU B C 1
ATOM 4148 O O . LEU B 1 153 ? 18.703 12.109 9.367 1 98.81 153 LEU B O 1
ATOM 4152 N N . LEU B 1 154 ? 18.422 13.375 7.531 1 98.69 154 LEU B N 1
ATOM 4153 C CA . LEU B 1 154 ? 17.625 14.453 8.117 1 98.69 154 LEU B CA 1
ATOM 4154 C C . LEU B 1 154 ? 16.188 14.406 7.605 1 98.69 154 LEU B C 1
ATOM 4156 O O . LEU B 1 154 ? 15.961 14.422 6.398 1 98.69 154 LEU B O 1
ATOM 4160 N N . LEU B 1 155 ? 15.211 14.266 8.508 1 98.69 155 LEU B N 1
ATOM 4161 C CA . LEU B 1 155 ? 13.797 14.25 8.164 1 98.69 155 LEU B CA 1
ATOM 4162 C C . LEU B 1 155 ? 13.102 15.516 8.648 1 98.69 155 LEU B C 1
ATOM 4164 O O . LEU B 1 155 ? 13 15.75 9.852 1 98.69 155 LEU B O 1
ATOM 4168 N N . VAL B 1 156 ? 12.656 16.328 7.73 1 98.31 156 VAL B N 1
ATOM 4169 C CA . VAL B 1 156 ? 11.961 17.562 8.094 1 98.31 156 VAL B CA 1
ATOM 4170 C C . VAL B 1 156 ? 10.594 17.594 7.422 1 98.31 156 VAL B C 1
ATOM 4172 O O . VAL B 1 156 ? 10.391 16.984 6.367 1 98.31 156 VAL B O 1
ATOM 4175 N N . ASN B 1 157 ? 9.688 18.203 8.031 1 98.38 157 ASN B N 1
ATOM 4176 C CA . ASN B 1 157 ? 8.328 18.359 7.504 1 98.38 157 ASN B CA 1
ATOM 4177 C C . ASN B 1 157 ? 7.898 19.828 7.504 1 98.38 157 ASN B C 1
ATOM 4179 O O . ASN B 1 157 ? 7.617 20.391 8.562 1 98.38 157 ASN B O 1
ATOM 4183 N N . PHE B 1 158 ? 7.848 20.469 6.355 1 97.75 158 PHE B N 1
ATOM 4184 C CA . PHE B 1 158 ? 7.363 21.828 6.137 1 97.75 158 PHE B CA 1
ATOM 4185 C C . PHE B 1 158 ? 6.668 21.938 4.785 1 97.75 158 PHE B C 1
ATOM 4187 O O . PHE B 1 158 ? 7.246 21.594 3.752 1 97.75 158 PHE B O 1
ATOM 4194 N N . PRO B 1 159 ? 5.441 22.5 4.676 1 97.69 159 PRO B N 1
ATOM 4195 C CA . PRO B 1 159 ? 4.645 23.016 5.801 1 97.69 159 PRO B CA 1
ATOM 4196 C C . PRO B 1 159 ? 4.434 21.953 6.891 1 97.69 159 PRO B C 1
ATOM 4198 O O . PRO B 1 159 ? 4.301 20.766 6.59 1 97.69 159 PRO B O 1
ATOM 4201 N N . HIS B 1 160 ? 4.41 22.453 8.094 1 98.06 160 HIS B N 1
ATOM 4202 C CA . HIS B 1 160 ? 4.625 21.562 9.227 1 98.06 160 HIS B CA 1
ATOM 4203 C C . HIS B 1 160 ? 3.303 21.062 9.789 1 98.06 160 HIS B C 1
ATOM 4205 O O . HIS B 1 160 ? 2.35 21.828 9.938 1 98.06 160 HIS B O 1
ATOM 4211 N N . ASN B 1 161 ? 3.105 19.812 9.953 1 97.5 161 ASN B N 1
ATOM 4212 C CA . ASN B 1 161 ? 2.088 19.156 10.766 1 97.5 161 ASN B CA 1
ATOM 4213 C C . ASN B 1 161 ? 2.615 18.812 12.156 1 97.5 161 ASN B C 1
ATOM 4215 O O . ASN B 1 161 ? 3.566 18.047 12.289 1 97.5 161 ASN B O 1
ATOM 4219 N N . PRO B 1 162 ? 2.178 19.422 13.156 1 97.25 162 PRO B N 1
ATOM 4220 C CA . PRO B 1 162 ? 0.792 19.891 13.227 1 97.25 162 PRO B CA 1
ATOM 4221 C C . PRO B 1 162 ? 0.688 21.422 13.281 1 97.25 162 PRO B C 1
ATOM 4223 O O . PRO B 1 162 ? -0.414 21.969 13.375 1 97.25 162 PRO B O 1
ATOM 4226 N N . THR B 1 163 ? 1.74 22.172 13.125 1 97.38 163 THR B N 1
ATOM 4227 C CA . THR B 1 163 ? 1.727 23.562 13.555 1 97.38 163 THR B CA 1
ATOM 4228 C C . THR B 1 163 ? 1.339 24.484 12.406 1 97.38 163 THR B C 1
ATOM 4230 O O . THR B 1 163 ? 0.989 25.641 12.625 1 97.38 163 THR B O 1
ATOM 4233 N N . GLY B 1 164 ? 1.488 24 11.211 1 97.44 164 GLY B N 1
ATOM 4234 C CA . GLY B 1 164 ? 1.268 24.859 10.055 1 97.44 164 GLY B CA 1
ATOM 4235 C C . GLY B 1 164 ? 2.412 25.812 9.789 1 97.44 164 GLY B C 1
ATOM 4236 O O . GLY B 1 164 ? 2.295 26.719 8.961 1 97.44 164 GLY B O 1
ATOM 4237 N N . ALA B 1 165 ? 3.514 25.609 10.414 1 96.38 165 ALA B N 1
ATOM 4238 C CA . ALA B 1 165 ? 4.672 26.5 10.281 1 96.38 165 ALA B CA 1
ATOM 4239 C C . ALA B 1 165 ? 5.383 26.266 8.953 1 96.38 165 ALA B C 1
ATOM 4241 O O . ALA B 1 165 ? 5.219 25.219 8.32 1 96.38 165 ALA B O 1
ATOM 4242 N N . LEU B 1 166 ? 6.141 27.297 8.539 1 95.75 166 LEU B N 1
ATOM 4243 C CA . LEU B 1 166 ? 6.996 27.266 7.359 1 95.75 166 LEU B CA 1
ATOM 4244 C C . LEU B 1 166 ? 8.422 27.672 7.711 1 95.75 166 LEU B C 1
ATOM 4246 O O . LEU B 1 166 ? 8.625 28.547 8.555 1 95.75 166 LEU B O 1
ATOM 4250 N N . LEU B 1 167 ? 9.25 27.062 7.047 1 94.19 167 LEU B N 1
ATOM 4251 C CA . LEU B 1 167 ? 10.609 27.578 7.109 1 94.19 167 LEU B CA 1
ATOM 4252 C C . LEU B 1 167 ? 10.758 28.828 6.246 1 94.19 167 LEU B C 1
ATOM 4254 O O . LEU B 1 167 ? 10.164 28.922 5.172 1 94.19 167 LEU B O 1
ATOM 4258 N N . ASP B 1 168 ? 11.516 29.766 6.73 1 91.5 168 ASP B N 1
ATOM 4259 C CA . ASP B 1 168 ? 11.867 30.828 5.801 1 91.5 168 ASP B CA 1
ATOM 4260 C C . ASP B 1 168 ? 12.961 30.391 4.836 1 91.5 168 ASP B C 1
ATOM 4262 O O . ASP B 1 168 ? 13.578 29.344 5.031 1 91.5 168 ASP B O 1
ATOM 4266 N N . ARG B 1 169 ? 13.172 31.156 3.811 1 95.25 169 ARG B N 1
ATOM 4267 C CA . ARG B 1 169 ? 14.078 30.797 2.727 1 95.25 169 ARG B CA 1
ATOM 4268 C C . ARG B 1 169 ? 15.508 30.625 3.24 1 95.25 169 ARG B C 1
ATOM 4270 O O . ARG B 1 169 ? 16.203 29.688 2.85 1 95.25 169 ARG B O 1
ATOM 4277 N N . ALA B 1 170 ? 15.953 31.5 4.094 1 96.06 170 ALA B N 1
ATOM 4278 C CA . ALA B 1 170 ? 17.312 31.469 4.613 1 96.06 170 ALA B CA 1
ATOM 4279 C C . ALA B 1 170 ? 17.562 30.188 5.414 1 96.06 170 ALA B C 1
ATOM 4281 O O . ALA B 1 170 ? 18.594 29.547 5.258 1 96.06 170 ALA B O 1
ATOM 4282 N N . ALA B 1 171 ? 16.641 29.906 6.273 1 95.69 171 ALA B N 1
ATOM 4283 C CA . ALA B 1 171 ? 16.734 28.688 7.078 1 95.69 171 ALA B CA 1
ATOM 4284 C C . ALA B 1 171 ? 16.734 27.438 6.191 1 95.69 171 ALA B C 1
ATOM 4286 O O . ALA B 1 171 ? 17.484 26.5 6.438 1 95.69 171 ALA B O 1
ATOM 4287 N N . PHE B 1 172 ? 15.914 27.484 5.188 1 97.12 172 PHE B N 1
ATOM 4288 C CA . PHE B 1 172 ? 15.836 26.359 4.258 1 97.12 172 PHE B CA 1
ATOM 4289 C C . PHE B 1 172 ? 17.141 26.188 3.502 1 97.12 172 PHE B C 1
ATOM 4291 O O . PHE B 1 172 ? 17.656 25.078 3.365 1 97.12 172 PHE B O 1
ATOM 4298 N N . ASP B 1 173 ? 17.672 27.281 3.018 1 97.69 173 ASP B N 1
ATOM 4299 C CA . ASP B 1 173 ? 18.938 27.25 2.312 1 97.69 173 ASP B CA 1
ATOM 4300 C C . ASP B 1 173 ? 20.047 26.703 3.211 1 97.69 173 ASP B C 1
ATOM 4302 O O . ASP B 1 173 ? 20.891 25.906 2.768 1 97.69 173 ASP B O 1
ATOM 4306 N N . ALA B 1 174 ? 20.047 27.141 4.426 1 97.38 174 ALA B N 1
ATOM 4307 C CA . ALA B 1 174 ? 21.047 26.672 5.387 1 97.38 174 ALA B CA 1
ATOM 4308 C C . ALA B 1 174 ? 20.906 25.172 5.641 1 97.38 174 ALA B C 1
ATOM 4310 O O . ALA B 1 174 ? 21.922 24.469 5.754 1 97.38 174 ALA B O 1
ATOM 4311 N N . LEU B 1 175 ? 19.719 24.734 5.777 1 97.44 175 LEU B N 1
ATOM 4312 C CA . LEU B 1 175 ? 19.438 23.312 5.953 1 97.44 175 LEU B CA 1
ATOM 4313 C C . LEU B 1 175 ? 19.984 22.5 4.781 1 97.44 175 LEU B C 1
ATOM 4315 O O . LEU B 1 175 ? 20.641 21.484 4.98 1 97.44 175 LEU B O 1
ATOM 4319 N N . CYS B 1 176 ? 19.703 22.922 3.553 1 97.56 176 CYS B N 1
ATOM 4320 C CA . CYS B 1 176 ? 20.156 22.25 2.338 1 97.56 176 CYS B CA 1
ATOM 4321 C C . CYS B 1 176 ? 21.672 22.25 2.246 1 97.56 176 CYS B C 1
ATOM 4323 O O . CYS B 1 176 ? 22.281 21.25 1.862 1 97.56 176 CYS B O 1
ATOM 4325 N N . GLU B 1 177 ? 22.234 23.375 2.619 1 97 177 GLU B N 1
ATOM 4326 C CA . GLU B 1 177 ? 23.688 23.5 2.596 1 97 177 GLU B CA 1
ATOM 4327 C C . GLU B 1 177 ? 24.344 22.547 3.596 1 97 177 GLU B C 1
ATOM 4329 O O . GLU B 1 177 ? 25.359 21.906 3.295 1 97 177 GLU B O 1
ATOM 4334 N N . LEU B 1 178 ? 23.766 22.516 4.734 1 96.44 178 LEU B N 1
ATOM 4335 C CA . LEU B 1 178 ? 24.266 21.625 5.77 1 96.44 178 LEU B CA 1
ATOM 4336 C C . LEU B 1 178 ? 24.234 20.172 5.289 1 96.44 178 LEU B C 1
ATOM 4338 O O . LEU B 1 178 ? 25.188 19.422 5.504 1 96.44 178 LEU B O 1
ATOM 4342 N N . SER B 1 179 ? 23.125 19.75 4.695 1 96.12 179 SER B N 1
ATOM 4343 C CA . SER B 1 179 ? 23 18.406 4.145 1 96.12 179 SER B CA 1
ATOM 4344 C C . SER B 1 179 ? 24.047 18.141 3.076 1 96.12 179 SER B C 1
ATOM 4346 O O . SER B 1 179 ? 24.656 17.078 3.043 1 96.12 179 SER B O 1
ATOM 4348 N N . ARG B 1 180 ? 24.297 19.062 2.219 1 96.06 180 ARG B N 1
ATOM 4349 C CA . ARG B 1 180 ? 25.281 18.953 1.142 1 96.06 180 ARG B CA 1
ATOM 4350 C C . ARG B 1 180 ? 26.688 18.828 1.698 1 96.06 180 ARG B C 1
ATOM 4352 O O . ARG B 1 180 ? 27.438 17.938 1.301 1 96.06 180 ARG B O 1
ATOM 4359 N N . GLU B 1 181 ? 26.969 19.672 2.619 1 95.62 181 GLU B N 1
ATOM 4360 C CA . GLU B 1 181 ? 28.312 19.719 3.195 1 95.62 181 GLU B CA 1
ATOM 4361 C C . GLU B 1 181 ? 28.656 18.406 3.9 1 95.62 181 GLU B C 1
ATOM 4363 O O . GLU B 1 181 ? 29.797 17.953 3.85 1 95.62 181 GLU B O 1
ATOM 4368 N N . ARG B 1 182 ? 27.719 17.828 4.484 1 95.88 182 ARG B N 1
ATOM 4369 C CA . ARG B 1 182 ? 27.969 16.656 5.32 1 95.88 182 ARG B CA 1
ATOM 4370 C C . ARG B 1 182 ? 27.672 15.375 4.555 1 95.88 182 ARG B C 1
ATOM 4372 O O . ARG B 1 182 ? 27.984 14.281 5.031 1 95.88 182 ARG B O 1
ATOM 4379 N N . GLY B 1 183 ? 27.109 15.531 3.385 1 96.25 183 GLY B N 1
ATOM 4380 C CA . GLY B 1 183 ? 26.75 14.359 2.604 1 96.25 183 GLY B CA 1
ATOM 4381 C C . GLY B 1 183 ? 25.609 13.555 3.217 1 96.25 183 GLY B C 1
ATOM 4382 O O . GLY B 1 183 ? 25.625 12.32 3.182 1 96.25 183 GLY B O 1
ATOM 4383 N N . ILE B 1 184 ? 24.719 14.227 3.914 1 98 184 ILE B N 1
ATOM 4384 C CA . ILE B 1 184 ? 23.562 13.609 4.57 1 98 184 ILE B CA 1
ATOM 4385 C C . ILE B 1 184 ? 22.328 13.758 3.688 1 98 184 ILE B C 1
ATOM 4387 O O . ILE B 1 184 ? 22.109 14.82 3.098 1 98 184 ILE B O 1
ATOM 4391 N N . HIS B 1 185 ? 21.562 12.641 3.506 1 98.69 185 HIS B N 1
ATOM 4392 C CA . HIS B 1 185 ? 20.297 12.758 2.807 1 98.69 185 HIS B CA 1
ATOM 4393 C C . HIS B 1 185 ? 19.328 13.68 3.559 1 98.69 185 HIS B C 1
ATOM 4395 O O . HIS B 1 185 ? 19.25 13.633 4.789 1 98.69 185 HIS B O 1
ATOM 4401 N N . LEU B 1 186 ? 18.672 14.578 2.846 1 98.81 186 LEU B N 1
ATOM 4402 C CA . LEU B 1 186 ? 17.594 15.406 3.379 1 98.81 186 LEU B CA 1
ATOM 4403 C C . LEU B 1 186 ? 16.25 14.969 2.818 1 98.81 186 LEU B C 1
ATOM 4405 O O . LEU B 1 186 ? 15.922 15.273 1.667 1 98.81 186 LEU B O 1
ATOM 4409 N N . LEU B 1 187 ? 15.477 14.242 3.604 1 98.88 187 LEU B N 1
ATOM 4410 C CA . LEU B 1 187 ? 14.086 14 3.24 1 98.88 187 LEU B CA 1
ATOM 4411 C C . LEU B 1 187 ? 13.195 15.148 3.693 1 98.88 187 LEU B C 1
ATOM 4413 O O . LEU B 1 187 ? 13.008 15.359 4.895 1 98.88 187 LEU B O 1
ATOM 4417 N N . SER B 1 188 ? 12.719 15.859 2.777 1 98.81 188 SER B N 1
ATOM 4418 C CA . SER B 1 188 ? 11.727 16.891 3.035 1 98.81 188 SER B CA 1
ATOM 4419 C C . SER B 1 188 ? 10.312 16.375 2.801 1 98.81 188 SER B C 1
ATOM 4421 O O . SER B 1 188 ? 9.914 16.125 1.661 1 98.81 188 SER B O 1
ATOM 4423 N N . ASP B 1 189 ? 9.594 16.156 3.904 1 98.75 189 ASP B N 1
ATOM 4424 C CA . ASP B 1 189 ? 8.172 15.836 3.801 1 98.75 189 ASP B CA 1
ATOM 4425 C C . ASP B 1 189 ? 7.375 17.062 3.365 1 98.75 189 ASP B C 1
ATOM 4427 O O . ASP B 1 189 ? 7.07 17.938 4.18 1 98.75 189 ASP B O 1
ATOM 4431 N N . GLU B 1 190 ? 6.996 17.031 2.109 1 98.75 190 GLU B N 1
ATOM 4432 C CA . GLU B 1 190 ? 6.379 18.188 1.472 1 98.75 190 GLU B CA 1
ATOM 4433 C C . GLU B 1 190 ? 4.918 17.922 1.134 1 98.75 190 GLU B C 1
ATOM 4435 O O . GLU B 1 190 ? 4.398 18.438 0.139 1 98.75 190 GLU B O 1
ATOM 4440 N N . VAL B 1 191 ? 4.246 17.125 1.957 1 98.69 191 VAL B N 1
ATOM 4441 C CA . VAL B 1 191 ? 2.898 16.688 1.623 1 98.69 191 VAL B CA 1
ATOM 4442 C C . VAL B 1 191 ? 1.943 17.875 1.609 1 98.69 191 VAL B C 1
ATOM 4444 O O . VAL B 1 191 ? 0.923 17.844 0.916 1 98.69 191 VAL B O 1
ATOM 4447 N N . TYR B 1 192 ? 2.316 18.984 2.312 1 98.56 192 TYR B N 1
ATOM 4448 C CA . TYR B 1 192 ? 1.455 20.156 2.365 1 98.56 192 TYR B CA 1
ATOM 4449 C C . TYR B 1 192 ? 1.971 21.25 1.443 1 98.56 192 TYR B C 1
ATOM 4451 O O . TYR B 1 192 ? 1.433 22.359 1.426 1 98.56 192 TYR B O 1
ATOM 4459 N N . ARG B 1 193 ? 3.049 20.938 0.68 1 97.88 193 ARG B N 1
ATOM 4460 C CA . ARG B 1 193 ? 3.537 21.922 -0.291 1 97.88 193 ARG B CA 1
ATOM 4461 C C . ARG B 1 193 ? 2.434 22.312 -1.266 1 97.88 193 ARG B C 1
ATOM 4463 O O . ARG B 1 193 ? 1.638 21.484 -1.688 1 97.88 193 ARG B O 1
ATOM 4470 N N . LEU B 1 194 ? 2.402 23.656 -1.642 1 97.75 194 LEU B N 1
ATOM 4471 C CA . LEU B 1 194 ? 1.44 24.281 -2.545 1 97.75 194 LEU B CA 1
ATOM 4472 C C . LEU B 1 194 ? 0.205 24.734 -1.783 1 97.75 194 LEU B C 1
ATOM 4474 O O . LEU B 1 194 ? -0.721 25.297 -2.377 1 97.75 194 LEU B O 1
ATOM 4478 N N . LEU B 1 195 ? 0.184 24.547 -0.479 1 97.81 195 LEU B N 1
ATOM 4479 C CA . LEU B 1 195 ? -0.878 25.094 0.358 1 97.81 195 LEU B CA 1
ATOM 4480 C C . LEU B 1 195 ? -0.37 26.266 1.186 1 97.81 195 LEU B C 1
ATOM 4482 O O . LEU B 1 195 ? -0.843 26.5 2.301 1 97.81 195 LEU B O 1
ATOM 4486 N N . GLU B 1 196 ? 0.681 26.859 0.74 1 97.69 196 GLU B N 1
ATOM 4487 C CA . GLU B 1 196 ? 1.079 28.109 1.39 1 97.69 196 GLU B CA 1
ATOM 4488 C C . GLU B 1 196 ? 0.008 29.188 1.226 1 97.69 196 GLU B C 1
ATOM 4490 O O . GLU B 1 196 ? -0.558 29.344 0.142 1 97.69 196 GLU B O 1
ATOM 4495 N N . TYR B 1 197 ? -0.318 29.906 2.283 1 96.31 197 TYR B N 1
ATOM 4496 C CA . TYR B 1 197 ? -1.38 30.891 2.227 1 96.31 197 TYR B CA 1
ATOM 4497 C C . TYR B 1 197 ? -0.971 32.094 1.356 1 96.31 197 TYR B C 1
ATOM 4499 O O . TYR B 1 197 ? -1.814 32.688 0.704 1 96.31 197 TYR B O 1
ATOM 4507 N N . ASP B 1 198 ? 0.277 32.438 1.41 1 95.06 198 ASP B N 1
ATOM 4508 C CA . ASP B 1 198 ? 0.924 33.312 0.452 1 95.06 198 ASP B CA 1
ATOM 4509 C C . ASP B 1 198 ? 1.85 32.562 -0.481 1 95.06 198 ASP B C 1
ATOM 4511 O O . ASP B 1 198 ? 2.9 32.062 -0.058 1 95.06 198 ASP B O 1
ATOM 4515 N N . THR B 1 199 ? 1.49 32.438 -1.706 1 93 199 THR B N 1
ATOM 4516 C CA . THR B 1 199 ? 2.209 31.594 -2.664 1 93 199 THR B CA 1
ATOM 4517 C C . THR B 1 199 ? 3.664 32.031 -2.783 1 93 199 THR B C 1
ATOM 4519 O O . THR B 1 199 ? 4.52 31.266 -3.223 1 93 199 THR B O 1
ATOM 4522 N N . ARG B 1 200 ? 3.961 33.312 -2.4 1 93.25 200 ARG B N 1
ATOM 4523 C CA . ARG B 1 200 ? 5.328 33.812 -2.439 1 93.25 200 ARG B CA 1
ATOM 4524 C C . ARG B 1 200 ? 6.195 33.156 -1.385 1 93.25 200 ARG B C 1
ATOM 4526 O O . ARG B 1 200 ? 7.426 33.188 -1.46 1 93.25 200 ARG B O 1
ATOM 4533 N N . ASP B 1 201 ? 5.543 32.406 -0.464 1 95.56 201 ASP B N 1
ATOM 4534 C CA . ASP B 1 201 ? 6.262 31.734 0.619 1 95.56 201 ASP B CA 1
ATOM 4535 C C . ASP B 1 201 ? 6.637 30.312 0.233 1 95.56 201 ASP B C 1
ATOM 4537 O O . ASP B 1 201 ? 7.305 29.609 0.996 1 95.56 201 ASP B O 1
ATOM 4541 N N . THR B 1 202 ? 6.238 29.891 -0.983 1 96.25 202 THR B N 1
ATOM 4542 C CA . THR B 1 202 ? 6.52 28.516 -1.392 1 96.25 202 THR B CA 1
ATOM 4543 C C . THR B 1 202 ? 8.016 28.312 -1.578 1 96.25 202 THR B C 1
ATOM 4545 O O . THR B 1 202 ? 8.656 29 -2.379 1 96.25 202 THR B O 1
ATOM 4548 N N . LEU B 1 203 ? 8.562 27.422 -0.806 1 95.69 203 LEU B N 1
ATOM 4549 C CA . LEU B 1 203 ? 9.977 27.062 -0.893 1 95.69 203 LEU B CA 1
ATOM 4550 C C . LEU B 1 203 ? 10.242 26.172 -2.102 1 95.69 203 LEU B C 1
ATOM 4552 O O . LEU B 1 203 ? 9.344 25.469 -2.572 1 95.69 203 LEU B O 1
ATOM 4556 N N . PRO B 1 204 ? 11.453 26.266 -2.672 1 95.94 204 PRO B N 1
ATOM 4557 C CA . PRO B 1 204 ? 11.789 25.234 -3.65 1 95.94 204 PRO B CA 1
ATOM 4558 C C . PRO B 1 204 ? 11.75 23.828 -3.059 1 95.94 204 PRO B C 1
ATOM 4560 O O . PRO B 1 204 ? 12.031 23.641 -1.872 1 95.94 204 PRO B O 1
ATOM 4563 N N . PRO B 1 205 ? 11.344 22.859 -3.912 1 98.19 205 PRO B N 1
ATOM 4564 C CA . PRO B 1 205 ? 11.445 21.5 -3.377 1 98.19 205 PRO B CA 1
ATOM 4565 C C . PRO B 1 205 ? 12.883 21.078 -3.086 1 98.19 205 PRO B C 1
ATOM 4567 O O . PRO B 1 205 ? 13.797 21.469 -3.814 1 98.19 205 PRO B O 1
ATOM 4570 N N . ALA B 1 206 ? 13.086 20.281 -2.066 1 98.62 206 ALA B N 1
ATOM 4571 C CA . ALA B 1 206 ? 14.422 19.844 -1.669 1 98.62 206 ALA B CA 1
ATOM 4572 C C . ALA B 1 206 ? 15.125 19.125 -2.814 1 98.62 206 ALA B C 1
ATOM 4574 O O . ALA B 1 206 ? 16.312 19.344 -3.055 1 98.62 206 ALA B O 1
ATOM 4575 N N . ALA B 1 207 ? 14.375 18.297 -3.545 1 98.56 207 ALA B N 1
ATOM 4576 C CA . ALA B 1 207 ? 14.93 17.484 -4.629 1 98.56 207 ALA B CA 1
ATOM 4577 C C . ALA B 1 207 ? 15.539 18.375 -5.715 1 98.56 207 ALA B C 1
ATOM 4579 O O . ALA B 1 207 ? 16.484 17.969 -6.398 1 98.56 207 ALA B O 1
ATOM 4580 N N . SER B 1 208 ? 14.992 19.578 -5.875 1 97.69 208 SER B N 1
ATOM 4581 C CA . SER B 1 208 ? 15.469 20.516 -6.891 1 97.69 208 SER B CA 1
ATOM 4582 C C . SER B 1 208 ? 16.578 21.406 -6.344 1 97.69 208 SER B C 1
ATOM 4584 O O . SER B 1 208 ? 17.344 21.984 -7.113 1 97.69 208 SER B O 1
ATOM 4586 N N . HIS B 1 209 ? 16.672 21.516 -5.039 1 96.94 209 HIS B N 1
ATOM 4587 C CA . HIS B 1 209 ? 17.484 22.562 -4.445 1 96.94 209 HIS B CA 1
ATOM 4588 C C . HIS B 1 209 ? 18.844 22.031 -4.008 1 96.94 209 HIS B C 1
ATOM 4590 O O . HIS B 1 209 ? 19.828 22.781 -3.975 1 96.94 209 HIS B O 1
ATOM 4596 N N . THR B 1 210 ? 18.969 20.812 -3.658 1 95.69 210 THR B N 1
ATOM 4597 C CA . THR B 1 210 ? 20.234 20.203 -3.232 1 95.69 210 THR B CA 1
ATOM 4598 C C . THR B 1 210 ? 20.359 18.781 -3.789 1 95.69 210 THR B C 1
ATOM 4600 O O . THR B 1 210 ? 19.359 18.078 -3.938 1 95.69 210 THR B O 1
ATOM 4603 N N . PRO B 1 211 ? 21.547 18.312 -4.141 1 94.62 211 PRO B N 1
ATOM 4604 C CA . PRO B 1 211 ? 21.719 16.984 -4.723 1 94.62 211 PRO B CA 1
ATOM 4605 C C . PRO B 1 211 ? 21.359 15.867 -3.752 1 94.62 211 PRO B C 1
ATOM 4607 O O . PRO B 1 211 ? 21.062 14.75 -4.18 1 94.62 211 PRO B O 1
ATOM 4610 N N . HIS B 1 212 ? 21.297 16.219 -2.459 1 95.75 212 HIS B N 1
ATOM 4611 C CA . HIS B 1 212 ? 21 15.219 -1.447 1 95.75 212 HIS B CA 1
ATOM 4612 C C . HIS B 1 212 ? 19.547 15.305 -0.995 1 95.75 212 HIS B C 1
ATOM 4614 O O . HIS B 1 212 ? 19.125 14.594 -0.075 1 95.75 212 HIS B O 1
ATOM 4620 N N . GLY B 1 213 ? 18.844 16.156 -1.696 1 98.56 213 GLY B N 1
ATOM 4621 C CA . GLY B 1 213 ? 17.453 16.375 -1.325 1 98.56 213 GLY B CA 1
ATOM 4622 C C . GLY B 1 213 ? 16.5 15.344 -1.91 1 98.56 213 GLY B C 1
ATOM 4623 O O . GLY B 1 213 ? 16.641 14.953 -3.072 1 98.56 213 GLY B O 1
ATOM 4624 N N . ILE B 1 214 ? 15.617 14.852 -1.097 1 98.88 214 ILE B N 1
ATOM 4625 C CA . ILE B 1 214 ? 14.508 13.969 -1.458 1 98.88 214 ILE B CA 1
ATOM 4626 C C . ILE B 1 214 ? 13.188 14.617 -1.069 1 98.88 214 ILE B C 1
ATOM 4628 O O . ILE B 1 214 ? 12.969 14.961 0.096 1 98.88 214 ILE B O 1
ATOM 4632 N N . SER B 1 215 ? 12.312 14.797 -2.047 1 98.94 215 SER B N 1
ATOM 4633 C CA . SER B 1 215 ? 11 15.367 -1.775 1 98.94 215 SER B CA 1
ATOM 4634 C C . SER B 1 215 ? 9.938 14.281 -1.697 1 98.94 215 SER B C 1
ATOM 4636 O O . SER B 1 215 ? 9.836 13.43 -2.586 1 98.94 215 SER B O 1
ATOM 4638 N N . LEU B 1 216 ? 9.234 14.32 -0.61 1 98.94 216 LEU B N 1
ATOM 4639 C CA . LEU B 1 216 ? 8.062 13.461 -0.441 1 98.94 216 LEU B CA 1
ATOM 4640 C C . LEU B 1 216 ? 6.781 14.227 -0.755 1 98.94 216 LEU B C 1
ATOM 4642 O O . LEU B 1 216 ? 6.508 15.266 -0.148 1 98.94 216 LEU B O 1
ATOM 4646 N N . GLY B 1 217 ? 6.004 13.727 -1.745 1 98.88 217 GLY B N 1
ATOM 4647 C CA . GLY B 1 217 ? 4.738 14.336 -2.115 1 98.88 217 GLY B CA 1
ATOM 4648 C C . GLY B 1 217 ? 3.578 13.359 -2.119 1 98.88 217 GLY B C 1
ATOM 4649 O O . GLY B 1 217 ? 3.779 12.148 -1.999 1 98.88 217 GLY B O 1
ATOM 4650 N N . VAL B 1 218 ? 2.363 13.922 -2.207 1 98.88 218 VAL B N 1
ATOM 4651 C CA . VAL B 1 218 ? 1.185 13.062 -2.158 1 98.88 218 VAL B CA 1
ATOM 4652 C C . VAL B 1 218 ? -0.017 13.797 -2.744 1 98.88 218 VAL B C 1
ATOM 4654 O O . VAL B 1 218 ? -0.023 15.031 -2.816 1 98.88 218 VAL B O 1
ATOM 4657 N N . MET B 1 219 ? -1.027 13.078 -3.148 1 98.88 219 MET B N 1
ATOM 4658 C CA . MET B 1 219 ? -2.268 13.656 -3.656 1 98.88 219 MET B CA 1
ATOM 4659 C C . MET B 1 219 ? -3.229 13.969 -2.514 1 98.88 219 MET B C 1
ATOM 4661 O O . MET B 1 219 ? -4.207 14.695 -2.701 1 98.88 219 MET B O 1
ATOM 4665 N N . SER B 1 220 ? -2.982 13.562 -1.31 1 98.44 220 SER B N 1
ATOM 4666 C CA . SER B 1 220 ? -3.957 13.477 -0.226 1 98.44 220 SER B CA 1
ATOM 4667 C C . SER B 1 220 ? -4.234 14.844 0.38 1 98.44 220 SER B C 1
ATOM 4669 O O . SER B 1 220 ? -5.305 15.078 0.946 1 98.44 220 SER B O 1
ATOM 4671 N N . LYS B 1 221 ? -3.246 15.727 0.328 1 98.56 221 LYS B N 1
ATOM 4672 C CA . LYS B 1 221 ? -3.332 16.953 1.118 1 98.56 221 LYS B CA 1
ATOM 4673 C C . LYS B 1 221 ? -3.688 18.156 0.241 1 98.56 221 LYS B C 1
ATOM 4675 O O . LYS B 1 221 ? -4.863 18.406 -0.028 1 98.56 221 LYS B O 1
ATOM 4680 N N . ALA B 1 222 ? -2.738 18.719 -0.458 1 98.38 222 ALA B N 1
ATOM 4681 C CA . ALA B 1 222 ? -2.967 19.922 -1.241 1 98.38 222 ALA B CA 1
ATOM 4682 C C . ALA B 1 222 ? -4.043 19.703 -2.301 1 98.38 222 ALA B C 1
ATOM 4684 O O . ALA B 1 222 ? -4.801 20.609 -2.629 1 98.38 222 ALA B O 1
ATOM 4685 N N . PHE B 1 223 ? -4.156 18.453 -2.773 1 98.75 223 PHE B N 1
ATOM 4686 C CA . PHE B 1 223 ? -5.004 18.188 -3.932 1 98.75 223 PHE B CA 1
ATOM 4687 C C . PHE B 1 223 ? -6.352 17.641 -3.502 1 98.75 223 PHE B C 1
ATOM 4689 O O . PHE B 1 223 ? -7.262 17.484 -4.324 1 98.75 223 PHE B O 1
ATOM 4696 N N . GLY B 1 224 ? -6.543 17.328 -2.207 1 98.56 224 GLY B N 1
ATOM 4697 C CA . GLY B 1 224 ? -7.824 16.859 -1.705 1 98.56 224 GLY B CA 1
ATOM 4698 C C . GLY B 1 224 ? -8.219 15.5 -2.262 1 98.56 224 GLY B C 1
ATOM 4699 O O . GLY B 1 224 ? -9.391 15.266 -2.578 1 98.56 224 GLY B O 1
ATOM 4700 N N . LEU B 1 225 ? -7.266 14.641 -2.455 1 98.81 225 LEU B N 1
ATOM 4701 C CA . LEU B 1 225 ? -7.523 13.352 -3.098 1 98.81 225 LEU B CA 1
ATOM 4702 C C . LEU B 1 225 ? -6.914 12.211 -2.295 1 98.81 225 LEU B C 1
ATOM 4704 O O . LEU B 1 225 ? -6.203 11.367 -2.848 1 98.81 225 LEU B O 1
ATOM 4708 N N . ALA B 1 226 ? -7.199 12.188 -0.943 1 98.31 226 ALA B N 1
ATOM 4709 C CA . ALA B 1 226 ? -6.637 11.195 -0.033 1 98.31 226 ALA B CA 1
ATOM 4710 C C . ALA B 1 226 ? -7.078 9.789 -0.42 1 98.31 226 ALA B C 1
ATOM 4712 O O . ALA B 1 226 ? -6.328 8.82 -0.247 1 98.31 226 ALA B O 1
ATOM 4713 N N . GLY B 1 227 ? -8.258 9.664 -0.986 1 98.44 227 GLY B N 1
ATOM 4714 C CA . GLY B 1 227 ? -8.82 8.367 -1.325 1 98.44 227 GLY B CA 1
ATOM 4715 C C . GLY B 1 227 ? -8.141 7.715 -2.514 1 98.44 227 GLY B C 1
ATOM 4716 O O . GLY B 1 227 ? -8.383 6.539 -2.805 1 98.44 227 GLY B O 1
ATOM 4717 N N . LEU B 1 228 ? -7.277 8.438 -3.217 1 98.88 228 LEU B N 1
ATOM 4718 C CA . LEU B 1 228 ? -6.586 7.855 -4.363 1 98.88 228 LEU B CA 1
ATOM 4719 C C . LEU B 1 228 ? -5.371 7.047 -3.914 1 98.88 228 LEU B C 1
ATOM 4721 O O . LEU B 1 228 ? -4.898 6.172 -4.641 1 98.88 228 LEU B O 1
ATOM 4725 N N . ARG B 1 229 ? -4.832 7.402 -2.758 1 98.75 229 ARG B N 1
ATOM 4726 C CA . ARG B 1 229 ? -3.66 6.73 -2.199 1 98.75 229 ARG B CA 1
ATOM 4727 C C . ARG B 1 229 ? -2.496 6.758 -3.184 1 98.75 229 ARG B C 1
ATOM 4729 O O . ARG B 1 229 ? -1.873 5.723 -3.441 1 98.75 229 ARG B O 1
ATOM 4736 N N . VAL B 1 230 ? -2.189 7.934 -3.656 1 98.88 230 VAL B N 1
ATOM 4737 C CA . VAL B 1 230 ? -1.042 8.117 -4.539 1 98.88 230 VAL B CA 1
ATOM 4738 C C . VAL B 1 230 ? -0.059 9.102 -3.906 1 98.88 230 VAL B C 1
ATOM 4740 O O . VAL B 1 230 ? -0.436 10.219 -3.537 1 98.88 230 VAL B O 1
ATOM 4743 N N . GLY B 1 231 ? 1.121 8.711 -3.66 1 98.88 231 GLY B N 1
ATOM 4744 C CA . GLY B 1 231 ? 2.258 9.508 -3.238 1 98.88 231 GLY B CA 1
ATOM 4745 C C . GLY B 1 231 ? 3.512 9.242 -4.051 1 98.88 231 GLY B C 1
ATOM 4746 O O . GLY B 1 231 ? 3.49 8.445 -4.988 1 98.88 231 GLY B O 1
ATOM 4747 N N . TRP B 1 232 ? 4.582 9.992 -3.746 1 98.94 232 TRP B N 1
ATOM 4748 C CA . TRP B 1 232 ? 5.773 9.773 -4.559 1 98.94 232 TRP B CA 1
ATOM 4749 C C . TRP B 1 232 ? 7.02 10.289 -3.844 1 98.94 232 TRP B C 1
ATOM 4751 O O . TRP B 1 232 ? 6.918 11.062 -2.887 1 98.94 232 TRP B O 1
ATOM 4761 N N . LEU B 1 233 ? 8.133 9.773 -4.266 1 98.94 233 LEU B N 1
ATOM 4762 C CA . LEU B 1 233 ? 9.453 10.359 -4.023 1 98.94 233 LEU B CA 1
ATOM 4763 C C . LEU B 1 233 ? 9.992 11.016 -5.289 1 98.94 233 LEU B C 1
ATOM 4765 O O . LEU B 1 233 ? 9.852 10.469 -6.387 1 98.94 233 LEU B O 1
ATOM 4769 N N . ALA B 1 234 ? 10.492 12.18 -5.141 1 98.94 234 ALA B N 1
ATOM 4770 C CA . ALA B 1 234 ? 11.273 12.844 -6.18 1 98.94 234 ALA B CA 1
ATOM 4771 C C . ALA B 1 234 ? 12.695 13.117 -5.711 1 98.94 234 ALA B C 1
ATOM 4773 O O . ALA B 1 234 ? 12.906 13.719 -4.652 1 98.94 234 ALA B O 1
ATOM 4774 N N . CYS B 1 235 ? 13.703 12.648 -6.375 1 97.88 235 CYS B N 1
ATOM 4775 C CA . CYS B 1 235 ? 15.094 12.945 -6.035 1 97.88 235 CYS B CA 1
ATOM 4776 C C . CYS B 1 235 ? 16.016 12.703 -7.23 1 97.88 235 CYS B C 1
ATOM 4778 O O . CYS B 1 235 ? 15.664 11.953 -8.141 1 97.88 235 CYS B O 1
ATOM 4780 N N . ARG B 1 236 ? 17.172 13.281 -7.215 1 97.88 236 ARG B N 1
ATOM 4781 C CA . ARG B 1 236 ? 18.125 13.219 -8.32 1 97.88 236 ARG B CA 1
ATOM 4782 C C . ARG B 1 236 ? 18.844 11.883 -8.352 1 97.88 236 ARG B C 1
ATOM 4784 O O . ARG B 1 236 ? 19.312 11.453 -9.406 1 97.88 236 ARG B O 1
ATOM 4791 N N . ASP B 1 237 ? 18.969 11.219 -7.273 1 97.69 237 ASP B N 1
ATOM 4792 C CA . ASP B 1 237 ? 19.656 9.938 -7.148 1 97.69 237 ASP B CA 1
ATOM 4793 C C . ASP B 1 237 ? 18.797 8.789 -7.672 1 97.69 237 ASP B C 1
ATOM 4795 O O . ASP B 1 237 ? 18.125 8.117 -6.895 1 97.69 237 ASP B O 1
ATOM 4799 N N . VAL B 1 238 ? 18.938 8.406 -8.938 1 97.62 238 VAL B N 1
ATOM 4800 C CA . VAL B 1 238 ? 18.109 7.398 -9.594 1 97.62 238 VAL B CA 1
ATOM 4801 C C . VAL B 1 238 ? 18.422 6.023 -9.016 1 97.62 238 VAL B C 1
ATOM 4803 O O . VAL B 1 238 ? 17.547 5.164 -8.922 1 97.62 238 VAL B O 1
ATOM 4806 N N . GLU B 1 239 ? 19.656 5.855 -8.625 1 97.44 239 GLU B N 1
ATOM 4807 C CA . GLU B 1 239 ? 20.016 4.582 -8.008 1 97.44 239 GLU B CA 1
ATOM 4808 C C . GLU B 1 239 ? 19.266 4.367 -6.695 1 97.44 239 GLU B C 1
ATOM 4810 O O . GLU B 1 239 ? 18.844 3.25 -6.387 1 97.44 239 GLU B O 1
ATOM 4815 N N . LEU B 1 240 ? 19.141 5.414 -5.906 1 98.12 240 LEU B N 1
ATOM 4816 C CA . LEU B 1 240 ? 18.344 5.332 -4.684 1 98.12 240 LEU B CA 1
ATOM 4817 C C . LEU B 1 240 ? 16.906 4.957 -4.992 1 98.12 240 LEU B C 1
ATOM 4819 O O . LEU B 1 240 ? 16.312 4.117 -4.309 1 98.12 240 LEU B O 1
ATOM 4823 N N . LEU B 1 241 ? 16.312 5.535 -6.035 1 98.38 241 LEU B N 1
ATOM 4824 C CA . LEU B 1 241 ? 14.938 5.23 -6.426 1 98.38 241 LEU B CA 1
ATOM 4825 C C . LEU B 1 241 ? 14.812 3.781 -6.887 1 98.38 241 LEU B C 1
ATOM 4827 O O . LEU B 1 241 ? 13.797 3.133 -6.641 1 98.38 241 LEU B O 1
ATOM 4831 N N . ARG B 1 242 ? 15.828 3.305 -7.551 1 96.62 242 ARG B N 1
ATOM 4832 C CA . ARG B 1 242 ? 15.82 1.91 -7.98 1 96.62 242 ARG B CA 1
ATOM 4833 C C . ARG B 1 242 ? 15.789 0.969 -6.781 1 96.62 242 ARG B C 1
ATOM 4835 O O . ARG B 1 242 ? 15.062 -0.027 -6.785 1 96.62 242 ARG B O 1
ATOM 4842 N N . ARG B 1 243 ? 16.562 1.255 -5.785 1 97.44 243 ARG B N 1
ATOM 4843 C CA . ARG B 1 243 ? 16.547 0.448 -4.566 1 97.44 243 ARG B CA 1
ATOM 4844 C C . ARG B 1 243 ? 15.195 0.514 -3.875 1 97.44 243 ARG B C 1
ATOM 4846 O O . ARG B 1 243 ? 14.719 -0.487 -3.336 1 97.44 243 ARG B O 1
ATOM 4853 N N . CYS B 1 244 ? 14.602 1.707 -3.9 1 98.38 244 CYS B N 1
ATOM 4854 C CA . CYS B 1 244 ? 13.266 1.856 -3.328 1 98.38 244 CYS B CA 1
ATOM 4855 C C . CYS B 1 244 ? 12.242 1.04 -4.109 1 98.38 244 CYS B C 1
ATOM 4857 O O . CYS B 1 244 ? 11.359 0.414 -3.52 1 98.38 244 CYS B O 1
ATOM 4859 N N . ALA B 1 245 ? 12.359 1.063 -5.406 1 97.19 245 ALA B N 1
ATOM 4860 C CA . ALA B 1 245 ? 11.461 0.283 -6.25 1 97.19 245 ALA B CA 1
ATOM 4861 C C . ALA B 1 245 ? 11.586 -1.208 -5.949 1 97.19 245 ALA B C 1
ATOM 4863 O O . ALA B 1 245 ? 10.586 -1.928 -5.93 1 97.19 245 ALA B O 1
ATOM 4864 N N . ALA B 1 246 ? 12.789 -1.656 -5.773 1 96.5 246 ALA B N 1
ATOM 4865 C CA . ALA B 1 246 ? 13.016 -3.059 -5.438 1 96.5 246 ALA B CA 1
ATOM 4866 C C . ALA B 1 246 ? 12.344 -3.424 -4.117 1 96.5 246 ALA B C 1
ATOM 4868 O O . ALA B 1 246 ? 11.742 -4.492 -3.992 1 96.5 246 ALA B O 1
ATOM 4869 N N . TYR B 1 247 ? 12.461 -2.547 -3.135 1 97.56 247 TYR B N 1
ATOM 4870 C CA . TYR B 1 247 ? 11.805 -2.773 -1.852 1 97.56 247 TYR B CA 1
ATOM 4871 C C . TYR B 1 247 ? 10.289 -2.748 -2.002 1 97.56 247 TYR B C 1
ATOM 4873 O O . TYR B 1 247 ? 9.586 -3.549 -1.383 1 97.56 247 TYR B O 1
ATOM 4881 N N . LYS B 1 248 ? 9.812 -1.867 -2.818 1 97.44 248 LYS B N 1
ATOM 4882 C CA . LYS B 1 248 ? 8.383 -1.695 -3.072 1 97.44 248 LYS B CA 1
ATOM 4883 C C . LYS B 1 248 ? 7.762 -2.977 -3.621 1 97.44 248 LYS B C 1
ATOM 4885 O O . LYS B 1 248 ? 6.586 -3.252 -3.387 1 97.44 248 LYS B O 1
ATOM 4890 N N . ASP B 1 249 ? 8.555 -3.807 -4.297 1 96.31 249 ASP B N 1
ATOM 4891 C CA . ASP B 1 249 ? 8.086 -5.09 -4.812 1 96.31 249 ASP B CA 1
ATOM 4892 C C . ASP B 1 249 ? 7.539 -5.965 -3.688 1 96.31 249 ASP B C 1
ATOM 4894 O O . ASP B 1 249 ? 6.695 -6.836 -3.924 1 96.31 249 ASP B O 1
ATOM 4898 N N . TYR B 1 250 ? 7.957 -5.723 -2.445 1 97.06 250 TYR B N 1
ATOM 4899 C CA . TYR B 1 250 ? 7.555 -6.531 -1.301 1 97.06 250 TYR B CA 1
ATOM 4900 C C . TYR B 1 250 ? 6.371 -5.898 -0.577 1 97.06 250 TYR B C 1
ATOM 4902 O O . TYR B 1 250 ? 5.801 -6.496 0.338 1 97.06 250 TYR B O 1
ATOM 4910 N N . THR B 1 251 ? 5.969 -4.672 -0.976 1 97.5 251 THR B N 1
ATOM 4911 C CA . THR B 1 251 ? 4.887 -4.004 -0.259 1 97.5 251 THR B CA 1
ATOM 4912 C C . THR B 1 251 ? 3.641 -3.902 -1.135 1 97.5 251 THR B C 1
ATOM 4914 O O . THR B 1 251 ? 2.717 -4.707 -1.009 1 97.5 251 THR B O 1
ATOM 4917 N N . THR B 1 252 ? 3.697 -3.121 -2.225 1 97.38 252 THR B N 1
ATOM 4918 C CA . THR B 1 252 ? 2.461 -2.951 -2.979 1 97.38 252 THR B CA 1
ATOM 4919 C C . THR B 1 252 ? 2.676 -3.289 -4.453 1 97.38 252 THR B C 1
ATOM 4921 O O . THR B 1 252 ? 1.712 -3.447 -5.203 1 97.38 252 THR B O 1
ATOM 4924 N N . ILE B 1 253 ? 3.91 -3.406 -4.918 1 95.88 253 ILE B N 1
ATOM 4925 C CA . ILE B 1 253 ? 4.297 -3.729 -6.289 1 95.88 253 ILE B CA 1
ATOM 4926 C C . ILE B 1 253 ? 4.027 -2.531 -7.195 1 95.88 253 ILE B C 1
ATOM 4928 O O . ILE B 1 253 ? 4.961 -1.896 -7.691 1 95.88 253 ILE B O 1
ATOM 4932 N N . CYS B 1 254 ? 2.803 -2.123 -7.316 1 96.75 254 CYS B N 1
ATOM 4933 C CA . CYS B 1 254 ? 2.418 -1.006 -8.172 1 96.75 254 CYS B CA 1
ATOM 4934 C C . CYS B 1 254 ? 1.164 -0.319 -7.641 1 96.75 254 CYS B C 1
ATOM 4936 O O . CYS B 1 254 ? 0.571 -0.772 -6.66 1 96.75 254 CYS B O 1
ATOM 4938 N N . ASN B 1 255 ? 0.815 0.791 -8.234 1 98.12 255 ASN B N 1
ATOM 4939 C CA . ASN B 1 255 ? -0.342 1.562 -7.789 1 98.12 255 ASN B CA 1
ATOM 4940 C C . ASN B 1 255 ? -1.626 1.082 -8.461 1 98.12 255 ASN B C 1
ATOM 4942 O O . ASN B 1 255 ? -1.578 0.334 -9.438 1 98.12 255 ASN B O 1
ATOM 4946 N N . SER B 1 256 ? -2.75 1.49 -7.859 1 98.5 256 SER B N 1
ATOM 4947 C CA . SER B 1 256 ? -4.07 1.265 -8.438 1 98.5 256 SER B CA 1
ATOM 4948 C C . SER B 1 256 ? -4.215 1.978 -9.781 1 98.5 256 SER B C 1
ATOM 4950 O O . SER B 1 256 ? -3.887 3.16 -9.898 1 98.5 256 SER B O 1
ATOM 4952 N N . ALA B 1 257 ? -4.738 1.236 -10.781 1 98.69 257 ALA B N 1
ATOM 4953 C CA . ALA B 1 257 ? -4.875 1.782 -12.133 1 98.69 257 ALA B CA 1
ATOM 4954 C C . ALA B 1 257 ? -5.84 2.963 -12.148 1 98.69 257 ALA B C 1
ATOM 4956 O O . ALA B 1 257 ? -5.516 4.031 -12.672 1 98.69 257 ALA B O 1
ATOM 4957 N N . PRO B 1 258 ? -7.055 2.865 -11.523 1 98.88 258 PRO B N 1
ATOM 4958 C CA . PRO B 1 258 ? -7.945 4.027 -11.539 1 98.88 258 PRO B CA 1
ATOM 4959 C C . PRO B 1 258 ? -7.352 5.234 -10.812 1 98.88 258 PRO B C 1
ATOM 4961 O O . PRO B 1 258 ? -7.531 6.371 -11.25 1 98.88 258 PRO B O 1
ATOM 4964 N N . SER B 1 259 ? -6.625 4.98 -9.719 1 98.88 259 SER B N 1
ATOM 4965 C CA . SER B 1 259 ? -6.047 6.062 -8.93 1 98.88 259 SER B CA 1
ATOM 4966 C C . SER B 1 259 ? -5.012 6.844 -9.734 1 98.88 259 SER B C 1
ATOM 4968 O O . SER B 1 259 ? -4.906 8.062 -9.602 1 98.88 259 SER B O 1
ATOM 4970 N N . GLU B 1 260 ? -4.242 6.117 -10.555 1 98.88 260 GLU B N 1
ATOM 4971 C CA . GLU B 1 260 ? -3.221 6.793 -11.352 1 98.88 260 GLU B CA 1
ATOM 4972 C C . GLU B 1 260 ? -3.854 7.719 -12.383 1 98.88 260 GLU B C 1
ATOM 4974 O O . GLU B 1 260 ? -3.396 8.852 -12.578 1 98.88 260 GLU B O 1
ATOM 4979 N N . VAL B 1 261 ? -4.93 7.273 -13.031 1 98.94 261 VAL B N 1
ATOM 4980 C CA . VAL B 1 261 ? -5.578 8.086 -14.055 1 98.94 261 VAL B CA 1
ATOM 4981 C C . VAL B 1 261 ? -6.254 9.289 -13.414 1 98.94 261 VAL B C 1
ATOM 4983 O O . VAL B 1 261 ? -6.164 10.406 -13.93 1 98.94 261 VAL B O 1
ATOM 4986 N N . LEU B 1 262 ? -6.891 9.094 -12.273 1 98.94 262 LEU B N 1
ATOM 4987 C CA . LEU B 1 262 ? -7.531 10.203 -11.562 1 98.94 262 LEU B CA 1
ATOM 4988 C C . LEU B 1 262 ? -6.492 11.211 -11.078 1 98.94 262 LEU B C 1
ATOM 4990 O O . LEU B 1 262 ? -6.73 12.422 -11.125 1 98.94 262 LEU B O 1
ATOM 4994 N N . SER B 1 263 ? -5.34 10.727 -10.617 1 98.94 263 SER B N 1
ATOM 4995 C CA . SER B 1 263 ? -4.25 11.609 -10.211 1 98.94 263 SER B CA 1
ATOM 4996 C C . SER B 1 263 ? -3.736 12.422 -11.398 1 98.94 263 SER B C 1
ATOM 4998 O O . SER B 1 263 ? -3.428 13.609 -11.25 1 98.94 263 SER B O 1
ATOM 5000 N N . LEU B 1 264 ? -3.658 11.734 -12.555 1 98.94 264 LEU B N 1
ATOM 5001 C CA . LEU B 1 264 ? -3.234 12.422 -13.766 1 98.94 264 LEU B CA 1
ATOM 5002 C C . LEU B 1 264 ? -4.188 13.562 -14.109 1 98.94 264 LEU B C 1
ATOM 5004 O O . LEU B 1 264 ? -3.746 14.672 -14.422 1 98.94 264 LEU B O 1
ATOM 5008 N N . ILE B 1 265 ? -5.5 13.305 -14.031 1 98.94 265 ILE B N 1
ATOM 5009 C CA . ILE B 1 265 ? -6.516 14.32 -14.297 1 98.94 265 ILE B CA 1
ATOM 5010 C C . ILE B 1 265 ? -6.312 15.5 -13.352 1 98.94 265 ILE B C 1
ATOM 5012 O O . ILE B 1 265 ? -6.289 16.656 -13.789 1 98.94 265 ILE B O 1
ATOM 5016 N N . ALA B 1 266 ? -6.098 15.266 -12.094 1 98.94 266 ALA B N 1
ATOM 5017 C CA . ALA B 1 266 ? -5.957 16.312 -11.078 1 98.94 266 ALA B CA 1
ATOM 5018 C C . ALA B 1 266 ? -4.719 17.156 -11.336 1 98.94 266 ALA B C 1
ATOM 5020 O O . ALA B 1 266 ? -4.773 18.391 -11.25 1 98.94 266 ALA B O 1
ATOM 5021 N N . LEU B 1 267 ? -3.621 16.484 -11.648 1 98.94 267 LEU B N 1
ATOM 5022 C CA . LEU B 1 267 ? -2.367 17.203 -11.812 1 98.94 267 LEU B CA 1
ATOM 5023 C C . LEU B 1 267 ? -2.391 18.047 -13.078 1 98.94 267 LEU B C 1
ATOM 5025 O O . LEU B 1 267 ? -1.805 19.141 -13.117 1 98.94 267 LEU B O 1
ATOM 5029 N N . ARG B 1 268 ? -3.023 17.562 -14.109 1 98.88 268 ARG B N 1
ATOM 5030 C CA . ARG B 1 268 ? -3.127 18.344 -15.336 1 98.88 268 ARG B CA 1
ATOM 5031 C C . ARG B 1 268 ? -4.102 19.5 -15.164 1 98.88 268 ARG B C 1
ATOM 5033 O O . ARG B 1 268 ? -4.016 20.5 -15.883 1 98.88 268 ARG B O 1
ATOM 5040 N N . ALA B 1 269 ? -5 19.391 -14.203 1 98.69 269 ALA B N 1
ATOM 5041 C CA . ALA B 1 269 ? -5.914 20.484 -13.844 1 98.69 269 ALA B CA 1
ATOM 5042 C C . ALA B 1 269 ? -5.492 21.141 -12.531 1 98.69 269 ALA B C 1
ATOM 5044 O O . ALA B 1 269 ? -6.336 21.609 -11.766 1 98.69 269 ALA B O 1
ATOM 5045 N N . LYS B 1 270 ? -4.219 21.125 -12.203 1 98.06 270 LYS B N 1
ATOM 5046 C CA . LYS B 1 270 ? -3.734 21.453 -10.859 1 98.06 270 LYS B CA 1
ATOM 5047 C C . LYS B 1 270 ? -4.129 22.859 -10.461 1 98.06 270 LYS B C 1
ATOM 5049 O O . LYS B 1 270 ? -4.395 23.141 -9.289 1 98.06 270 LYS B O 1
ATOM 5054 N N . ALA B 1 271 ? -4.176 23.828 -11.453 1 97.81 271 ALA B N 1
ATOM 5055 C CA . ALA B 1 271 ? -4.555 25.203 -11.109 1 97.81 271 ALA B CA 1
ATOM 5056 C C . ALA B 1 271 ? -5.938 25.234 -10.461 1 97.81 271 ALA B C 1
ATOM 5058 O O . ALA B 1 271 ? -6.121 25.859 -9.414 1 97.81 271 ALA B O 1
ATOM 5059 N N . ARG B 1 272 ? -6.867 24.562 -11.055 1 98.12 272 ARG B N 1
ATOM 5060 C CA . ARG B 1 272 ? -8.234 24.531 -10.555 1 98.12 272 ARG B CA 1
ATOM 5061 C C . ARG B 1 272 ? -8.328 23.734 -9.258 1 98.12 272 ARG B C 1
ATOM 5063 O O . ARG B 1 272 ? -9.039 24.125 -8.328 1 98.12 272 ARG B O 1
ATOM 5070 N N . VAL B 1 273 ? -7.641 22.656 -9.227 1 98.62 273 VAL B N 1
ATOM 5071 C CA . VAL B 1 273 ? -7.672 21.766 -8.07 1 98.62 273 VAL B CA 1
ATOM 5072 C C . VAL B 1 273 ? -7.105 22.5 -6.852 1 98.62 273 VAL B C 1
ATOM 5074 O O . VAL B 1 273 ? -7.703 22.484 -5.773 1 98.62 273 VAL B O 1
ATOM 5077 N N . LEU B 1 274 ? -5.992 23.172 -7 1 98.31 274 LEU B N 1
ATOM 5078 C CA . LEU B 1 274 ? -5.355 23.891 -5.902 1 98.31 274 LEU B CA 1
ATOM 5079 C C . LEU B 1 274 ? -6.176 25.109 -5.5 1 98.31 274 LEU B C 1
ATOM 5081 O O . LEU B 1 274 ? -6.219 25.469 -4.324 1 98.31 274 LEU B O 1
ATOM 5085 N N . ALA B 1 275 ? -6.801 25.734 -6.469 1 98 275 ALA B N 1
ATOM 5086 C CA . ALA B 1 275 ? -7.637 26.891 -6.168 1 98 275 ALA B CA 1
ATOM 5087 C C . ALA B 1 275 ? -8.773 26.516 -5.219 1 98 275 ALA B C 1
ATOM 5089 O O . ALA B 1 275 ? -9.094 27.266 -4.297 1 98 275 ALA B O 1
ATOM 5090 N N . ARG B 1 276 ? -9.359 25.375 -5.449 1 97.94 276 ARG B N 1
ATOM 5091 C CA . ARG B 1 276 ? -10.43 24.891 -4.574 1 97.94 276 ARG B CA 1
ATOM 5092 C C . ARG B 1 276 ? -9.93 24.75 -3.139 1 97.94 276 ARG B C 1
ATOM 5094 O O . ARG B 1 276 ? -10.594 25.172 -2.195 1 97.94 276 ARG B O 1
ATOM 5101 N N . SER B 1 277 ? -8.773 24.156 -2.988 1 98.31 277 SER B N 1
ATOM 5102 C CA . SER B 1 277 ? -8.195 23.938 -1.669 1 98.31 277 SER B CA 1
ATOM 5103 C C . SER B 1 277 ? -7.859 25.266 -0.988 1 98.31 277 SER B C 1
ATOM 5105 O O . SER B 1 277 ? -8.156 25.453 0.193 1 98.31 277 SER B O 1
ATOM 5107 N N . ARG B 1 278 ? -7.262 26.156 -1.711 1 97.44 278 ARG B N 1
ATOM 5108 C CA . ARG B 1 278 ? -6.832 27.438 -1.152 1 97.44 278 ARG B CA 1
ATOM 5109 C C . ARG B 1 278 ? -8.031 28.297 -0.766 1 97.44 278 ARG B C 1
ATOM 5111 O O . ARG B 1 278 ? -7.992 29.016 0.235 1 97.44 278 ARG B O 1
ATOM 5118 N N . GLU B 1 279 ? -9.062 28.25 -1.572 1 97.81 279 GLU B N 1
ATOM 5119 C CA . GLU B 1 279 ? -10.273 29 -1.263 1 97.81 279 GLU B CA 1
ATOM 5120 C C . GLU B 1 279 ? -10.922 28.5 0.027 1 97.81 279 GLU B C 1
ATOM 5122 O O . GLU B 1 279 ? -11.336 29.297 0.868 1 97.81 279 GLU B O 1
ATOM 5127 N N . LEU B 1 280 ? -11.008 27.203 0.135 1 98.06 280 LEU B N 1
ATOM 5128 C CA . LEU B 1 280 ? -11.555 26.609 1.346 1 98.06 280 LEU B CA 1
ATOM 5129 C C . LEU B 1 280 ? -10.734 27 2.568 1 98.06 280 LEU B C 1
ATOM 5131 O O . LEU B 1 280 ? -11.289 27.391 3.598 1 98.06 280 LEU B O 1
ATOM 5135 N N . LEU B 1 281 ? -9.453 26.984 2.459 1 98.19 281 LEU B N 1
ATOM 5136 C CA . LEU B 1 281 ? -8.555 27.297 3.566 1 98.19 281 LEU B CA 1
ATOM 5137 C C . LEU B 1 281 ? -8.656 28.766 3.939 1 98.19 281 LEU B C 1
ATOM 5139 O O . LEU B 1 281 ? -8.656 29.125 5.121 1 98.19 281 LEU B O 1
ATOM 5143 N N . ALA B 1 282 ? -8.695 29.609 2.93 1 97.88 282 ALA B N 1
ATOM 5144 C CA . ALA B 1 282 ? -8.781 31.047 3.182 1 97.88 282 ALA B CA 1
ATOM 5145 C C . ALA B 1 282 ? -10.039 31.391 3.963 1 97.88 282 ALA B C 1
ATOM 5147 O O . ALA B 1 282 ? -9.992 32.156 4.922 1 97.88 282 ALA B O 1
ATOM 5148 N N . ALA B 1 283 ? -11.133 30.828 3.553 1 98.25 283 ALA B N 1
ATOM 5149 C CA . ALA B 1 283 ? -12.406 31.062 4.23 1 98.25 283 ALA B CA 1
ATOM 5150 C C . ALA B 1 283 ? -12.359 30.578 5.672 1 98.25 283 ALA B C 1
ATOM 5152 O O . ALA B 1 283 ? -12.773 31.281 6.59 1 98.25 283 ALA B O 1
ATOM 5153 N N . ASN B 1 284 ? -11.898 29.391 5.852 1 98.56 284 ASN B N 1
ATOM 5154 C CA . ASN B 1 284 ? -11.867 28.781 7.176 1 98.56 284 ASN B CA 1
ATOM 5155 C C . ASN B 1 284 ? -10.867 29.484 8.094 1 98.56 284 ASN B C 1
ATOM 5157 O O . ASN B 1 284 ? -11.109 29.625 9.289 1 98.56 284 ASN B O 1
ATOM 5161 N N . LEU B 1 285 ? -9.711 29.891 7.523 1 98.12 285 LEU B N 1
ATOM 5162 C CA . LEU B 1 285 ? -8.703 30.625 8.297 1 98.12 285 LEU B CA 1
ATOM 5163 C C . LEU B 1 285 ? -9.273 31.922 8.836 1 98.12 285 LEU B C 1
ATOM 5165 O O . LEU B 1 285 ? -9 32.312 9.977 1 98.12 285 LEU B O 1
ATOM 5169 N N . SER B 1 286 ? -10.031 32.594 8.047 1 98.19 286 SER B N 1
ATOM 5170 C CA . SER B 1 286 ? -10.664 33.844 8.469 1 98.19 286 SER B CA 1
ATOM 5171 C C . SER B 1 286 ? -11.602 33.625 9.648 1 98.19 286 SER B C 1
ATOM 5173 O O . SER B 1 286 ? -11.609 34.375 10.609 1 98.19 286 SER B O 1
ATOM 5175 N N . LEU B 1 287 ? -12.367 32.562 9.562 1 98.5 287 LEU B N 1
ATOM 5176 C CA . LEU B 1 287 ? -13.273 32.219 10.648 1 98.5 287 LEU B CA 1
ATOM 5177 C C . LEU B 1 287 ? -12.5 31.891 11.922 1 98.5 287 LEU B C 1
ATOM 5179 O O . LEU B 1 287 ? -12.883 32.312 13.016 1 98.5 287 LEU B O 1
ATOM 5183 N N . LEU B 1 288 ? -11.461 31.188 11.781 1 98.5 288 LEU B N 1
ATOM 5184 C CA . LEU B 1 288 ? -10.656 30.781 12.922 1 98.5 288 LEU B CA 1
ATOM 5185 C C . LEU B 1 288 ? -9.961 31.984 13.555 1 98.5 288 LEU B C 1
ATOM 5187 O O . LEU B 1 288 ? -9.867 32.062 14.781 1 98.5 288 LEU B O 1
ATOM 5191 N N . ASP B 1 289 ? -9.461 32.906 12.703 1 98.19 289 ASP B N 1
ATOM 5192 C CA . ASP B 1 289 ? -8.875 34.125 13.219 1 98.19 289 ASP B CA 1
ATOM 5193 C C . ASP B 1 289 ? -9.867 34.875 14.109 1 98.19 289 ASP B C 1
ATOM 5195 O O . ASP B 1 289 ? -9.508 35.344 15.203 1 98.19 289 ASP B O 1
ATOM 5199 N N . GLY B 1 290 ? -11.055 35 13.617 1 98.38 290 GLY B N 1
ATOM 5200 C CA . GLY B 1 290 ? -12.094 35.656 14.398 1 98.38 290 GLY B CA 1
ATOM 5201 C C . GLY B 1 290 ? -12.406 34.938 15.695 1 98.38 290 GLY B C 1
ATOM 5202 O O . GLY B 1 290 ? -12.531 35.562 16.75 1 98.38 290 GLY B O 1
ATOM 5203 N N . PHE B 1 291 ? -12.562 33.656 15.664 1 98.44 291 PHE B N 1
ATOM 5204 C CA . PHE B 1 291 ? -12.875 32.844 16.828 1 98.44 291 PHE B CA 1
ATOM 5205 C C . PHE B 1 291 ? -11.812 33 17.906 1 98.44 291 PHE B C 1
ATOM 5207 O O . PHE B 1 291 ? -12.133 33.25 19.062 1 98.44 291 PHE B O 1
ATOM 5214 N N . PHE B 1 292 ? -10.516 32.812 17.547 1 98.06 292 PHE B N 1
ATOM 5215 C CA . PHE B 1 292 ? -9.438 32.875 18.516 1 98.06 292 PHE B CA 1
ATOM 5216 C C . PHE B 1 292 ? -9.273 34.281 19.078 1 98.06 292 PHE B C 1
ATOM 5218 O O . PHE B 1 292 ? -8.891 34.438 20.234 1 98.06 292 PHE B O 1
ATOM 5225 N N . ALA B 1 293 ? -9.586 35.281 18.234 1 97.88 293 ALA B N 1
ATOM 5226 C CA . ALA B 1 293 ? -9.555 36.656 18.703 1 97.88 293 ALA B CA 1
ATOM 5227 C C . ALA B 1 293 ? -10.609 36.906 19.781 1 97.88 293 ALA B C 1
ATOM 5229 O O . ALA B 1 293 ? -10.406 37.688 20.688 1 97.88 293 ALA B O 1
ATOM 5230 N N . ARG B 1 294 ? -11.695 36.188 19.719 1 97.56 294 ARG B N 1
ATOM 5231 C CA . ARG B 1 294 ? -12.781 36.344 20.672 1 97.56 294 ARG B CA 1
ATOM 5232 C C . ARG B 1 294 ? -12.5 35.594 21.969 1 97.56 294 ARG B C 1
ATOM 5234 O O . ARG B 1 294 ? -13.125 35.844 23 1 97.56 294 ARG B O 1
ATOM 5241 N N . HIS B 1 295 ? -11.523 34.75 21.922 1 97.5 295 HIS B N 1
ATOM 5242 C CA . HIS B 1 295 ? -11.266 33.938 23.094 1 97.5 295 HIS B CA 1
ATOM 5243 C C . HIS B 1 295 ? -9.781 33.906 23.438 1 97.5 295 HIS B C 1
ATOM 5245 O O . HIS B 1 295 ? -9.195 32.844 23.609 1 97.5 295 HIS B O 1
ATOM 5251 N N . PRO B 1 296 ? -9.117 35.062 23.609 1 95.75 296 PRO B N 1
ATOM 5252 C CA . PRO B 1 296 ? -7.676 35.125 23.828 1 95.75 296 PRO B CA 1
ATOM 5253 C C . PRO B 1 296 ? -7.262 34.625 25.203 1 95.75 296 PRO B C 1
ATOM 5255 O O . PRO B 1 296 ? -6.094 34.281 25.406 1 95.75 296 PRO B O 1
ATOM 5258 N N . ASP B 1 297 ? -8.18 34.5 26.141 1 95.94 297 ASP B N 1
ATOM 5259 C CA . ASP B 1 297 ? -7.875 34.031 27.484 1 95.94 297 ASP B CA 1
ATOM 5260 C C . ASP B 1 297 ? -7.969 32.5 27.562 1 95.94 297 ASP B C 1
ATOM 5262 O O . ASP B 1 297 ? -7.52 31.891 28.531 1 95.94 297 ASP B O 1
ATOM 5266 N N . THR B 1 298 ? -8.484 31.938 26.531 1 97.56 298 THR B N 1
ATOM 5267 C CA . THR B 1 298 ? -8.688 30.484 26.531 1 97.56 298 THR B CA 1
ATOM 5268 C C . THR B 1 298 ? -7.668 29.797 25.625 1 97.56 298 THR B C 1
ATOM 5270 O O . THR B 1 298 ? -7.234 28.672 25.922 1 97.56 298 THR B O 1
ATOM 5273 N N . PHE B 1 299 ? -7.367 30.484 24.578 1 97.62 299 PHE B N 1
ATOM 5274 C CA . PHE B 1 299 ? -6.496 29.859 23.594 1 97.62 299 PHE B CA 1
ATOM 5275 C C . PHE B 1 299 ? -5.34 30.781 23.234 1 97.62 299 PHE B C 1
ATOM 5277 O O . PHE B 1 299 ? -5.512 32 23.141 1 97.62 299 PHE B O 1
ATOM 5284 N N . GLN B 1 300 ? -4.203 30.203 23.047 1 95.75 300 GLN B N 1
ATOM 5285 C CA . GLN B 1 300 ? -3.117 30.859 22.328 1 95.75 300 GLN B CA 1
ATOM 5286 C C . GLN B 1 300 ? -3.098 30.438 20.859 1 95.75 300 GLN B C 1
ATOM 5288 O O . GLN B 1 300 ? -2.973 29.25 20.547 1 95.75 300 GLN B O 1
ATOM 5293 N N . TRP B 1 301 ? -3.285 31.344 20.016 1 94.56 301 TRP B N 1
ATOM 5294 C CA . TRP B 1 301 ? -3.385 31.125 18.578 1 94.56 301 TRP B CA 1
ATOM 5295 C C . TRP B 1 301 ? -2.113 31.562 17.875 1 94.56 301 TRP B C 1
ATOM 5297 O O . TRP B 1 301 ? -1.777 32.75 17.875 1 94.56 301 TRP B O 1
ATOM 5307 N N . VAL B 1 302 ? -1.312 30.625 17.438 1 93.19 302 VAL B N 1
ATOM 5308 C CA . VAL B 1 302 ? -0.246 30.891 16.469 1 93.19 302 VAL B CA 1
ATOM 5309 C C . VAL B 1 302 ? -0.731 30.594 15.062 1 93.19 302 VAL B C 1
ATOM 5311 O O . VAL B 1 302 ? -0.824 29.422 14.664 1 93.19 302 VAL B O 1
ATOM 5314 N N . ARG B 1 303 ? -0.996 31.609 14.359 1 94.75 303 ARG B N 1
ATOM 5315 C CA . ARG B 1 303 ? -1.604 31.484 13.039 1 94.75 303 ARG B CA 1
ATOM 5316 C C . ARG B 1 303 ? -0.721 30.656 12.102 1 94.75 303 ARG B C 1
ATOM 5318 O O . ARG B 1 303 ? 0.462 30.969 11.93 1 94.75 303 ARG B O 1
ATOM 5325 N N . PRO B 1 304 ? -1.236 29.578 11.547 1 96.44 304 PRO B N 1
ATOM 5326 C CA . PRO B 1 304 ? -0.453 28.828 10.555 1 96.44 304 PRO B CA 1
ATOM 5327 C C . PRO B 1 304 ? -0.143 29.656 9.305 1 96.44 304 PRO B C 1
ATOM 5329 O O . PRO B 1 304 ? -0.818 30.641 9.031 1 96.44 304 PRO B O 1
ATOM 5332 N N . ARG B 1 305 ? 0.921 29.203 8.617 1 95.81 305 ARG B N 1
ATOM 5333 C CA . ARG B 1 305 ? 1.348 29.906 7.418 1 95.81 305 ARG B CA 1
ATOM 5334 C C . ARG B 1 305 ? 1.079 29.078 6.164 1 95.81 305 ARG B C 1
ATOM 5336 O O . ARG B 1 305 ? 1.122 29.609 5.047 1 95.81 305 ARG B O 1
ATOM 5343 N N . ALA B 1 306 ? 0.8 27.844 6.363 1 97 306 ALA B N 1
ATOM 5344 C CA . ALA B 1 306 ? 0.584 26.906 5.262 1 97 306 ALA B CA 1
ATOM 5345 C C . ALA B 1 306 ? -0.077 25.625 5.746 1 97 306 ALA B C 1
ATOM 5347 O O . ALA B 1 306 ? -0.161 25.375 6.953 1 97 306 ALA B O 1
ATOM 5348 N N . GLY B 1 307 ? -0.572 24.875 4.793 1 97.75 307 GLY B N 1
ATOM 5349 C CA . GLY B 1 307 ? -1.151 23.578 5.109 1 97.75 307 GLY B CA 1
ATOM 5350 C C . GLY B 1 307 ? -2.594 23.656 5.57 1 97.75 307 GLY B C 1
ATOM 5351 O O . GLY B 1 307 ? -3.227 24.719 5.449 1 97.75 307 GLY B O 1
ATOM 5352 N N . SER B 1 308 ? -3.094 22.578 6.086 1 98.62 308 SER B N 1
ATOM 5353 C CA . SER B 1 308 ? -4.504 22.484 6.453 1 98.62 308 SER B CA 1
ATOM 5354 C C . SER B 1 308 ? -4.668 22.172 7.938 1 98.62 308 SER B C 1
ATOM 5356 O O . SER B 1 308 ? -5.703 21.656 8.359 1 98.62 308 SER B O 1
ATOM 5358 N N . VAL B 1 309 ? -3.602 22.438 8.727 1 98.31 309 VAL B N 1
ATOM 5359 C CA . VAL B 1 309 ? -3.695 22.156 10.156 1 98.31 309 VAL B CA 1
ATOM 5360 C C . VAL B 1 309 ? -3.117 23.328 10.953 1 98.31 309 VAL B C 1
ATOM 5362 O O . VAL B 1 309 ? -2.355 24.125 10.422 1 98.31 309 VAL B O 1
ATOM 5365 N N . ALA B 1 310 ? -3.49 23.406 12.172 1 97.62 310 ALA B N 1
ATOM 5366 C CA . ALA B 1 310 ? -2.961 24.344 13.164 1 97.62 310 ALA B CA 1
ATOM 5367 C C . ALA B 1 310 ? -2.844 23.672 14.539 1 97.62 310 ALA B C 1
ATOM 5369 O O . ALA B 1 310 ? -3.391 22.594 14.758 1 97.62 310 ALA B O 1
ATOM 5370 N N . PHE B 1 311 ? -2.102 24.312 15.398 1 98 311 PHE B N 1
ATOM 5371 C CA . PHE B 1 311 ? -1.757 23.672 16.656 1 98 311 PHE B CA 1
ATOM 5372 C C . PHE B 1 311 ? -1.897 24.656 17.812 1 98 311 PHE B C 1
ATOM 5374 O O . PHE B 1 311 ? -0.961 24.844 18.594 1 98 311 PHE B O 1
ATOM 5381 N N . PRO B 1 312 ? -3.084 25.203 18.047 1 97.06 312 PRO B N 1
ATOM 5382 C CA . PRO B 1 312 ? -3.285 26.141 19.141 1 97.06 312 PRO B CA 1
ATOM 5383 C C . PRO B 1 312 ? -3.061 25.484 20.516 1 97.06 312 PRO B C 1
ATOM 5385 O O . PRO B 1 312 ? -3.086 24.266 20.641 1 97.06 312 PRO B O 1
ATOM 5388 N N . ARG B 1 313 ? -2.838 26.312 21.484 1 97 313 ARG B N 1
ATOM 5389 C CA . ARG B 1 313 ? -2.633 25.891 22.859 1 97 313 ARG B CA 1
ATOM 5390 C C . ARG B 1 313 ? -3.834 26.266 23.734 1 97 313 ARG B C 1
ATOM 5392 O O . ARG B 1 313 ? -4.391 27.359 23.594 1 97 313 ARG B O 1
ATOM 5399 N N . LEU B 1 314 ? -4.293 25.359 24.469 1 97.69 314 LEU B N 1
ATOM 5400 C CA . LEU B 1 314 ? -5.301 25.625 25.484 1 97.69 314 LEU B CA 1
ATOM 5401 C C . LEU B 1 314 ? -4.668 26.266 26.719 1 97.69 314 LEU B C 1
ATOM 5403 O O . LEU B 1 314 ? -3.777 25.672 27.344 1 97.69 314 LEU B O 1
ATOM 5407 N N . LEU B 1 315 ? -5.078 27.422 27.156 1 96.88 315 LEU B N 1
ATOM 5408 C CA . LEU B 1 315 ? -4.461 28.188 28.234 1 96.88 315 LEU B CA 1
ATOM 5409 C C . LEU B 1 315 ? -5.121 27.859 29.578 1 96.88 315 LEU B C 1
ATOM 5411 O O . LEU B 1 315 ? -4.613 28.234 30.641 1 96.88 315 LEU B O 1
ATOM 5415 N N . ARG B 1 316 ? -6.07 27.062 29.531 1 95.38 316 ARG B N 1
ATOM 5416 C CA . ARG B 1 316 ? -6.762 26.656 30.75 1 95.38 316 ARG B CA 1
ATOM 5417 C C . ARG B 1 316 ? -5.941 25.625 31.531 1 95.38 316 ARG B C 1
ATOM 5419 O O . ARG B 1 316 ? -5.023 25.016 30.984 1 95.38 316 ARG B O 1
ATOM 5426 N N . GLU B 1 317 ? -6.32 25.5 32.812 1 94.19 317 GLU B N 1
ATOM 5427 C CA . GLU B 1 317 ? -5.676 24.5 33.688 1 94.19 317 GLU B CA 1
ATOM 5428 C C . GLU B 1 317 ? -6.074 23.094 33.281 1 94.19 317 GLU B C 1
ATOM 5430 O O . GLU B 1 317 ? -5.324 22.141 33.5 1 94.19 317 GLU B O 1
ATOM 5435 N N . THR B 1 318 ? -7.164 23.031 32.688 1 95.5 318 THR B N 1
ATOM 5436 C CA . THR B 1 318 ? -7.652 21.734 32.219 1 95.5 318 THR B CA 1
ATOM 5437 C C . THR B 1 318 ? -6.691 21.125 31.203 1 95.5 318 THR B C 1
ATOM 5439 O O . THR B 1 318 ? -6.305 21.781 30.234 1 95.5 318 THR B O 1
ATOM 5442 N N . PRO B 1 319 ? -6.293 19.922 31.469 1 96.56 319 PRO B N 1
ATOM 5443 C CA . PRO B 1 319 ? -5.477 19.25 30.453 1 96.56 319 PRO B CA 1
ATOM 5444 C C . PRO B 1 319 ? -6.195 19.125 29.125 1 96.56 319 PRO B C 1
ATOM 5446 O O . PRO B 1 319 ? -7.395 18.844 29.078 1 96.56 319 PRO B O 1
ATOM 5449 N N . VAL B 1 320 ? -5.477 19.219 28.062 1 97.06 320 VAL B N 1
ATOM 5450 C CA . VAL B 1 320 ? -6.047 19.234 26.719 1 97.06 320 VAL B CA 1
ATOM 5451 C C . VAL B 1 320 ? -6.746 17.906 26.438 1 97.06 320 VAL B C 1
ATOM 5453 O O . VAL B 1 320 ? -7.766 17.875 25.75 1 97.06 320 VAL B O 1
ATOM 5456 N N . ALA B 1 321 ? -6.246 16.781 26.984 1 95.94 321 ALA B N 1
ATOM 5457 C CA . ALA B 1 321 ? -6.883 15.484 26.797 1 95.94 321 ALA B CA 1
ATOM 5458 C C . ALA B 1 321 ? -8.312 15.492 27.344 1 95.94 321 ALA B C 1
ATOM 5460 O O . ALA B 1 321 ? -9.227 14.969 26.703 1 95.94 321 ALA B O 1
ATOM 5461 N N . ARG B 1 322 ? -8.477 16.031 28.469 1 96.62 322 ARG B N 1
ATOM 5462 C CA . ARG B 1 322 ? -9.805 16.125 29.078 1 96.62 322 ARG B CA 1
ATOM 5463 C C . ARG B 1 322 ? -10.688 17.094 28.297 1 96.62 322 ARG B C 1
ATOM 5465 O O . ARG B 1 322 ? -11.875 16.828 28.078 1 96.62 322 ARG B O 1
ATOM 5472 N N . PHE B 1 323 ? -10.133 18.234 27.969 1 97.06 323 PHE B N 1
ATOM 5473 C CA . PHE B 1 323 ? -10.859 19.25 27.188 1 97.06 323 PHE B CA 1
ATOM 5474 C C . PHE B 1 323 ? -11.43 18.641 25.922 1 97.06 323 PHE B C 1
ATOM 5476 O O . PHE B 1 323 ? -12.617 18.812 25.625 1 97.06 323 PHE B O 1
ATOM 5483 N N . THR B 1 324 ? -10.602 17.922 25.094 1 96.5 324 THR B N 1
ATOM 5484 C CA . THR B 1 324 ? -11.023 17.344 23.812 1 96.5 324 THR B CA 1
ATOM 5485 C C . THR B 1 324 ? -12.039 16.219 24.031 1 96.5 324 THR B C 1
ATOM 5487 O O . THR B 1 324 ? -12.969 16.062 23.25 1 96.5 324 THR B O 1
ATOM 5490 N N . GLU B 1 325 ? -11.852 15.469 25.078 1 95.5 325 GLU B N 1
ATOM 5491 C CA . GLU B 1 325 ? -12.789 14.391 25.391 1 95.5 325 GLU B CA 1
ATOM 5492 C C . GLU B 1 325 ? -14.172 14.945 25.734 1 95.5 325 GLU B C 1
ATOM 5494 O O . GLU B 1 325 ? -15.18 14.469 25.203 1 95.5 325 GLU B O 1
ATOM 5499 N N . GLU B 1 326 ? -14.219 15.93 26.578 1 96.69 326 GLU B N 1
ATOM 5500 C CA . GLU B 1 326 ? -15.484 16.531 26.969 1 96.69 326 GLU B CA 1
ATOM 5501 C C . GLU B 1 326 ? -16.172 17.203 25.797 1 96.69 326 GLU B C 1
ATOM 5503 O O . GLU B 1 326 ? -17.406 17.141 25.656 1 96.69 326 GLU B O 1
ATOM 5508 N N . LEU B 1 327 ? -15.367 17.875 25 1 97.31 327 LEU B N 1
ATOM 5509 C CA . LEU B 1 327 ? -15.906 18.516 23.812 1 97.31 327 LEU B CA 1
ATOM 5510 C C . LEU B 1 327 ? -16.594 17.5 22.906 1 97.31 327 LEU B C 1
ATOM 5512 O O . LEU B 1 327 ? -17.688 17.75 22.391 1 97.31 327 LEU B O 1
ATOM 5516 N N . ARG B 1 328 ? -15.945 16.359 22.641 1 96.38 328 ARG B N 1
ATOM 5517 C CA . ARG B 1 328 ? -16.516 15.305 21.828 1 96.38 328 ARG B CA 1
ATOM 5518 C C . ARG B 1 328 ? -17.797 14.773 22.422 1 96.38 328 ARG B C 1
ATOM 5520 O O . ARG B 1 328 ? -18.797 14.594 21.719 1 96.38 328 ARG B O 1
ATOM 5527 N N . GLU B 1 329 ? -17.828 14.547 23.734 1 95.38 329 GLU B N 1
ATOM 5528 C CA . GLU B 1 329 ? -18.984 13.961 24.422 1 95.38 329 GLU B CA 1
ATOM 5529 C C . GLU B 1 329 ? -20.172 14.922 24.422 1 95.38 329 GLU B C 1
ATOM 5531 O O . GLU B 1 329 ? -21.312 14.516 24.203 1 95.38 329 GLU B O 1
ATOM 5536 N N . ARG B 1 330 ? -19.906 16.172 24.594 1 96.12 330 ARG B N 1
ATOM 5537 C CA . ARG B 1 330 ? -20.969 17.141 24.812 1 96.12 330 ARG B CA 1
ATOM 5538 C C . ARG B 1 330 ? -21.453 17.734 23.5 1 96.12 330 ARG B C 1
ATOM 5540 O O . ARG B 1 330 ? -22.641 18 23.328 1 96.12 330 ARG B O 1
ATOM 5547 N N . GLU B 1 331 ? -20.469 17.969 22.609 1 96.81 331 GLU B N 1
ATOM 5548 C CA . GLU B 1 331 ? -20.812 18.734 21.422 1 96.81 331 GLU B CA 1
ATOM 5549 C C . GLU B 1 331 ? -20.609 17.922 20.141 1 96.81 331 GLU B C 1
ATOM 5551 O O . GLU B 1 331 ? -20.953 18.375 19.047 1 96.81 331 GLU B O 1
ATOM 5556 N N . GLY B 1 332 ? -19.953 16.75 20.219 1 96.31 332 GLY B N 1
ATOM 5557 C CA . GLY B 1 332 ? -19.734 15.906 19.062 1 96.31 332 GLY B CA 1
ATOM 5558 C C . GLY B 1 332 ? -18.594 16.391 18.172 1 96.31 332 GLY B C 1
ATOM 5559 O O . GLY B 1 332 ? -18.531 16.047 17 1 96.31 332 GLY B O 1
ATOM 5560 N N . VAL B 1 333 ? -17.734 17.25 18.719 1 97.44 333 VAL B N 1
ATOM 5561 C CA . VAL B 1 333 ? -16.625 17.812 17.953 1 97.44 333 VAL B CA 1
ATOM 5562 C C . VAL B 1 333 ? -15.336 17.078 18.312 1 97.44 333 VAL B C 1
ATOM 5564 O O . VAL B 1 333 ? -14.984 16.984 19.484 1 97.44 333 VAL B O 1
ATOM 5567 N N . LEU B 1 334 ? -14.688 16.562 17.312 1 96.44 334 LEU B N 1
ATOM 5568 C CA . LEU B 1 334 ? -13.438 15.836 17.516 1 96.44 334 LEU B CA 1
ATOM 5569 C C . LEU B 1 334 ? -12.234 16.734 17.266 1 96.44 334 LEU B C 1
ATOM 5571 O O . LEU B 1 334 ? -12.078 17.266 16.156 1 96.44 334 LEU B O 1
ATOM 5575 N N . LEU B 1 335 ? -11.445 16.969 18.25 1 96.44 335 LEU B N 1
ATOM 5576 C CA . LEU B 1 335 ? -10.117 17.578 18.172 1 96.44 335 LEU B CA 1
ATOM 5577 C C . LEU B 1 335 ? -9.039 16.562 18.531 1 96.44 335 LEU B C 1
ATOM 5579 O O . LEU B 1 335 ? -9.312 15.578 19.219 1 96.44 335 LEU B O 1
ATOM 5583 N N . LEU B 1 336 ? -7.906 16.781 18.031 1 95.5 336 LEU B N 1
ATOM 5584 C CA . LEU B 1 336 ? -6.801 15.875 18.328 1 95.5 336 LEU B CA 1
ATOM 5585 C C . LEU B 1 336 ? -5.906 16.453 19.422 1 95.5 336 LEU B C 1
ATOM 5587 O O . LEU B 1 336 ? -5.223 17.453 19.203 1 95.5 336 LEU B O 1
ATOM 5591 N N . PRO B 1 337 ? -5.965 15.836 20.594 1 95.62 337 PRO B N 1
ATOM 5592 C CA . PRO B 1 337 ? -5.055 16.328 21.641 1 95.62 337 PRO B CA 1
ATOM 5593 C C . PRO B 1 337 ? -3.586 16.203 21.25 1 95.62 337 PRO B C 1
ATOM 5595 O O . PRO B 1 337 ? -3.195 15.203 20.625 1 95.62 337 PRO B O 1
ATOM 5598 N N . GLY B 1 338 ? -2.83 17.203 21.562 1 94.69 338 GLY B N 1
ATOM 5599 C CA . GLY B 1 338 ? -1.421 17.234 21.203 1 94.69 338 GLY B CA 1
ATOM 5600 C C . GLY B 1 338 ? -0.613 16.109 21.828 1 94.69 338 GLY B C 1
ATOM 5601 O O . GLY B 1 338 ? 0.508 15.836 21.391 1 94.69 338 GLY B O 1
ATOM 5602 N N . ASP B 1 339 ? -1.166 15.391 22.781 1 91.38 339 ASP B N 1
ATOM 5603 C CA . ASP B 1 339 ? -0.519 14.273 23.469 1 91.38 339 ASP B CA 1
ATOM 5604 C C . ASP B 1 339 ? -0.13 13.172 22.5 1 91.38 339 ASP B C 1
ATOM 5606 O O . ASP B 1 339 ? 0.817 12.422 22.734 1 91.38 339 ASP B O 1
ATOM 5610 N N . VAL B 1 340 ? -0.847 13.125 21.406 1 91.25 340 VAL B N 1
ATOM 5611 C CA . VAL B 1 340 ? -0.597 12.07 20.438 1 91.25 340 VAL B CA 1
ATOM 5612 C C . VAL B 1 340 ? 0.783 12.258 19.812 1 91.25 340 VAL B C 1
ATOM 5614 O O . VAL B 1 340 ? 1.355 11.312 19.25 1 91.25 340 VAL B O 1
ATOM 5617 N N . TYR B 1 341 ? 1.32 13.477 19.891 1 93.56 341 TYR B N 1
ATOM 5618 C CA . TYR B 1 341 ? 2.637 13.773 19.344 1 93.56 341 TYR B CA 1
ATOM 5619 C C . TYR B 1 341 ? 3.725 13.602 20.391 1 93.56 341 TYR B C 1
ATOM 5621 O O . TYR B 1 341 ? 4.898 13.875 20.125 1 93.56 341 TYR B O 1
ATOM 5629 N N . ASP B 1 342 ? 3.334 13.25 21.641 1 92.38 342 ASP B N 1
ATOM 5630 C CA . ASP B 1 342 ? 4.262 13.172 22.766 1 92.38 342 ASP B CA 1
ATOM 5631 C C . ASP B 1 342 ? 5.016 14.492 22.938 1 92.38 342 ASP B C 1
ATOM 5633 O O . ASP B 1 342 ? 6.23 14.492 23.141 1 92.38 342 ASP B O 1
ATOM 5637 N N . PHE B 1 343 ? 4.336 15.516 22.688 1 90.88 343 PHE B N 1
ATOM 5638 C CA . PHE B 1 343 ? 4.879 16.859 22.828 1 90.88 343 PHE B CA 1
ATOM 5639 C C . PHE B 1 343 ? 4.25 17.578 24.016 1 90.88 343 PHE B C 1
ATOM 5641 O O . PHE B 1 343 ? 3.025 17.609 24.156 1 90.88 343 PHE B O 1
ATOM 5648 N N . PRO B 1 344 ? 5.09 18.188 24.875 1 89.81 344 PRO B N 1
ATOM 5649 C CA . PRO B 1 344 ? 4.516 18.922 26.016 1 89.81 344 PRO B CA 1
ATOM 5650 C C . PRO B 1 344 ? 3.887 20.25 25.594 1 89.81 344 PRO B C 1
ATOM 5652 O O . PRO B 1 344 ? 4.336 20.875 24.625 1 89.81 344 PRO B O 1
ATOM 5655 N N . GLY B 1 345 ? 2.811 20.891 26.375 1 88.31 345 GLY B N 1
ATOM 5656 C CA . GLY B 1 345 ? 2.371 22.25 26.109 1 88.31 345 GLY B CA 1
ATOM 5657 C C . GLY B 1 345 ? 0.861 22.391 26.062 1 88.31 345 GLY B C 1
ATOM 5658 O O . GLY B 1 345 ? 0.341 23.484 25.812 1 88.31 345 GLY B O 1
ATOM 5659 N N . ASN B 1 346 ? 0.036 21.297 26.156 1 96.38 346 ASN B N 1
ATOM 5660 C CA . ASN B 1 346 ? -1.422 21.328 26.203 1 96.38 346 ASN B CA 1
ATOM 5661 C C . ASN B 1 346 ? -2.018 21.812 24.875 1 96.38 346 ASN B C 1
ATOM 5663 O O . ASN B 1 346 ? -2.906 22.672 24.875 1 96.38 346 ASN B O 1
ATOM 5667 N N . HIS B 1 347 ? -1.491 21.438 23.812 1 97.31 347 HIS B N 1
ATOM 5668 C CA . HIS B 1 347 ? -1.896 21.797 22.453 1 97.31 347 HIS B CA 1
ATOM 5669 C C . HIS B 1 347 ? -2.938 20.812 21.922 1 97.31 347 HIS B C 1
ATOM 5671 O O . HIS B 1 347 ? -3.135 19.734 22.484 1 97.31 347 HIS B O 1
ATOM 5677 N N . PHE B 1 348 ? -3.637 21.266 20.875 1 97.44 348 PHE B N 1
ATOM 5678 C CA . PHE B 1 348 ? -4.461 20.375 20.078 1 97.44 348 PHE B CA 1
ATOM 5679 C C . PHE B 1 348 ? -4.32 20.688 18.594 1 97.44 348 PHE B C 1
ATOM 5681 O O . PHE B 1 348 ? -4.047 21.828 18.219 1 97.44 348 PHE B O 1
ATOM 5688 N N . ARG B 1 349 ? -4.422 19.703 17.766 1 97.31 349 ARG B N 1
ATOM 5689 C CA . ARG B 1 349 ? -4.426 19.938 16.328 1 97.31 349 ARG B CA 1
ATOM 5690 C C . ARG B 1 349 ? -5.824 20.281 15.828 1 97.31 349 ARG B C 1
ATOM 5692 O O . ARG B 1 349 ? -6.797 19.609 16.172 1 97.31 349 ARG B O 1
ATOM 5699 N N . LEU B 1 350 ? -5.832 21.297 15.141 1 97.56 350 LEU B N 1
ATOM 5700 C CA . LEU B 1 350 ? -7.027 21.781 14.453 1 97.56 350 LEU B CA 1
ATOM 5701 C C . LEU B 1 350 ? -6.906 21.562 12.945 1 97.56 350 LEU B C 1
ATOM 5703 O O . LEU B 1 350 ? -5.852 21.828 12.359 1 97.56 350 LEU B O 1
ATOM 5707 N N . GLY B 1 351 ? -7.977 21.016 12.336 1 97.94 351 GLY B N 1
ATOM 5708 C CA . GLY B 1 351 ? -8.023 20.875 10.891 1 97.94 351 GLY B CA 1
ATOM 5709 C C . GLY B 1 351 ? -8.797 21.984 10.203 1 97.94 351 GLY B C 1
ATOM 5710 O O . GLY B 1 351 ? -9.852 22.406 10.688 1 97.94 351 GLY B O 1
ATOM 5711 N N . LEU B 1 352 ? -8.328 22.422 9.094 1 98.38 352 LEU B N 1
ATOM 5712 C CA . LEU B 1 352 ? -8.891 23.594 8.422 1 98.38 352 LEU B CA 1
ATOM 5713 C C . LEU B 1 352 ? -9.562 23.188 7.113 1 98.38 352 LEU B C 1
ATOM 5715 O O . LEU B 1 352 ? -10.172 24.031 6.445 1 98.38 352 LEU B O 1
ATOM 5719 N N . GLY B 1 353 ? -9.484 21.922 6.75 1 98 353 GLY B N 1
ATOM 5720 C CA . GLY B 1 353 ? -9.742 21.547 5.371 1 98 353 GLY B CA 1
ATOM 5721 C C . GLY B 1 353 ? -11.156 21.031 5.141 1 98 353 GLY B C 1
ATOM 5722 O O . GLY B 1 353 ? -11.414 20.328 4.164 1 98 353 GLY B O 1
ATOM 5723 N N . ARG B 1 354 ? -12.133 21.344 6.043 1 97.88 354 ARG B N 1
ATOM 5724 C CA . ARG B 1 354 ? -13.492 20.844 5.879 1 97.88 354 ARG B CA 1
ATOM 5725 C C . ARG B 1 354 ? -14.453 22 5.582 1 97.88 354 ARG B C 1
ATOM 5727 O O . ARG B 1 354 ? -14.352 23.062 6.18 1 97.88 354 ARG B O 1
ATOM 5734 N N . THR B 1 355 ? -15.414 21.719 4.73 1 97.38 355 THR B N 1
ATOM 5735 C CA . THR B 1 355 ? -16.422 22.703 4.355 1 97.38 355 THR B CA 1
ATOM 5736 C C . THR B 1 355 ? -17.344 23 5.523 1 97.38 355 THR B C 1
ATOM 5738 O O . THR B 1 355 ? -17.891 24.094 5.629 1 97.38 355 THR B O 1
ATOM 5741 N N . ASN B 1 356 ? -17.516 22.062 6.41 1 97.12 356 ASN B N 1
ATOM 5742 C CA . ASN B 1 356 ? -18.453 22.266 7.512 1 97.12 356 ASN B CA 1
ATOM 5743 C C . ASN B 1 356 ? -17.75 22.781 8.766 1 97.12 356 ASN B C 1
ATOM 5745 O O . ASN B 1 356 ? -18.281 22.688 9.867 1 97.12 356 ASN B O 1
ATOM 5749 N N . LEU B 1 357 ? -16.516 23.266 8.625 1 98.19 357 LEU B N 1
ATOM 5750 C CA . LEU B 1 357 ? -15.75 23.828 9.734 1 98.19 357 LEU B CA 1
ATOM 5751 C C . LEU B 1 357 ? -16.578 24.859 10.484 1 98.19 357 LEU B C 1
ATOM 5753 O O . LEU B 1 357 ? -16.578 24.891 11.719 1 98.19 357 LEU B O 1
ATOM 5757 N N . PRO B 1 358 ? -17.375 25.734 9.844 1 98.06 358 PRO B N 1
ATOM 5758 C CA . PRO B 1 358 ? -18.172 26.703 10.594 1 98.06 358 PRO B CA 1
ATOM 5759 C C . PRO B 1 358 ? -19.125 26.062 11.586 1 98.06 358 PRO B C 1
ATOM 5761 O O . PRO B 1 358 ? -19.281 26.547 12.711 1 98.06 358 PRO B O 1
ATOM 5764 N N . ASP B 1 359 ? -19.734 24.938 11.164 1 98 359 ASP B N 1
ATOM 5765 C CA . ASP B 1 359 ? -20.641 24.219 12.055 1 98 359 ASP B CA 1
ATOM 5766 C C . ASP B 1 359 ? -19.891 23.656 13.266 1 98 359 ASP B C 1
ATOM 5768 O O . ASP B 1 359 ? -20.359 23.781 14.398 1 98 359 ASP B O 1
ATOM 5772 N N . ALA B 1 360 ? -18.766 23.078 13.031 1 98.06 360 ALA B N 1
ATOM 5773 C CA . ALA B 1 360 ? -17.953 22.516 14.109 1 98.06 360 ALA B CA 1
ATOM 5774 C C . ALA B 1 360 ? -17.422 23.609 15.031 1 98.06 360 ALA B C 1
ATOM 5776 O O . ALA B 1 360 ? -17.375 23.422 16.25 1 98.06 360 ALA B O 1
ATOM 5777 N N . LEU B 1 361 ? -17.047 24.703 14.469 1 98.31 361 LEU B N 1
ATOM 5778 C CA . LEU B 1 361 ? -16.5 25.828 15.219 1 98.31 361 LEU B CA 1
ATOM 5779 C C . LEU B 1 361 ? -17.562 26.422 16.141 1 98.31 361 LEU B C 1
ATOM 5781 O O . LEU B 1 361 ? -17.25 26.812 17.281 1 98.31 361 LEU B O 1
ATOM 5785 N N . GLU B 1 362 ? -18.75 26.5 15.68 1 98.06 362 GLU B N 1
ATOM 5786 C CA . GLU B 1 362 ? -19.859 27 16.5 1 98.06 362 GLU B CA 1
ATOM 5787 C C . GLU B 1 362 ? -20.062 26.125 17.734 1 98.06 362 GLU B C 1
ATOM 5789 O O . GLU B 1 362 ? -20.297 26.641 18.828 1 98.06 362 GLU B O 1
ATOM 5794 N N . ARG B 1 363 ? -19.969 24.875 17.531 1 98.06 363 ARG B N 1
ATOM 5795 C CA . ARG B 1 363 ? -20.125 23.938 18.625 1 98.06 363 ARG B CA 1
ATOM 5796 C C . ARG B 1 363 ? -18.953 24.062 19.609 1 98.06 363 ARG B C 1
ATOM 5798 O O . ARG B 1 363 ? -19.156 23.969 20.828 1 98.06 363 ARG B O 1
ATOM 5805 N N . LEU B 1 364 ? -17.781 24.172 19.094 1 98.25 364 LEU B N 1
ATOM 5806 C CA . LEU B 1 364 ? -16.625 24.406 19.938 1 98.25 364 LEU B CA 1
ATOM 5807 C C . LEU B 1 364 ? -16.812 25.672 20.766 1 98.25 364 LEU B C 1
ATOM 5809 O O . LEU B 1 364 ? -16.547 25.688 21.969 1 98.25 364 LEU B O 1
ATOM 5813 N N . GLU B 1 365 ? -17.266 26.703 20.156 1 98 365 GLU B N 1
ATOM 5814 C CA . GLU B 1 365 ? -17.469 27.969 20.844 1 98 365 GLU B CA 1
ATOM 5815 C C . GLU B 1 365 ? -18.516 27.844 21.938 1 98 365 GLU B C 1
ATOM 5817 O O . GLU B 1 365 ? -18.359 28.391 23.031 1 98 365 GLU B O 1
ATOM 5822 N N . ARG B 1 366 ? -19.562 27.172 21.625 1 97.56 366 ARG B N 1
ATOM 5823 C CA . ARG B 1 366 ? -20.594 26.938 22.625 1 97.56 366 ARG B CA 1
ATOM 5824 C C . ARG B 1 366 ? -20.016 26.25 23.844 1 97.56 366 ARG B C 1
ATOM 5826 O O . ARG B 1 366 ? -20.297 26.625 24.984 1 97.56 366 ARG B O 1
ATOM 5833 N N . TYR B 1 367 ? -19.266 25.266 23.672 1 97.62 367 TYR B N 1
ATOM 5834 C CA . TYR B 1 367 ? -18.625 24.531 24.75 1 97.62 367 TYR B CA 1
ATOM 5835 C C . TYR B 1 367 ? -17.719 25.438 25.578 1 97.62 367 TYR B C 1
ATOM 5837 O O . TYR B 1 367 ? -17.734 25.391 26.812 1 97.62 367 TYR B O 1
ATOM 5845 N N . VAL B 1 368 ? -16.906 26.266 24.859 1 97.56 368 VAL B N 1
ATOM 5846 C CA . VAL B 1 368 ? -15.953 27.172 25.5 1 97.56 368 VAL B CA 1
ATOM 5847 C C . VAL B 1 368 ? -16.703 28.172 26.375 1 97.56 368 VAL B C 1
ATOM 5849 O O . VAL B 1 368 ? -16.312 28.422 27.516 1 97.56 368 VAL B O 1
ATOM 5852 N N . VAL B 1 369 ? -17.812 28.672 25.859 1 96.56 369 VAL B N 1
ATOM 5853 C CA . VAL B 1 369 ? -18.578 29.688 26.578 1 96.56 369 VAL B CA 1
ATOM 5854 C C . VAL B 1 369 ? -19.281 29.047 27.766 1 96.56 369 VAL B C 1
ATOM 5856 O O . VAL B 1 369 ? -19.297 29.609 28.859 1 96.56 369 VAL B O 1
ATOM 5859 N N . ASP B 1 370 ? -19.75 27.875 27.531 1 95.69 370 ASP B N 1
ATOM 5860 C CA . ASP B 1 370 ? -20.5 27.188 28.578 1 95.69 370 ASP B CA 1
ATOM 5861 C C . ASP B 1 370 ? -19.594 26.766 29.734 1 95.69 370 ASP B C 1
ATOM 5863 O O . ASP B 1 370 ? -20.031 26.656 30.875 1 95.69 370 ASP B O 1
ATOM 5867 N N . THR B 1 371 ? -18.406 26.469 29.453 1 92.5 371 THR B N 1
ATOM 5868 C CA . THR B 1 371 ? -17.516 25.953 30.484 1 92.5 371 THR B CA 1
ATOM 5869 C C . THR B 1 371 ? -16.672 27.062 31.078 1 92.5 371 THR B C 1
ATOM 5871 O O . THR B 1 371 ? -15.898 26.828 32 1 92.5 371 THR B O 1
ATOM 5874 N N . SER B 1 372 ? -16.609 28.219 30.531 1 83.31 372 SER B N 1
ATOM 5875 C CA . SER B 1 372 ? -15.938 29.375 31.125 1 83.31 372 SER B CA 1
ATOM 5876 C C . SER B 1 372 ? -16.75 29.953 32.281 1 83.31 372 SER B C 1
ATOM 5878 O O . SER B 1 372 ? -16.219 30.719 33.094 1 83.31 372 SER B O 1
ATOM 5880 N N . ARG B 1 373 ? -18.078 29.594 32.375 1 64.12 373 ARG B N 1
ATOM 5881 C CA . ARG B 1 373 ? -18.922 30.031 33.5 1 64.12 373 ARG B CA 1
ATOM 5882 C C . ARG B 1 373 ? -18.734 29.125 34.719 1 64.12 373 ARG B C 1
ATOM 5884 O O . ARG B 1 373 ? -18.531 27.922 34.562 1 64.12 373 ARG B O 1
#